Protein AF-A0A3S3PF77-F1 (afdb_monomer)

InterPro domains:
  IPR000640 Elongation factor EFG, domain V-like [PF00679] (540-624)
  IPR000640 Elongation factor EFG, domain V-like [SM00838] (539-626)
  IPR005517 Translation elongation factor EFG/EF2, domain IV [PF03764] (412-537)
  IPR005517 Translation elongation factor EFG/EF2, domain IV [SM00889] (413-537)
  IPR014721 Small ribosomal subunit protein uS5 domain 2-type fold, subgroup [G3DSA:3.30.230.10] (418-626)
  IPR020568 Ribosomal protein uS5 domain 2-type superfamily [SSF54211] (412-538)
  IPR035647 EF-G domain III/V-like [SSF54980] (341-414)
  IPR035647 EF-G domain III/V-like [SSF54980] (539-629)
  IPR035649 EFG, domain V [cd03713] (542-619)
  IPR041095 Elongation Factor G, domain II [PF14492] (338-410)

Mean predicted aligned error: 17.64 Å

Sequence (638 aa):
MTSQEFDRNLQSLKVIYRNQGKTNNGFNVVQSFIKEHNSEEFDHLLRFHIPKGVYGEELIKRFEIDALIEWYNLLFIGVLAGYLDRDLDRDTISELQLVLNNPSIVNYYEERYPYLLTSFTLQFFSTDRKEFKIPEDNSAAIGAYHIFMTLNRILREDEDVVRFLGMLDYVWYEDDSQAGYTRLNGVLEVLGSSSVLKEVLSLNEKNEMAKGVWGFIKFVNVLSEFRSLLESIGNEPLLQSAMWMYHGYYFDRMNAEMNLFFDKAFKNLGLVLNDESLFLNVAEGVYQDQELPMLDEDDLSVIAKKATAKSLDDVMWMLNPNRFDAIKNYFKNRIYGPLRVIAISVEPKIQSEIERLSRSITKLAEEDSTLGVELDEDTGQIILRCINELHLSKTILRINHEFKVEINTGIPQVAYKEALTASVLHREIYKKQSGGRGKFADIQFEIGPADQSFLSEGKGGFQFVNRVVGGVVPEDFIPFIRKGFETSMNYGPMAGFPLENMKITLFGGSFHTVESDALSFELCAKNGFREAVYKAKPIILEPIMLIEILTPEQFFVDILVDLNRRRCMLQGMDKRNNLEVLTAYVPLNEMLDYLKTLHSISEYRASYTTQFSHYESVPQIIQKDILAKLKSNSRINN

Nearest PDB structures (foldseek):
  8p2h-assembly1_E  TM=8.993E-01  e=3.772E-28  Staphylococcus aureus subsp. aureus NCTC 8325
  8p2f-assembly1_E  TM=9.072E-01  e=1.158E-27  Staphylococcus aureus subsp. aureus NCTC 8325
  7cdw-assembly1_A  TM=8.316E-01  e=3.208E-26  Mycobacterium tuberculosis H37Rv
  1wdt-assembly1_A  TM=8.983E-01  e=7.478E-25  Thermus thermophilus
  7cdw-assembly1_B  TM=8.034E-01  e=2.050E-25  Mycobacterium tuberculosis H37Rv

Solvent-accessible surface area (backbone atoms only — not comparable to full-atom values): 34502 Å² total; per-residue (Å²): 136,53,75,68,55,23,52,50,44,50,52,54,47,36,57,71,54,40,73,39,71,47,19,37,51,13,49,53,53,55,51,49,40,65,74,68,68,42,60,68,62,47,37,60,66,51,47,74,48,87,91,51,79,75,59,69,72,61,40,53,53,43,53,12,39,50,41,34,54,51,48,52,41,52,51,46,50,30,29,65,23,52,51,29,54,84,82,58,59,68,67,61,52,52,50,50,50,58,52,57,68,29,67,54,48,38,51,30,46,67,75,68,32,98,57,56,54,62,60,49,38,49,50,61,77,70,45,83,86,85,76,81,74,70,63,96,82,37,66,68,42,35,52,46,48,55,52,52,52,52,53,54,44,48,57,70,66,38,67,31,32,39,46,24,55,35,22,67,68,73,42,71,43,78,36,99,88,49,103,54,68,40,41,48,69,57,36,51,54,32,39,64,29,49,69,54,36,44,56,50,72,66,47,92,69,73,50,64,57,34,27,27,46,52,6,46,56,45,45,49,50,51,41,41,53,47,50,55,50,42,61,76,38,62,92,42,47,50,47,38,11,48,60,52,46,74,50,37,68,59,37,52,44,46,50,72,77,37,54,94,43,44,73,53,27,41,52,23,49,30,57,42,33,47,39,65,74,51,34,49,52,52,48,48,74,67,58,74,80,66,89,75,77,91,77,56,80,88,49,41,46,57,48,29,41,49,51,35,54,49,45,49,53,35,47,57,59,67,57,44,77,80,60,40,52,50,41,50,47,60,49,45,57,51,74,76,29,78,64,57,66,48,65,31,21,51,44,53,74,46,81,91,40,48,68,58,50,51,53,47,51,52,51,49,32,72,76,32,85,69,44,44,77,43,73,40,84,84,74,71,42,38,34,43,30,21,64,38,71,67,54,41,53,49,53,52,50,44,42,38,67,77,65,67,46,62,68,44,79,46,76,60,80,75,69,49,29,22,38,40,74,33,74,37,80,46,73,32,73,34,76,48,82,61,103,64,84,42,38,29,21,34,41,30,34,34,40,23,45,51,55,70,72,51,50,74,72,71,63,69,34,81,44,79,42,84,58,63,67,89,66,46,53,56,75,86,42,50,64,33,32,51,50,18,44,59,65,42,36,58,50,24,88,88,83,49,31,30,41,59,38,32,23,39,39,37,53,41,46,44,70,42,96,86,29,42,49,57,66,35,32,19,51,24,29,39,50,38,45,68,71,43,49,69,75,9,51,63,44,54,25,37,47,28,25,39,33,43,35,43,27,45,65,92,38,44,66,63,53,54,54,54,40,54,75,42,65,41,48,79,75,50,77,48,80,55,96,83,25,37,35,42,32,29,38,30,40,47,83,63,47,77,64,35,71,64,54,48,27,68,70,36,75,64,60,42,53,59,50,76,41,86,67,51,74,43,77,50,56,72,70,60,49,50,52,54,54,49,55,53,58,53,54,62,59,74,78,106

Radius of gyration: 33.19 Å; Cα contacts (8 Å, |Δi|>4): 919; chains: 1; bounding box: 77×50×93 Å

Organism: NCBI:txid2233776

Secondary structure (DSSP, 8-state):
--HHHHHHHHHHHIIIIISSHHHHHHHHHHHHHHHHT-HHHHHHHT--STTS---THHHHHHHHHHHHHHHHHHHHHHHHTTSS-SS--HHHHHHHHHHHTSHHHHHHHHHS-S-THHHHHHHHHHS-TTS----S--HHHHHHHHHHHHHHHHHHH-HHHHHHHHHHTT--EE-TTSSSEE-HHHHHHHHT-HHHHHHHHT-SS--HHHHHHHHHHHHHHHHHHHHHHHHHTTT-HHHHHHHHHHTHHHHHHHHHHHGGGHHHHHHHHHHHTTSHHHHHHHHHHHHTT--PPP--HHHHHHHHHHHHHHHHHHHHHHT-GGGGHHHHHHHHHHHSSSS--EEEEEEESSGGGHHHHHHHHHHHHHH-TT-EEEE-TTT-PEEEEESSHHHHHHHHHHHHHHS---EEEEPPPP--EEEE-S-EEEEEEEEE--SSS-EEEEEEEEEEPPPHHHHHTT--SEEEEE---TTSS-GGGHHHHHHHHHHHHTS-TTTSPPBS-EEEEEEEEE--TTT--HHHHHHHHHHHHHHHHGGG-EEEEEEEEEEEEEEEHHHHHHHHHHHHHTT-EEEEEEEETTEEEEEEEEEGGGTTTHHHHHHHHTTT--EEEEEEEEEEEPPHHHHHHHHHHHHHHHHH--

Foldseek 3Di:
DDQVQQLVLVVVLCVVQCVDDLQVLLLVLLVVCVVVVPLVVLLVLLDACVVPHDDDPSVSNVSSVLSNLLSLLLVVLCCLLVVHPLCPDPVVLVSLLVRLVPPSNVCNCPVRPPQCSSVLSNCSSVDDRPPDDDDPDSPLSNVLSVLLVVLVCCCVPVQLLVLQLCLLVVHWDDWPPDPDTDHPVLLLVCLLDLVSVLVLLPDPDHTSSSSNNLSVLLVLVSLLSLLVSLVSVVVSLQSSLSSLSSCLRSLVSCCVPPVVRLVSSLVSQLVSQLPVVSVVSSCCSNVVDDDDDDDDSVCRSVVSNVVSVVSSVSSVVSSDPVSNVVSVVVVVCVLQFDQPKAKKWKDFPDPVCVVLLVVLLVVVCVVPVQWDWDQDPQVRTIITIHSDPVRVVVSQVCCCPVSVTHMDIGQDDFQKAKFFAAKDWDKFWDWDDDPDATATWIWTKIKEFDDPVCVVVVNWAEAEAEQEPDPQDPPVLVVLLSVLQRVLQCQAQQLGHHHRYMYMYTNHTHDDPRRYDSVSSSVRSNVRCNVTRVVSVMFMKFWKKKKKKKAAPVLVVVVVVLQVVQVKAWDDWDDDPRIIITIIIGTVVSCSCVSVVVCVSRVPRMGMDIDTDDIDTDDPVVRVVSSVVSVVVVVVVD

pLDDT: mean 83.14, std 11.44, range [27.59, 95.44]

Structure (mmCIF, N/CA/C/O backbone):
data_AF-A0A3S3PF77-F1
#
_entry.id   AF-A0A3S3PF77-F1
#
loop_
_atom_site.group_PDB
_atom_site.id
_atom_site.type_symbol
_atom_site.label_atom_id
_atom_site.label_alt_id
_atom_site.label_comp_id
_atom_site.label_asym_id
_atom_site.label_entity_id
_atom_site.label_seq_id
_atom_site.pdbx_PDB_ins_code
_atom_site.Cartn_x
_atom_site.Cartn_y
_atom_site.Cartn_z
_atom_site.occupancy
_atom_site.B_iso_or_equiv
_atom_site.auth_seq_id
_atom_site.auth_comp_id
_atom_site.auth_asym_id
_atom_site.auth_atom_id
_atom_site.pdbx_PDB_model_num
ATOM 1 N N . MET A 1 1 ? -7.252 -18.895 24.698 1.00 69.88 1 MET A N 1
ATOM 2 C CA . MET A 1 1 ? -7.453 -18.101 25.931 1.00 69.88 1 MET A CA 1
ATOM 3 C C . MET A 1 1 ? -8.937 -17.975 26.237 1.00 69.88 1 MET A C 1
ATOM 5 O O . MET A 1 1 ? -9.748 -18.048 25.321 1.00 69.88 1 MET A O 1
ATOM 9 N N . THR A 1 2 ? -9.298 -17.830 27.509 1.00 76.62 2 THR A N 1
ATOM 10 C CA . THR A 1 2 ? -10.684 -17.578 27.947 1.00 76.62 2 THR A CA 1
ATOM 11 C C . THR A 1 2 ? -11.000 -16.077 27.947 1.00 76.62 2 THR A C 1
ATOM 13 O O . THR A 1 2 ? -10.097 -15.257 28.088 1.00 76.62 2 THR A O 1
ATOM 16 N N . SER A 1 3 ? -12.282 -15.698 27.858 1.00 76.56 3 SER A N 1
ATOM 17 C CA . SER A 1 3 ? -12.714 -14.287 27.962 1.00 76.56 3 SER A CA 1
ATOM 18 C C . SER A 1 3 ? -12.216 -13.608 29.253 1.00 76.56 3 SER A C 1
ATOM 20 O O . SER A 1 3 ? -11.774 -12.465 29.213 1.00 76.56 3 SER A O 1
ATOM 22 N N . GLN A 1 4 ? -12.148 -14.341 30.373 1.00 80.31 4 GLN A N 1
ATOM 23 C CA . GLN A 1 4 ? -11.588 -13.828 31.632 1.00 80.31 4 GLN A CA 1
ATOM 24 C C . GLN A 1 4 ? -10.081 -13.526 31.555 1.00 80.31 4 GLN A C 1
ATOM 26 O O . GLN A 1 4 ? -9.603 -12.599 32.208 1.00 80.31 4 GLN A O 1
ATOM 31 N N . GLU A 1 5 ? -9.314 -14.301 30.783 1.00 84.25 5 GLU A N 1
ATOM 32 C CA . GLU A 1 5 ? -7.882 -14.048 30.587 1.00 84.25 5 GLU A CA 1
ATOM 33 C C . GLU A 1 5 ? -7.647 -12.805 29.730 1.00 84.25 5 GLU A C 1
ATOM 35 O O . GLU A 1 5 ? -6.765 -12.011 30.054 1.00 84.25 5 GLU A O 1
ATOM 40 N N . PHE A 1 6 ? -8.455 -12.605 28.685 1.00 87.75 6 PHE A N 1
ATOM 41 C CA . PHE A 1 6 ? -8.392 -11.400 27.860 1.00 87.75 6 PHE A CA 1
ATOM 42 C C . PHE A 1 6 ? -8.726 -10.136 28.653 1.00 87.75 6 PHE A C 1
ATOM 44 O O . PHE A 1 6 ? -7.975 -9.162 28.583 1.00 87.75 6 PHE A O 1
ATOM 51 N N . ASP A 1 7 ? -9.781 -10.172 29.470 1.00 85.19 7 ASP A N 1
ATOM 52 C CA . ASP A 1 7 ? -10.140 -9.054 30.345 1.00 85.19 7 ASP A CA 1
ATOM 53 C C . ASP A 1 7 ? -9.008 -8.726 31.323 1.00 85.19 7 ASP A C 1
ATOM 55 O O . ASP A 1 7 ? -8.631 -7.563 31.487 1.00 85.19 7 ASP A O 1
ATOM 59 N N . ARG A 1 8 ? -8.406 -9.749 31.945 1.00 88.00 8 ARG A N 1
ATOM 60 C CA . ARG A 1 8 ? -7.261 -9.561 32.844 1.00 88.00 8 ARG A CA 1
ATOM 61 C C . ARG A 1 8 ? -6.088 -8.902 32.119 1.00 88.00 8 ARG A C 1
ATOM 63 O O . ARG A 1 8 ? -5.515 -7.951 32.646 1.00 88.00 8 ARG A O 1
ATOM 70 N N . ASN A 1 9 ? -5.753 -9.378 30.922 1.00 90.50 9 ASN A N 1
ATOM 71 C CA . ASN A 1 9 ? -4.664 -8.828 30.119 1.00 90.50 9 ASN A CA 1
ATOM 72 C C . ASN A 1 9 ? -4.915 -7.360 29.751 1.00 90.50 9 ASN A C 1
ATOM 74 O O . ASN A 1 9 ? -4.018 -6.531 29.912 1.00 90.50 9 ASN A O 1
ATOM 78 N N . LEU A 1 10 ? -6.138 -7.021 29.330 1.00 91.38 10 LEU A N 1
ATOM 79 C CA . LEU A 1 10 ? -6.525 -5.647 29.014 1.00 91.38 10 LEU A CA 1
ATOM 80 C C . LEU A 1 10 ? -6.396 -4.727 30.235 1.00 91.38 10 LEU A C 1
ATOM 82 O O . LEU A 1 10 ? -5.840 -3.634 30.128 1.00 91.38 10 LEU A O 1
ATOM 86 N N . GLN A 1 11 ? -6.855 -5.171 31.408 1.00 89.75 11 GLN A N 1
ATOM 87 C CA . GLN A 1 11 ? -6.732 -4.391 32.643 1.00 89.75 11 GLN A CA 1
ATOM 88 C C . GLN A 1 11 ? -5.270 -4.185 33.053 1.00 89.75 11 GLN A C 1
ATOM 90 O O . GLN A 1 11 ? -4.889 -3.072 33.417 1.00 89.75 11 GLN A O 1
ATOM 95 N N . SER A 1 12 ? -4.425 -5.214 32.942 1.00 87.75 12 SER A N 1
ATOM 96 C CA . SER A 1 12 ? -2.987 -5.079 33.197 1.00 87.75 12 SER A CA 1
ATOM 97 C C . SER A 1 12 ? -2.336 -4.056 32.264 1.00 87.75 12 SER A C 1
ATOM 99 O O . SER A 1 12 ? -1.595 -3.191 32.731 1.00 87.75 12 SER A O 1
ATOM 101 N N . LEU A 1 13 ? -2.658 -4.092 30.967 1.00 88.44 13 LEU A N 1
ATOM 102 C CA . LEU A 1 13 ? -2.149 -3.114 30.008 1.00 88.44 13 LEU A CA 1
ATOM 103 C C . LEU A 1 13 ? -2.629 -1.693 30.319 1.00 88.44 13 LEU A C 1
ATOM 105 O O . LEU A 1 13 ? -1.827 -0.762 30.273 1.00 88.44 13 LEU A O 1
ATOM 109 N N . LYS A 1 14 ? -3.901 -1.517 30.699 1.00 88.88 14 LYS A N 1
ATOM 110 C CA . LYS A 1 14 ? -4.430 -0.205 31.093 1.00 88.88 14 LYS A CA 1
ATOM 111 C C . LYS A 1 14 ? -3.679 0.377 32.285 1.00 88.88 14 LYS A C 1
ATOM 113 O O . LYS A 1 14 ? -3.353 1.559 32.275 1.00 88.88 14 LYS A O 1
ATOM 118 N N . VAL A 1 15 ? -3.369 -0.433 33.295 1.00 86.19 15 VAL A N 1
ATOM 119 C CA . VAL A 1 15 ? -2.614 0.029 34.470 1.00 86.19 15 VAL A CA 1
ATOM 120 C C . VAL A 1 15 ? -1.217 0.510 34.081 1.00 86.19 15 VAL A C 1
ATOM 122 O O . VAL A 1 15 ? -0.812 1.579 34.531 1.00 86.19 15 VAL A O 1
ATOM 125 N N . ILE A 1 16 ? -0.513 -0.250 33.241 1.00 80.38 16 ILE A N 1
ATOM 126 C CA . ILE A 1 16 ? 0.879 0.040 32.874 1.00 80.38 16 ILE A CA 1
ATOM 127 C C . ILE A 1 16 ? 0.963 1.231 31.914 1.00 80.38 16 ILE A C 1
ATOM 129 O O . ILE A 1 16 ? 1.788 2.119 32.103 1.00 80.38 16 ILE A O 1
ATOM 133 N N . TYR A 1 17 ? 0.113 1.257 30.887 1.00 81.88 17 TYR A N 1
ATOM 134 C CA . TYR A 1 17 ? 0.282 2.172 29.760 1.00 81.88 17 TYR A CA 1
ATOM 135 C C . TYR A 1 17 ? -0.756 3.286 29.692 1.00 81.88 17 TYR A C 1
ATOM 137 O O . TYR A 1 17 ? -0.431 4.331 29.145 1.00 81.88 17 TYR A O 1
ATOM 145 N N . ARG A 1 18 ? -1.982 3.108 30.208 1.00 85.69 18 ARG A N 1
ATOM 146 C CA . ARG A 1 18 ? -3.088 4.072 30.018 1.00 85.69 18 ARG A CA 1
ATOM 147 C C . ARG A 1 18 ? -3.390 4.937 31.234 1.00 85.69 18 ARG A C 1
ATOM 149 O O . ARG A 1 18 ? -3.694 6.116 31.067 1.00 85.69 18 ARG A O 1
ATOM 156 N N . ASN A 1 19 ? -3.343 4.361 32.430 1.00 83.06 19 ASN A N 1
ATOM 157 C CA . ASN A 1 19 ? -3.825 4.988 33.664 1.00 83.06 19 ASN A CA 1
ATOM 158 C C . ASN A 1 19 ? -2.761 5.847 34.364 1.00 83.06 19 ASN A C 1
ATOM 160 O O . ASN A 1 19 ? -3.059 6.490 35.369 1.00 83.06 19 ASN A O 1
ATOM 164 N N . GLN A 1 20 ? -1.526 5.856 33.862 1.00 74.50 20 GLN A N 1
ATOM 165 C CA . GLN A 1 20 ? -0.407 6.597 34.438 1.00 74.50 20 GLN A CA 1
ATOM 166 C C . GLN A 1 20 ? 0.383 7.333 33.347 1.00 74.50 20 GLN A C 1
ATOM 168 O O . GLN A 1 20 ? 0.323 6.983 32.168 1.00 74.50 20 GLN A O 1
ATOM 173 N N . GLY A 1 21 ? 1.134 8.358 33.756 1.00 85.50 21 GLY A N 1
ATOM 174 C CA . GLY A 1 21 ? 2.107 9.043 32.904 1.00 85.50 21 GLY A CA 1
ATOM 175 C C . GLY A 1 21 ? 1.508 9.765 31.690 1.00 85.50 21 GLY A C 1
ATOM 176 O O . GLY A 1 21 ? 0.442 10.376 31.768 1.00 85.50 21 GLY A O 1
ATOM 177 N N . LYS A 1 22 ? 2.233 9.695 30.566 1.00 86.06 22 LYS A N 1
ATOM 178 C CA . LYS A 1 22 ? 1.987 10.485 29.347 1.00 86.06 22 LYS A CA 1
ATOM 179 C C . LYS A 1 22 ? 0.639 10.195 28.687 1.00 86.06 22 LYS A C 1
ATOM 181 O O . LYS A 1 22 ? -0.057 11.122 28.299 1.00 86.06 22 LYS A O 1
ATOM 186 N N . THR A 1 23 ? 0.241 8.929 28.606 1.00 87.62 23 THR A N 1
ATOM 187 C CA . THR A 1 23 ? -0.991 8.500 27.924 1.00 87.62 23 THR A CA 1
ATOM 188 C C . THR A 1 23 ? -2.243 9.067 28.592 1.00 87.62 23 THR A C 1
ATOM 190 O O . THR A 1 23 ? -3.162 9.526 27.916 1.00 87.62 23 THR A O 1
ATOM 193 N N . ASN A 1 24 ? -2.285 9.073 29.930 1.00 90.38 24 ASN A N 1
ATOM 194 C CA . ASN A 1 24 ? -3.418 9.641 30.658 1.00 90.38 24 ASN A CA 1
ATOM 195 C C . ASN A 1 24 ? -3.510 11.157 30.472 1.00 90.38 24 ASN A C 1
ATOM 197 O O . ASN A 1 24 ? -4.598 11.691 30.260 1.00 90.38 24 ASN A O 1
ATOM 201 N N . ASN A 1 25 ? 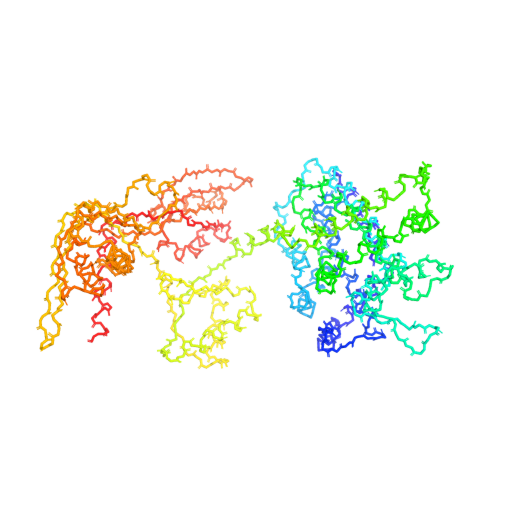-2.366 11.840 30.520 1.00 91.00 25 ASN A N 1
ATOM 202 C CA . ASN A 1 25 ? -2.303 13.272 30.262 1.00 91.00 25 ASN A CA 1
ATOM 203 C C . ASN A 1 25 ? -2.747 13.590 28.831 1.00 91.00 25 ASN A C 1
ATOM 205 O O . ASN A 1 25 ? -3.599 14.453 28.645 1.00 91.00 25 ASN A O 1
ATOM 209 N N . GLY A 1 26 ? -2.278 12.820 27.846 1.00 91.00 26 GLY A N 1
ATOM 210 C CA . GLY A 1 26 ? -2.663 12.962 26.445 1.00 91.00 26 GLY A CA 1
ATOM 211 C C . GLY A 1 26 ? -4.164 12.829 26.249 1.00 91.00 26 GLY A C 1
ATOM 212 O O . GLY A 1 26 ? -4.775 13.659 25.580 1.00 91.00 26 GLY A O 1
ATOM 213 N N . PHE A 1 27 ? -4.794 11.850 26.903 1.00 91.88 27 PHE A N 1
ATOM 214 C CA . PHE A 1 27 ? -6.248 11.718 26.865 1.00 91.88 27 PHE A CA 1
ATOM 215 C C . PHE A 1 27 ? -6.958 12.949 27.430 1.00 91.88 27 PHE A C 1
ATOM 217 O O . PHE A 1 27 ? -7.897 13.450 26.814 1.00 91.88 27 PHE A O 1
ATOM 224 N N . ASN A 1 28 ? -6.497 13.465 28.572 1.00 91.75 28 ASN A N 1
ATOM 225 C CA . ASN A 1 28 ? -7.080 14.659 29.181 1.00 91.75 28 ASN A CA 1
ATOM 226 C C . ASN A 1 28 ? -6.936 15.891 28.272 1.00 91.75 28 ASN A C 1
ATOM 228 O O . ASN A 1 28 ? -7.890 16.659 28.154 1.00 91.75 28 ASN A O 1
ATOM 232 N N . VAL A 1 29 ? -5.788 16.043 27.599 1.00 90.69 29 VAL A N 1
ATOM 233 C CA . VAL A 1 29 ? -5.535 17.112 26.619 1.00 90.69 29 VAL A CA 1
ATOM 234 C C . VAL A 1 29 ? -6.487 16.993 25.429 1.00 90.69 29 VAL A C 1
ATOM 236 O O . VAL A 1 29 ? -7.182 17.948 25.095 1.00 90.69 29 VAL A O 1
ATOM 239 N N . VAL A 1 30 ? -6.591 15.818 24.803 1.00 90.38 30 VAL A N 1
ATOM 240 C CA . VAL A 1 30 ? -7.522 15.619 23.677 1.00 90.38 30 VAL A CA 1
ATOM 241 C C . VAL A 1 30 ? -8.965 15.881 24.116 1.00 90.38 30 VAL A C 1
ATOM 243 O O . VAL A 1 30 ? -9.730 16.556 23.425 1.00 90.38 30 VAL A O 1
ATOM 246 N N . GLN A 1 31 ? -9.349 15.389 25.295 1.00 90.50 31 GLN A N 1
ATOM 247 C CA . GLN A 1 31 ? -10.703 15.550 25.807 1.00 90.50 31 GLN A CA 1
ATOM 248 C C . GLN A 1 31 ? -11.046 17.017 26.109 1.00 90.50 31 GLN A C 1
ATOM 250 O O . GLN A 1 31 ? -12.201 17.404 25.908 1.00 90.50 31 GLN A O 1
ATOM 255 N N . SER A 1 32 ? -10.095 17.837 26.577 1.00 90.69 32 SER A N 1
ATOM 256 C CA . SER A 1 32 ? -10.337 19.271 26.790 1.00 90.69 32 SER A CA 1
ATOM 257 C C . SER A 1 32 ? -10.613 19.983 25.467 1.00 90.69 32 SER A C 1
ATOM 259 O O . SER A 1 32 ? -11.637 20.653 25.355 1.00 90.69 32 SER A O 1
ATOM 261 N N . PHE A 1 33 ? -9.805 19.735 24.429 1.00 89.00 33 PHE A N 1
ATOM 262 C CA . PHE A 1 33 ? -10.017 20.324 23.100 1.00 89.00 33 PHE A CA 1
ATOM 263 C C . PHE A 1 33 ? -11.349 19.905 22.465 1.00 89.00 33 PHE A C 1
ATOM 265 O O . PHE A 1 33 ? -12.054 20.739 21.890 1.00 89.00 33 PHE A O 1
ATOM 272 N N . ILE A 1 34 ? -11.748 18.637 22.621 1.00 83.44 34 ILE A N 1
ATOM 273 C CA . ILE A 1 34 ? -13.049 18.148 22.136 1.00 83.44 34 ILE A CA 1
ATOM 274 C C . ILE A 1 34 ? -14.208 18.867 22.844 1.00 83.44 34 ILE A C 1
ATOM 276 O O . ILE A 1 34 ? -15.166 19.283 22.185 1.00 83.44 34 ILE A O 1
ATOM 280 N N . LYS A 1 35 ? -14.136 19.023 24.174 1.00 84.75 35 LYS A N 1
ATOM 281 C CA . LYS A 1 35 ? -15.187 19.671 24.982 1.00 84.75 35 LYS A CA 1
ATOM 282 C C . LYS A 1 35 ? -15.308 21.168 24.709 1.00 84.75 35 LYS A C 1
ATOM 284 O O . LYS A 1 35 ? -16.418 21.689 24.728 1.00 84.75 35 LYS A O 1
ATOM 289 N N . GLU A 1 36 ? -14.190 21.843 24.471 1.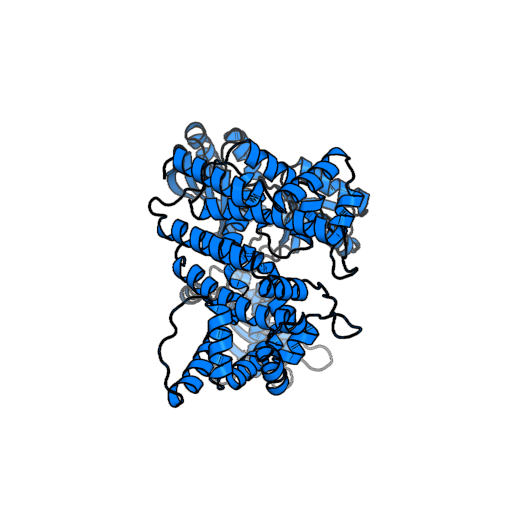00 85.38 36 GLU A N 1
ATOM 290 C CA . GLU A 1 36 ? -14.137 23.289 24.225 1.00 85.38 36 GLU A CA 1
ATOM 291 C C . GLU A 1 36 ? -14.457 23.667 22.769 1.00 85.38 36 GLU A C 1
ATOM 293 O O . GLU A 1 36 ? -14.611 24.847 22.468 1.00 85.38 36 GLU A O 1
ATOM 298 N N . HIS A 1 37 ? -14.598 22.678 21.873 1.00 78.38 37 HIS A N 1
ATOM 299 C CA . HIS A 1 37 ? -14.853 22.865 20.436 1.00 78.38 37 HIS A CA 1
ATOM 300 C C . HIS A 1 37 ? -13.808 23.758 19.740 1.00 78.38 37 HIS A C 1
ATOM 302 O O . HIS A 1 37 ? -14.120 24.491 18.803 1.00 78.38 37 HIS A O 1
ATOM 308 N N . ASN A 1 38 ? -12.556 23.681 20.193 1.00 83.75 38 ASN A N 1
ATOM 309 C CA . ASN A 1 38 ? -11.464 24.537 19.741 1.00 83.75 38 ASN A CA 1
ATOM 310 C C . ASN A 1 38 ? -10.571 23.808 18.721 1.00 83.75 38 ASN A C 1
ATOM 312 O O . ASN A 1 38 ? -9.431 23.441 19.007 1.00 83.75 38 ASN A O 1
ATOM 316 N N . SER A 1 39 ? -11.123 23.540 17.534 1.00 79.56 39 SER A N 1
ATOM 317 C CA . SER A 1 39 ? -10.431 22.778 16.484 1.00 79.56 39 SER A CA 1
ATOM 318 C C . SER A 1 39 ? -9.215 23.511 15.914 1.00 79.56 39 SER A C 1
ATOM 320 O O . SER A 1 39 ? -8.219 22.868 15.617 1.00 79.56 39 SER A O 1
ATOM 322 N N . GLU A 1 40 ? -9.248 24.844 15.814 1.00 81.75 40 GLU A N 1
ATOM 323 C CA . GLU A 1 40 ? -8.128 25.625 15.265 1.00 81.75 40 GLU A CA 1
ATOM 324 C C . GLU A 1 40 ? -6.867 25.531 16.136 1.00 81.75 40 GLU A C 1
ATOM 326 O O . GLU A 1 40 ? -5.765 25.318 15.624 1.00 81.75 40 GLU A O 1
ATOM 331 N N . GLU A 1 41 ? -7.010 25.662 17.459 1.00 86.31 41 GLU A N 1
ATOM 332 C CA . GLU A 1 41 ? -5.876 25.520 18.374 1.00 86.31 41 GLU A CA 1
ATOM 333 C C . GLU A 1 41 ? -5.368 24.077 18.404 1.00 86.31 41 GLU A C 1
ATOM 335 O O . GLU A 1 41 ? -4.157 23.853 18.465 1.00 86.31 41 GLU A O 1
ATOM 340 N N . PHE A 1 42 ? -6.271 23.098 18.288 1.00 88.56 42 PHE A N 1
ATOM 341 C CA . PHE A 1 42 ? -5.891 21.692 18.251 1.00 88.56 42 PHE A CA 1
ATOM 342 C C . PHE A 1 42 ? -5.148 21.321 16.955 1.00 88.56 42 PHE A C 1
ATOM 344 O O . PHE A 1 42 ? -4.103 20.671 17.003 1.00 88.56 42 PHE A O 1
ATOM 351 N N . ASP A 1 43 ? -5.602 21.826 15.806 1.00 84.44 43 ASP A N 1
ATOM 352 C CA . ASP A 1 43 ? -4.914 21.693 14.518 1.00 84.44 43 ASP A CA 1
ATOM 353 C C . ASP A 1 43 ? -3.533 22.356 14.547 1.00 84.44 43 ASP A C 1
ATOM 355 O O . ASP A 1 43 ? -2.556 21.798 14.031 1.00 84.44 43 ASP A O 1
ATOM 359 N N . HIS A 1 44 ? -3.425 23.529 15.185 1.00 85.88 44 HIS A N 1
ATOM 360 C CA . HIS A 1 44 ? -2.144 24.193 15.407 1.00 85.88 44 HIS A CA 1
ATOM 361 C C . HIS A 1 44 ? -1.235 23.362 16.322 1.00 85.88 44 HIS A C 1
ATOM 363 O O . HIS A 1 44 ? -0.045 23.225 16.016 1.00 85.88 44 HIS A O 1
ATOM 369 N N . LEU A 1 45 ? -1.771 22.785 17.404 1.00 86.50 45 LEU A N 1
ATOM 370 C CA . LEU A 1 45 ? -1.044 21.896 18.315 1.00 86.50 45 LEU A CA 1
ATOM 371 C C . LEU A 1 45 ? -0.569 20.621 17.622 1.00 86.50 45 LEU A C 1
ATOM 373 O O . LEU A 1 45 ? 0.459 20.103 18.023 1.00 86.50 45 LEU A O 1
ATOM 377 N N . LEU A 1 46 ? -1.250 20.127 16.590 1.00 84.81 46 LEU A N 1
ATOM 378 C CA . LEU A 1 46 ? -0.845 18.921 15.864 1.00 84.81 46 LEU A CA 1
ATOM 379 C C . LEU A 1 46 ? -0.131 19.212 14.535 1.00 84.81 46 LEU A C 1
ATOM 381 O O . LEU A 1 46 ? 0.178 18.283 13.793 1.00 84.81 46 LEU A O 1
ATOM 385 N N . ARG A 1 47 ? 0.172 20.479 14.197 1.00 80.31 47 ARG A N 1
ATOM 386 C CA . ARG A 1 47 ? 0.802 20.882 12.911 1.00 80.31 47 ARG A CA 1
ATOM 387 C C . ARG A 1 47 ? 2.101 20.133 12.585 1.00 80.31 47 ARG A C 1
ATOM 389 O O . ARG A 1 47 ? 2.806 19.696 13.495 1.00 80.31 47 ARG A O 1
ATOM 396 N N . PHE A 1 48 ? 2.451 20.073 11.297 1.00 70.62 48 PHE A N 1
ATOM 397 C CA . PHE A 1 48 ? 3.740 19.547 10.839 1.00 70.62 48 PHE A CA 1
ATOM 398 C C . PHE A 1 48 ? 4.893 20.381 11.418 1.00 70.62 48 PHE A C 1
ATOM 400 O O . PHE A 1 48 ? 4.844 21.613 11.383 1.00 70.62 48 PHE A O 1
ATOM 407 N N . HIS A 1 49 ? 5.906 19.724 11.981 1.00 68.44 49 HIS A N 1
ATOM 408 C CA . HIS A 1 49 ? 6.937 20.383 12.791 1.00 68.44 49 HIS A CA 1
ATOM 409 C C . HIS A 1 49 ? 8.139 20.892 11.973 1.00 68.44 49 HIS A C 1
ATOM 411 O O . HIS A 1 49 ? 8.852 21.780 12.435 1.00 68.44 49 HIS A O 1
ATOM 417 N N . ILE A 1 50 ? 8.343 20.408 10.738 1.00 59.31 50 ILE A N 1
ATOM 418 C CA . ILE A 1 50 ? 9.477 20.814 9.880 1.00 59.31 50 ILE A CA 1
ATOM 419 C C . ILE A 1 50 ? 9.503 22.330 9.587 1.00 59.31 50 ILE A C 1
ATOM 421 O O . ILE A 1 50 ? 10.567 22.937 9.699 1.00 59.31 50 ILE A O 1
ATOM 425 N N . PRO A 1 51 ? 8.378 22.997 9.252 1.00 60.41 51 PRO A N 1
ATOM 426 C CA . PRO A 1 51 ? 8.400 24.425 8.934 1.00 60.41 51 PRO A CA 1
ATOM 427 C C . PRO A 1 51 ? 8.582 25.321 10.169 1.00 60.41 51 PRO A C 1
ATOM 429 O O . PRO A 1 51 ? 8.958 26.484 10.033 1.00 60.41 51 PRO A O 1
ATOM 432 N N . LYS A 1 52 ? 8.269 24.813 11.370 1.00 63.34 52 LYS A N 1
ATOM 433 C CA . LYS A 1 52 ? 8.287 25.565 12.631 1.00 63.34 52 LYS A CA 1
ATOM 434 C C . LYS A 1 52 ? 8.508 24.598 13.795 1.00 63.34 52 LYS A C 1
ATOM 436 O O . LYS A 1 52 ? 7.563 23.927 14.211 1.00 63.34 52 LYS A O 1
ATOM 441 N N . GLY A 1 53 ? 9.735 24.583 14.319 1.00 61.03 53 GLY A N 1
ATOM 442 C CA . GLY A 1 53 ? 10.127 23.744 15.454 1.00 61.03 53 GLY A CA 1
ATOM 443 C C . GLY A 1 53 ? 9.203 23.902 16.666 1.00 61.03 53 GLY A C 1
ATOM 444 O O . GLY A 1 53 ? 8.569 24.947 16.856 1.00 61.03 53 GLY A O 1
ATOM 445 N N . VAL A 1 54 ? 9.119 22.842 17.467 1.00 68.56 54 VAL A N 1
ATOM 446 C CA . VAL A 1 54 ? 8.229 22.741 18.627 1.00 68.56 54 VAL A CA 1
ATOM 447 C C . VAL A 1 54 ? 9.064 22.631 19.900 1.00 68.56 54 VAL A C 1
ATOM 449 O O . VAL A 1 54 ? 10.004 21.845 19.954 1.00 68.56 54 VAL A O 1
ATOM 452 N N . TYR A 1 55 ? 8.724 23.417 20.924 1.00 75.81 55 TYR A N 1
ATOM 453 C CA . TYR A 1 55 ? 9.495 23.505 22.167 1.00 75.81 55 TYR A CA 1
ATOM 454 C C . TYR A 1 55 ? 8.573 23.704 23.379 1.00 75.81 55 TYR A C 1
ATOM 456 O O . TYR A 1 55 ? 7.415 24.103 23.236 1.00 75.81 55 TYR A O 1
ATOM 464 N N . GLY A 1 56 ? 9.101 23.464 24.581 1.00 82.06 56 GLY A N 1
ATOM 465 C CA . GLY A 1 56 ? 8.414 23.756 25.842 1.00 82.06 56 GLY A CA 1
ATOM 466 C C . GLY A 1 56 ? 7.117 22.964 26.037 1.00 82.06 56 GLY A C 1
ATOM 467 O O . GLY A 1 56 ? 7.052 21.773 25.744 1.00 82.06 56 GLY A O 1
ATOM 468 N N . GLU A 1 57 ? 6.079 23.631 26.542 1.00 84.62 57 GLU A N 1
ATOM 469 C CA . GLU A 1 57 ? 4.790 23.007 26.879 1.00 84.62 57 GLU A CA 1
ATOM 470 C C . GLU A 1 57 ? 4.089 22.382 25.660 1.00 84.62 57 GLU A C 1
ATOM 472 O O . GLU A 1 57 ? 3.431 21.351 25.789 1.00 84.62 57 GLU A O 1
ATOM 477 N N . GLU A 1 58 ? 4.267 22.960 24.466 1.00 85.56 58 GLU A N 1
ATOM 478 C CA . GLU A 1 58 ? 3.711 22.400 23.228 1.00 85.56 58 GLU A CA 1
ATOM 479 C C . GLU A 1 58 ? 4.303 21.013 22.933 1.00 85.56 58 GLU A C 1
ATOM 481 O O . GLU A 1 58 ? 3.568 20.084 22.602 1.00 85.56 58 GLU A O 1
ATOM 486 N N . LEU A 1 59 ? 5.621 20.860 23.101 1.00 83.19 59 LEU A N 1
ATOM 487 C CA . LEU A 1 59 ? 6.319 19.595 22.861 1.00 83.19 59 LEU A CA 1
ATOM 488 C C . LEU A 1 59 ? 5.835 18.506 23.824 1.00 83.19 59 LEU A C 1
ATOM 490 O O . LEU A 1 59 ? 5.583 17.377 23.412 1.00 83.19 59 LEU A O 1
ATOM 494 N N . ILE A 1 60 ? 5.654 18.866 25.097 1.00 86.25 60 ILE A N 1
ATOM 495 C CA . ILE A 1 60 ? 5.159 17.947 26.127 1.00 86.25 60 ILE A CA 1
ATOM 496 C C . ILE A 1 60 ? 3.760 17.445 25.756 1.00 86.25 60 ILE A C 1
ATOM 498 O O . ILE A 1 60 ? 3.551 16.236 25.696 1.00 86.25 60 ILE A O 1
ATOM 502 N N . LYS A 1 61 ? 2.830 18.355 25.435 1.00 89.69 61 LYS A N 1
ATOM 503 C CA . LYS A 1 61 ? 1.451 17.994 25.062 1.00 89.69 61 LYS A CA 1
ATOM 504 C C . LYS A 1 61 ? 1.401 17.083 23.837 1.00 89.69 61 LYS A C 1
ATOM 506 O O . LYS A 1 61 ? 0.606 16.150 23.807 1.00 89.69 61 LYS A O 1
ATOM 511 N N . ARG A 1 62 ? 2.255 17.316 22.837 1.00 87.06 62 ARG A N 1
ATOM 512 C CA . ARG A 1 62 ? 2.346 16.442 21.657 1.00 87.06 62 ARG A CA 1
ATOM 513 C C . ARG A 1 62 ? 2.827 15.046 22.010 1.00 87.06 62 ARG A C 1
ATOM 515 O O . ARG A 1 62 ? 2.141 14.095 21.675 1.00 87.06 62 ARG A O 1
ATOM 522 N N . PHE A 1 63 ? 3.920 14.922 22.761 1.00 86.12 63 PHE A N 1
ATOM 523 C CA . PHE A 1 63 ? 4.413 13.613 23.198 1.00 86.12 63 PHE A CA 1
ATOM 524 C C . PHE A 1 63 ? 3.395 12.845 24.044 1.00 86.12 63 PHE A C 1
ATOM 526 O O . PHE A 1 63 ? 3.372 11.616 24.032 1.00 86.12 63 PHE A O 1
ATOM 533 N N . GLU A 1 64 ? 2.552 13.551 24.793 1.00 91.38 64 GLU A N 1
ATOM 534 C CA . GLU A 1 64 ? 1.438 12.948 25.519 1.00 91.38 64 GLU A CA 1
ATOM 535 C C . GLU A 1 64 ? 0.337 12.436 24.574 1.00 91.38 64 GLU A C 1
ATOM 537 O O . GLU A 1 64 ? -0.183 11.339 24.784 1.00 91.38 64 GLU A O 1
ATOM 542 N N . ILE A 1 65 ? 0.019 13.178 23.508 1.00 91.44 65 ILE A N 1
ATOM 543 C CA . ILE A 1 65 ? -0.920 12.749 22.459 1.00 91.44 65 ILE A CA 1
ATOM 544 C C . ILE A 1 65 ? -0.348 11.580 21.643 1.00 91.44 65 ILE A C 1
ATOM 546 O O . ILE A 1 65 ? -1.063 10.610 21.401 1.00 91.44 65 ILE A O 1
ATOM 550 N N . ASP A 1 66 ? 0.933 11.619 21.279 1.00 89.06 66 ASP A N 1
ATOM 551 C CA . ASP A 1 66 ? 1.613 10.528 20.576 1.00 89.06 66 ASP A CA 1
ATOM 552 C C . ASP A 1 66 ? 1.588 9.252 21.419 1.00 89.06 66 ASP A C 1
ATOM 554 O O . ASP A 1 66 ? 1.177 8.202 20.932 1.00 89.06 66 ASP A O 1
ATOM 558 N N . ALA A 1 67 ? 1.889 9.351 22.720 1.00 90.12 67 ALA A N 1
ATOM 559 C CA . ALA A 1 67 ? 1.786 8.224 23.646 1.00 90.12 67 ALA A CA 1
ATOM 560 C C . ALA A 1 67 ? 0.361 7.640 23.718 1.00 90.12 67 ALA A C 1
ATOM 562 O O . ALA A 1 67 ? 0.198 6.425 23.864 1.00 90.12 67 ALA A O 1
ATOM 563 N N . LEU A 1 68 ? -0.672 8.484 23.596 1.00 93.69 68 LEU A N 1
ATOM 564 C CA . LEU A 1 68 ? -2.070 8.052 23.523 1.00 93.69 68 LEU A CA 1
ATOM 565 C C . LEU A 1 68 ? -2.392 7.314 22.218 1.00 93.69 68 LEU A C 1
ATOM 567 O O . LEU A 1 68 ? -3.040 6.269 22.253 1.00 93.69 68 LEU A O 1
ATOM 571 N N . ILE A 1 69 ? -1.938 7.829 21.077 1.00 92.06 69 ILE A N 1
ATOM 572 C CA . ILE A 1 69 ? -2.126 7.184 19.770 1.00 92.06 69 ILE A CA 1
ATOM 573 C C . ILE A 1 69 ? -1.387 5.840 19.729 1.00 92.06 69 ILE A C 1
ATOM 575 O O . ILE A 1 69 ? -1.959 4.816 19.351 1.00 92.06 69 ILE A O 1
ATOM 579 N N . GLU A 1 70 ? -0.139 5.828 20.191 1.00 91.25 70 GLU A N 1
ATOM 580 C CA . GLU A 1 70 ? 0.684 4.633 20.346 1.00 91.25 70 GLU A CA 1
ATOM 581 C C . GLU A 1 70 ? -0.003 3.586 21.230 1.00 91.25 70 GLU A C 1
ATOM 583 O O . GLU A 1 70 ? -0.040 2.409 20.877 1.00 91.25 70 GLU A O 1
ATOM 588 N N . TRP A 1 71 ? -0.625 3.997 22.338 1.00 93.06 71 TRP A N 1
ATOM 589 C CA . TRP A 1 71 ? -1.409 3.098 23.186 1.00 93.06 71 TRP A CA 1
ATOM 590 C C . TRP A 1 71 ? -2.528 2.379 22.416 1.00 93.06 71 TRP A C 1
ATOM 592 O O . TRP A 1 71 ? -2.674 1.162 22.545 1.00 93.06 71 TRP A O 1
ATOM 602 N N . TYR A 1 72 ? -3.291 3.083 21.578 1.00 94.81 72 TYR A N 1
ATOM 603 C CA . TYR A 1 72 ? -4.331 2.438 20.771 1.00 94.81 72 TYR A CA 1
ATOM 604 C C . TYR A 1 72 ? -3.750 1.471 19.734 1.00 94.81 72 TYR A C 1
ATOM 606 O O . TYR A 1 72 ? -4.296 0.385 19.529 1.00 94.81 72 TYR A O 1
ATOM 614 N N . ASN A 1 73 ? -2.612 1.818 19.131 1.00 94.88 73 ASN A N 1
ATOM 615 C CA . ASN A 1 73 ? -1.901 0.927 18.217 1.00 94.88 73 ASN A CA 1
ATOM 616 C C . ASN A 1 73 ? -1.377 -0.331 18.939 1.00 94.88 73 ASN A C 1
ATOM 618 O O . ASN A 1 73 ? -1.450 -1.427 18.383 1.00 94.88 73 ASN A O 1
ATOM 622 N N . LEU A 1 74 ? -0.936 -0.220 20.199 1.00 94.69 74 LEU A N 1
ATOM 623 C CA . LEU A 1 74 ? -0.554 -1.377 21.023 1.00 94.69 74 LEU A CA 1
ATOM 624 C C . LEU A 1 74 ? -1.731 -2.312 21.305 1.00 94.69 74 LEU A C 1
ATOM 626 O O . LEU A 1 74 ? -1.536 -3.530 21.327 1.00 94.69 74 LEU A O 1
ATOM 630 N N . LEU A 1 75 ? -2.937 -1.771 21.511 1.00 94.62 75 LEU A N 1
ATOM 631 C CA . LEU A 1 75 ? -4.148 -2.582 21.660 1.00 94.62 75 LEU A CA 1
ATOM 632 C C . LEU A 1 75 ? -4.444 -3.353 20.376 1.00 94.62 75 LEU A C 1
ATOM 634 O O . LEU A 1 75 ? -4.680 -4.557 20.428 1.00 94.62 75 LEU A O 1
ATOM 638 N N . PHE A 1 76 ? -4.376 -2.687 19.223 1.00 94.25 76 PHE A N 1
ATOM 639 C CA . PHE A 1 76 ? -4.568 -3.331 17.927 1.00 94.25 76 PHE A CA 1
ATOM 640 C C . PHE A 1 76 ? -3.562 -4.468 17.688 1.00 94.25 76 PHE A C 1
ATOM 642 O O . PHE A 1 76 ? -3.966 -5.587 17.372 1.00 94.25 76 PHE A O 1
ATOM 649 N N . ILE A 1 77 ? -2.269 -4.230 17.930 1.00 95.06 77 ILE A N 1
ATOM 650 C CA . ILE A 1 77 ? -1.227 -5.265 17.829 1.00 95.06 77 ILE A CA 1
ATOM 651 C C . ILE A 1 77 ? -1.482 -6.399 18.836 1.00 95.06 77 ILE A C 1
ATOM 653 O O . ILE A 1 77 ? -1.312 -7.570 18.499 1.00 95.06 77 ILE A O 1
ATOM 657 N N . GLY A 1 78 ? -1.945 -6.079 20.048 1.00 93.94 78 GLY A N 1
ATOM 658 C CA . GLY A 1 78 ? -2.314 -7.069 21.062 1.00 93.94 78 GLY A CA 1
ATOM 659 C C . GLY A 1 78 ? -3.475 -7.968 20.629 1.00 93.94 78 GLY A C 1
ATOM 660 O O . GLY A 1 78 ? -3.457 -9.166 20.913 1.00 93.94 78 GLY A O 1
ATOM 661 N N . VAL A 1 79 ? -4.448 -7.425 19.892 1.00 92.69 79 VAL A N 1
ATOM 662 C CA . VAL A 1 79 ? -5.520 -8.219 19.270 1.00 92.69 79 VAL A CA 1
ATOM 663 C C . VAL A 1 79 ? -4.974 -9.089 18.140 1.00 92.69 79 VAL A C 1
ATOM 665 O O . VAL A 1 79 ? -5.314 -10.268 18.071 1.00 92.69 79 VAL A O 1
ATOM 668 N N . LEU A 1 80 ? -4.095 -8.555 17.282 1.00 91.81 80 LEU A N 1
ATOM 669 C CA . LEU A 1 80 ? -3.470 -9.336 16.206 1.00 91.81 80 LEU A CA 1
ATOM 670 C C . LEU A 1 80 ? -2.639 -10.510 16.742 1.00 91.81 80 LEU A C 1
ATOM 672 O O . LEU A 1 80 ? -2.667 -11.591 16.164 1.00 91.81 80 LEU A O 1
ATOM 676 N N . ALA A 1 81 ? -1.945 -10.319 17.866 1.00 92.50 81 ALA A N 1
ATOM 677 C CA . ALA A 1 81 ? -1.207 -11.376 18.554 1.00 92.50 81 ALA A CA 1
ATOM 678 C C . ALA A 1 81 ? -2.120 -12.400 19.254 1.00 92.50 81 ALA A C 1
ATOM 680 O O . ALA A 1 81 ? -1.665 -13.452 19.705 1.00 92.50 81 ALA A O 1
ATOM 681 N N . GLY A 1 82 ? -3.407 -12.076 19.401 1.00 90.62 82 GLY A N 1
ATOM 682 C CA . GLY A 1 82 ? -4.347 -12.803 20.244 1.00 90.62 82 GLY A CA 1
ATOM 683 C C . GLY A 1 82 ? -3.958 -12.796 21.723 1.00 90.62 82 GLY A C 1
ATOM 684 O O . GLY A 1 82 ? -4.244 -13.750 22.441 1.00 90.62 82 GLY A O 1
ATOM 685 N N . TYR A 1 83 ? -3.286 -11.731 22.169 1.00 91.81 83 TYR A N 1
ATOM 686 C CA . TYR A 1 83 ? -3.064 -11.420 23.582 1.00 91.81 83 TYR A CA 1
ATOM 687 C C . TYR A 1 83 ? -4.280 -10.722 24.209 1.00 91.81 83 TYR A C 1
ATOM 689 O O . TYR A 1 83 ? -4.520 -10.833 25.415 1.00 91.81 83 TYR A O 1
ATOM 697 N N . LEU A 1 84 ? -5.046 -10.012 23.378 1.00 91.31 84 LEU A N 1
ATOM 698 C CA . LEU A 1 84 ? -6.306 -9.356 23.705 1.00 91.31 84 LEU A CA 1
ATOM 699 C C . LEU A 1 84 ? -7.436 -9.926 22.849 1.00 91.31 84 LEU A C 1
ATOM 701 O O . LEU A 1 84 ? -7.208 -10.377 21.726 1.00 91.31 84 LEU A O 1
ATOM 705 N N . ASP A 1 85 ? -8.657 -9.856 23.374 1.00 86.44 85 ASP A N 1
ATOM 706 C CA . ASP A 1 85 ? -9.852 -10.133 22.583 1.00 86.44 85 ASP A CA 1
ATOM 707 C C . ASP A 1 85 ? -10.083 -8.990 21.585 1.00 86.44 85 ASP A C 1
ATOM 709 O O . ASP A 1 85 ? -9.810 -7.824 21.881 1.00 86.44 85 ASP A O 1
ATOM 713 N N . ARG A 1 86 ? -10.628 -9.313 20.411 1.00 82.25 86 ARG A N 1
ATOM 714 C CA . ARG A 1 86 ? -11.087 -8.298 19.460 1.00 82.25 86 ARG A CA 1
ATOM 715 C C . ARG A 1 86 ? -12.212 -7.462 20.058 1.00 82.25 86 ARG A C 1
ATOM 717 O O . ARG A 1 86 ? -12.256 -6.252 19.831 1.00 82.25 86 ARG A O 1
ATOM 724 N N . ASP A 1 87 ? -13.117 -8.101 20.793 1.00 82.31 87 ASP A N 1
ATOM 725 C CA . ASP A 1 87 ? -14.214 -7.432 21.484 1.00 82.31 87 ASP A CA 1
ATOM 726 C C . ASP A 1 87 ? -13.721 -6.827 22.809 1.00 82.31 87 ASP A C 1
ATOM 728 O O . ASP A 1 87 ? -14.129 -7.233 23.895 1.00 82.31 87 ASP A O 1
ATOM 732 N N . LEU A 1 88 ? -12.835 -5.827 22.709 1.00 86.19 88 LEU A N 1
ATOM 733 C CA . LEU A 1 88 ? -12.433 -4.999 23.848 1.00 86.19 88 LEU A CA 1
ATOM 734 C C . LEU A 1 88 ? -13.667 -4.393 24.540 1.00 86.19 88 LEU A C 1
ATOM 736 O O . LEU A 1 88 ? -14.733 -4.230 23.932 1.00 86.19 88 LEU A O 1
ATOM 740 N N . ASP A 1 89 ? -13.516 -3.996 25.806 1.00 87.81 89 ASP A N 1
ATOM 741 C CA . ASP A 1 89 ? -14.620 -3.372 26.529 1.00 87.81 89 ASP A CA 1
ATOM 742 C C . ASP A 1 89 ? -15.149 -2.121 25.805 1.00 87.81 89 ASP A C 1
ATOM 744 O O . ASP A 1 89 ? -14.422 -1.372 25.142 1.00 87.81 89 ASP A O 1
ATOM 748 N N . ARG A 1 90 ? -16.466 -1.914 25.924 1.00 85.12 90 ARG A N 1
ATOM 749 C CA . ARG A 1 90 ? -17.198 -0.874 25.190 1.00 85.12 90 ARG A CA 1
ATOM 750 C C . ARG A 1 90 ? -16.626 0.520 25.430 1.00 85.12 90 ARG A C 1
ATOM 752 O O . ARG A 1 90 ? -16.637 1.329 24.502 1.00 85.12 90 ARG A O 1
ATOM 759 N N . ASP A 1 91 ? -16.148 0.788 26.640 1.00 87.50 91 ASP A N 1
ATOM 760 C CA . ASP A 1 91 ? -15.593 2.086 27.012 1.00 87.50 91 ASP A CA 1
ATOM 761 C C . ASP A 1 91 ? -14.299 2.349 26.238 1.00 87.50 91 ASP A C 1
ATOM 763 O O . ASP A 1 91 ? -14.154 3.409 25.636 1.00 87.50 91 ASP A O 1
ATOM 767 N N . THR A 1 92 ? -13.420 1.350 26.136 1.00 90.06 92 THR A N 1
ATOM 768 C CA . THR A 1 92 ? -12.164 1.434 25.371 1.00 90.06 92 THR A CA 1
ATOM 769 C C . THR A 1 92 ? -12.408 1.645 23.884 1.00 90.06 92 THR A C 1
ATOM 771 O O . THR A 1 92 ? -11.770 2.502 23.279 1.00 90.06 92 THR A O 1
ATOM 774 N N . ILE A 1 93 ? -13.344 0.901 23.283 1.00 87.81 93 ILE A N 1
ATOM 775 C CA . ILE A 1 93 ? -13.675 1.066 21.858 1.00 87.81 93 ILE A CA 1
ATOM 776 C C . ILE A 1 93 ? -14.268 2.454 21.605 1.00 87.81 93 ILE A C 1
ATOM 778 O O . ILE A 1 93 ? -13.882 3.118 20.647 1.00 87.81 93 ILE A O 1
ATOM 782 N N . SER A 1 94 ? -15.183 2.905 22.467 1.00 86.38 94 SER A N 1
ATOM 783 C CA . SER A 1 94 ? -15.817 4.221 22.325 1.00 86.38 94 SER A CA 1
ATOM 784 C C . SER A 1 94 ? -14.799 5.351 22.494 1.00 86.38 94 SER A C 1
ATOM 786 O O . SER A 1 94 ? -14.845 6.325 21.749 1.00 86.38 94 SER A O 1
ATOM 788 N N . GLU A 1 95 ? -13.867 5.210 23.441 1.00 91.19 95 GLU A N 1
ATOM 789 C CA . GLU A 1 95 ? -12.755 6.140 23.656 1.00 91.19 95 GLU A CA 1
ATOM 790 C C . GLU A 1 95 ? -11.843 6.212 22.426 1.00 91.19 95 GLU A C 1
ATOM 792 O O . GLU A 1 95 ? -11.622 7.295 21.882 1.00 91.19 95 GLU A O 1
ATOM 797 N N . LEU A 1 96 ? -11.367 5.056 21.956 1.00 91.56 96 LEU A N 1
ATOM 798 C CA . LEU A 1 96 ? -10.491 4.939 20.793 1.00 91.56 96 LEU A CA 1
ATOM 799 C C . LEU A 1 96 ? -11.145 5.550 19.553 1.00 91.56 96 LEU A C 1
ATOM 801 O O . LEU A 1 96 ? -10.516 6.350 18.866 1.00 91.56 96 LEU A O 1
ATOM 805 N N . GLN A 1 97 ? -12.410 5.220 19.285 1.00 84.75 97 GLN A N 1
ATOM 806 C CA . GLN A 1 97 ? -13.152 5.769 18.149 1.00 84.75 97 GLN A CA 1
ATOM 807 C C . GLN A 1 97 ? -13.350 7.280 18.279 1.00 84.75 97 GLN A C 1
ATOM 809 O O . GLN A 1 97 ? -13.164 7.996 17.303 1.00 84.75 97 GLN A O 1
ATOM 814 N N . LEU A 1 98 ? -13.691 7.785 19.468 1.00 86.75 98 LEU A N 1
ATOM 815 C CA . LEU A 1 98 ? -13.864 9.221 19.694 1.00 86.75 98 LEU A CA 1
ATOM 816 C C . LEU A 1 98 ? -12.572 10.000 19.419 1.00 86.75 98 LEU A C 1
ATOM 818 O O . LEU A 1 98 ? -12.616 11.068 18.811 1.00 86.75 98 LEU A O 1
ATOM 822 N N . VAL A 1 99 ? -11.439 9.475 19.884 1.00 89.88 99 VAL A N 1
ATOM 823 C CA . VAL A 1 99 ? -10.135 10.127 19.750 1.00 89.88 99 VAL A CA 1
ATOM 824 C C . VAL A 1 99 ? -9.600 9.987 18.326 1.00 89.88 99 VAL A C 1
ATOM 826 O O . VAL A 1 99 ? -9.338 10.993 17.677 1.00 89.88 99 VAL A O 1
ATOM 829 N N . LEU A 1 100 ? -9.477 8.767 17.799 1.00 86.50 100 LEU A N 1
ATOM 830 C CA . LEU A 1 100 ? -8.846 8.541 16.495 1.00 86.50 100 LEU A CA 1
ATOM 831 C C . LEU A 1 100 ? -9.683 9.039 15.309 1.00 86.50 100 LEU A C 1
ATOM 833 O O . LEU A 1 100 ? -9.115 9.313 14.256 1.00 86.50 100 LEU A O 1
ATOM 837 N N . ASN A 1 101 ? -11.003 9.182 15.467 1.00 82.06 101 ASN A N 1
ATOM 838 C CA . ASN A 1 101 ? -11.890 9.742 14.441 1.00 82.06 101 ASN A CA 1
ATOM 839 C C . ASN A 1 101 ? -12.033 11.275 14.543 1.00 82.06 101 ASN A C 1
ATOM 841 O O . ASN A 1 101 ? -12.832 11.873 13.822 1.00 82.06 101 ASN A O 1
ATOM 845 N N . ASN A 1 102 ? -11.316 11.929 15.465 1.00 84.69 102 ASN A N 1
ATOM 846 C CA . ASN A 1 102 ? -11.306 13.385 15.553 1.00 84.69 102 ASN A CA 1
ATOM 847 C C . ASN A 1 102 ? -10.577 13.982 14.330 1.00 84.69 102 ASN A C 1
ATOM 849 O O . ASN A 1 102 ? -9.433 13.594 14.098 1.00 84.69 102 ASN A O 1
ATOM 853 N N . PRO A 1 103 ? -11.161 14.949 13.593 1.00 79.12 103 PRO A N 1
ATOM 854 C CA . PRO A 1 103 ? -10.565 15.485 12.364 1.00 79.12 103 PRO A CA 1
ATOM 855 C C . PRO A 1 103 ? -9.121 15.986 12.513 1.00 79.12 103 PRO A C 1
ATOM 857 O O . PRO A 1 103 ? -8.293 15.717 11.649 1.00 79.12 103 PRO A O 1
ATOM 860 N N . SER A 1 104 ? -8.787 16.647 13.625 1.00 85.19 104 SER A N 1
ATOM 861 C CA . SER A 1 104 ? -7.428 17.143 13.882 1.00 85.19 104 SER A CA 1
ATOM 862 C C . SER A 1 104 ? -6.419 16.006 14.040 1.00 85.19 104 SER A C 1
ATOM 864 O O . SER A 1 104 ? -5.279 16.115 13.589 1.00 85.19 104 SER A O 1
ATOM 866 N N . ILE A 1 105 ? -6.841 14.899 14.659 1.00 85.00 105 ILE A N 1
ATOM 867 C CA . ILE A 1 105 ? -6.015 13.701 14.840 1.00 85.00 105 ILE A CA 1
ATOM 868 C C . ILE A 1 105 ? -5.931 12.907 13.530 1.00 85.00 105 ILE A C 1
ATOM 870 O O . ILE A 1 105 ? -4.846 12.451 13.189 1.00 85.00 105 ILE A O 1
ATOM 874 N N . VAL A 1 106 ? -7.024 12.795 12.767 1.00 79.00 106 VAL A N 1
ATOM 875 C CA . VAL A 1 106 ? -7.022 12.178 11.426 1.00 79.00 106 VAL A CA 1
ATOM 876 C C . VAL A 1 106 ? -6.016 12.890 10.524 1.00 79.00 106 VAL A C 1
ATOM 878 O O . VAL A 1 106 ? -5.078 12.264 10.042 1.00 79.00 106 VAL A O 1
ATOM 881 N N . ASN A 1 107 ? -6.115 14.216 10.401 1.00 76.62 107 ASN A N 1
ATOM 882 C CA . ASN A 1 107 ? -5.163 15.006 9.618 1.00 76.62 107 ASN A CA 1
ATOM 883 C C . ASN A 1 107 ? -3.727 14.835 10.130 1.00 76.62 107 ASN A C 1
ATOM 885 O O . ASN A 1 107 ? -2.777 14.807 9.350 1.00 76.62 107 ASN A O 1
ATOM 889 N N . TYR A 1 108 ? -3.551 14.704 11.448 1.00 82.12 108 TYR A N 1
ATOM 890 C CA . TYR A 1 108 ? -2.246 14.435 12.032 1.00 82.12 108 TYR A CA 1
ATOM 891 C C . TYR A 1 108 ? -1.659 13.118 11.521 1.00 82.12 108 TYR A C 1
ATOM 893 O O . TYR A 1 108 ? -0.596 13.149 10.912 1.00 82.12 108 TYR A O 1
ATOM 901 N N . TYR A 1 109 ? -2.328 11.977 11.698 1.00 75.81 109 TYR A N 1
ATOM 902 C CA . TYR A 1 109 ? -1.733 10.688 11.327 1.00 75.81 109 TYR A CA 1
ATOM 903 C C . TYR A 1 109 ? -1.882 10.296 9.848 1.00 75.81 109 TYR A C 1
ATOM 905 O O . TYR A 1 109 ? -1.171 9.390 9.427 1.00 75.81 109 TYR A O 1
ATOM 913 N N . GLU A 1 110 ? -2.766 10.921 9.062 1.00 69.50 110 GLU A N 1
ATOM 914 C CA . GLU A 1 110 ? -2.930 10.608 7.628 1.00 69.50 110 GLU A CA 1
ATOM 915 C C . GLU A 1 110 ? -2.116 11.529 6.716 1.00 69.50 110 GLU A C 1
ATOM 917 O O . GLU A 1 110 ? -1.548 11.065 5.729 1.00 69.50 110 GLU A O 1
ATOM 922 N N . GLU A 1 111 ? -2.012 12.821 7.043 1.00 66.75 111 GLU A N 1
ATOM 923 C CA . GLU A 1 111 ? -1.286 13.779 6.197 1.00 66.75 111 GLU A CA 1
ATOM 924 C C . GLU A 1 111 ? 0.162 13.989 6.651 1.00 66.75 111 GLU A C 1
ATOM 926 O O . GLU A 1 111 ? 1.023 14.342 5.843 1.00 66.75 111 GLU A O 1
ATOM 931 N N . ARG A 1 112 ? 0.444 13.829 7.954 1.00 68.50 112 ARG A N 1
ATOM 932 C CA . ARG A 1 112 ? 1.741 14.204 8.554 1.00 68.50 112 ARG A CA 1
ATOM 933 C C . ARG A 1 112 ? 2.599 13.004 8.948 1.00 68.50 112 ARG A C 1
ATOM 935 O O . ARG A 1 112 ? 3.804 13.182 9.121 1.00 68.50 112 ARG A O 1
ATOM 942 N N . TYR A 1 113 ? 2.012 11.806 9.021 1.00 65.25 113 TYR A N 1
ATOM 943 C CA . TYR A 1 113 ? 2.728 10.542 9.205 1.00 65.25 113 TYR A CA 1
ATOM 944 C C . TYR A 1 113 ? 2.494 9.618 8.002 1.00 65.25 113 TYR A C 1
ATOM 946 O O . TYR A 1 113 ? 1.352 9.305 7.686 1.00 65.25 113 TYR A O 1
ATOM 954 N N . PRO A 1 114 ? 3.551 9.115 7.340 1.00 61.56 114 PRO A N 1
ATOM 955 C CA . PRO A 1 114 ? 3.402 8.238 6.174 1.00 61.56 114 PRO A CA 1
ATOM 956 C C . PRO A 1 114 ? 2.918 6.820 6.533 1.00 61.56 114 PRO A C 1
ATOM 958 O O . PRO A 1 114 ? 2.586 6.024 5.651 1.00 61.56 114 PRO A O 1
ATOM 961 N N . TYR A 1 115 ? 2.874 6.483 7.824 1.00 69.50 115 TYR A N 1
ATOM 962 C CA . TYR A 1 115 ? 2.532 5.155 8.317 1.00 69.50 115 TYR A CA 1
ATOM 963 C C . TYR A 1 115 ? 1.086 5.096 8.807 1.00 69.50 115 TYR A C 1
ATOM 965 O O . TYR A 1 115 ? 0.747 5.560 9.890 1.00 69.50 115 TYR A O 1
ATOM 973 N N . LEU A 1 116 ? 0.242 4.427 8.022 1.00 80.38 116 LEU A N 1
ATOM 974 C CA . LEU A 1 116 ? -1.205 4.319 8.233 1.00 80.38 116 LEU A CA 1
ATOM 975 C C . LEU A 1 116 ? -1.622 3.371 9.375 1.00 80.38 116 LEU A C 1
ATOM 977 O O . LEU A 1 116 ? -2.777 2.958 9.418 1.00 80.38 116 LEU A O 1
ATOM 981 N N . LEU A 1 117 ? -0.727 3.001 10.304 1.00 89.38 117 LEU A N 1
ATOM 982 C CA . LEU A 1 117 ? -1.063 2.045 11.371 1.00 89.38 117 LEU A CA 1
ATOM 983 C C . LEU A 1 117 ? -2.231 2.551 12.220 1.00 89.38 117 LEU A C 1
ATOM 985 O O . LEU A 1 117 ? -3.145 1.790 12.510 1.00 89.38 117 LEU A O 1
ATOM 989 N N . THR A 1 118 ? -2.238 3.840 12.555 1.00 87.94 118 THR A N 1
ATOM 990 C CA . THR A 1 118 ? -3.329 4.462 13.313 1.00 87.94 118 THR A CA 1
ATOM 991 C C . THR A 1 118 ? -4.650 4.450 12.540 1.00 87.94 118 THR A C 1
ATOM 993 O O . THR A 1 118 ? -5.692 4.126 13.113 1.00 87.94 118 THR A O 1
ATOM 996 N N . SER A 1 119 ? -4.607 4.714 11.230 1.00 83.56 119 SER A N 1
ATOM 997 C CA . SER A 1 119 ? -5.781 4.615 10.348 1.00 83.56 119 SER A CA 1
ATOM 998 C C . SER A 1 119 ? -6.305 3.171 10.302 1.00 83.56 119 SER A C 1
ATOM 1000 O O . SER A 1 119 ? -7.496 2.920 10.491 1.00 83.56 119 SER A O 1
ATOM 1002 N N . PHE A 1 120 ? -5.407 2.185 10.196 1.00 87.00 120 PHE A N 1
ATOM 1003 C CA . PHE A 1 120 ? -5.740 0.760 10.257 1.00 87.00 120 PHE A CA 1
ATOM 1004 C C . PHE A 1 120 ? -6.317 0.338 11.610 1.00 87.00 120 PHE A C 1
ATOM 1006 O O . PHE A 1 120 ? -7.287 -0.418 11.641 1.00 87.00 120 PHE A O 1
ATOM 1013 N N . THR A 1 121 ? -5.785 0.852 12.720 1.00 89.75 121 THR A N 1
ATOM 1014 C CA . THR A 1 121 ? -6.324 0.650 14.071 1.00 89.75 121 THR A CA 1
ATOM 1015 C C . THR A 1 121 ? -7.765 1.154 14.154 1.00 89.75 121 THR A C 1
ATOM 1017 O O . THR A 1 121 ? -8.660 0.404 14.556 1.00 89.75 121 THR A O 1
ATOM 1020 N N . LEU A 1 122 ? -8.027 2.391 13.716 1.00 86.44 122 LEU A N 1
ATOM 1021 C CA . LEU A 1 122 ? -9.381 2.945 13.689 1.00 86.44 122 LEU A CA 1
ATOM 1022 C C . LEU A 1 122 ? -10.304 2.108 12.794 1.00 86.44 122 LEU A C 1
ATOM 1024 O O . LEU A 1 122 ? -11.404 1.743 13.217 1.00 86.44 122 LEU A O 1
ATOM 1028 N N . GLN A 1 123 ? -9.855 1.755 11.588 1.00 82.12 123 GLN A N 1
ATOM 1029 C CA . GLN A 1 123 ? -10.621 0.944 10.644 1.00 82.12 123 GLN A CA 1
ATOM 1030 C C . GLN A 1 123 ? -10.944 -0.438 11.226 1.00 82.12 123 GLN A C 1
ATOM 1032 O O . GLN A 1 123 ? -12.071 -0.922 11.104 1.00 82.12 123 GLN A O 1
ATOM 1037 N N . PHE A 1 124 ? -9.989 -1.075 11.899 1.00 85.44 124 PHE A N 1
ATOM 1038 C CA . PHE A 1 124 ? -10.159 -2.391 12.507 1.00 85.44 124 PHE A CA 1
ATOM 1039 C C . PHE A 1 124 ? -11.237 -2.394 13.595 1.00 85.44 124 PHE A C 1
ATOM 1041 O O . PHE A 1 124 ? -12.094 -3.283 13.609 1.00 85.44 124 PHE A O 1
ATOM 1048 N N . PHE A 1 125 ? -11.227 -1.384 14.469 1.00 83.88 125 PHE A N 1
ATOM 1049 C CA . PHE A 1 125 ? -12.202 -1.252 15.554 1.00 83.88 125 PHE A CA 1
ATOM 1050 C C . PHE A 1 125 ? -13.530 -0.608 15.121 1.00 83.88 125 PHE A C 1
ATOM 1052 O O . PHE A 1 125 ? -14.503 -0.669 15.872 1.00 83.88 125 PHE A O 1
ATOM 1059 N N . SER A 1 126 ? -13.608 -0.026 13.919 1.00 75.19 126 SER A N 1
ATOM 1060 C CA . SER A 1 126 ? -14.838 0.572 13.366 1.00 75.19 126 SER A CA 1
ATOM 1061 C C . SER A 1 126 ? -15.582 -0.328 12.370 1.00 75.19 126 SER A C 1
ATOM 1063 O O . SER A 1 126 ? -16.755 -0.086 12.091 1.00 75.19 126 SER A O 1
ATOM 1065 N N . THR A 1 127 ? -14.936 -1.369 11.832 1.00 66.75 127 THR A N 1
ATOM 1066 C CA . THR A 1 127 ? -15.536 -2.309 10.864 1.00 66.75 127 THR A CA 1
ATOM 1067 C C . THR A 1 127 ? -16.221 -3.503 11.538 1.00 66.75 127 THR A C 1
ATOM 1069 O O . THR A 1 127 ? -15.887 -3.881 12.663 1.00 66.75 127 THR A O 1
ATOM 1072 N N . ASP A 1 128 ? -17.204 -4.101 10.847 1.00 52.84 128 ASP A N 1
ATOM 1073 C CA . ASP A 1 128 ? -18.090 -5.125 11.415 1.00 52.84 128 ASP A CA 1
ATOM 1074 C C . ASP A 1 128 ? -17.313 -6.337 11.986 1.00 52.84 128 ASP A C 1
ATOM 1076 O O . ASP A 1 128 ? -16.280 -6.792 11.472 1.00 52.84 128 ASP A O 1
ATOM 1080 N N . ARG A 1 129 ? -17.789 -6.833 13.130 1.00 56.94 129 ARG A N 1
ATOM 1081 C CA . ARG A 1 129 ? -16.980 -7.534 14.148 1.00 56.94 129 ARG A CA 1
ATOM 1082 C C . ARG A 1 129 ? -16.615 -8.989 13.814 1.00 56.94 129 ARG A C 1
ATOM 1084 O O . ARG A 1 129 ? -15.900 -9.628 14.575 1.00 56.94 129 ARG A O 1
ATOM 1091 N N . LYS A 1 130 ? -17.069 -9.542 12.683 1.00 51.66 130 LYS A N 1
ATOM 1092 C CA . LYS A 1 130 ? -17.190 -11.008 12.496 1.00 51.66 130 LYS A CA 1
ATOM 1093 C C . LYS A 1 130 ? -16.070 -11.719 11.720 1.00 51.66 130 LYS A C 1
ATOM 1095 O O . LYS A 1 130 ? -16.118 -12.939 11.598 1.00 51.66 130 LYS A O 1
ATOM 1100 N N . GLU A 1 131 ? -15.079 -10.997 11.197 1.00 56.50 131 GLU A N 1
ATOM 1101 C CA . GLU A 1 131 ? -14.152 -11.571 10.196 1.00 56.50 131 GLU A CA 1
ATOM 1102 C C . GLU A 1 131 ? -12.722 -11.884 10.665 1.00 56.50 131 GLU A C 1
ATOM 1104 O O . GLU A 1 131 ? -12.073 -12.742 10.079 1.00 56.50 131 GLU A O 1
ATOM 1109 N N . PHE A 1 132 ? -12.214 -11.225 11.708 1.00 69.69 132 PHE A N 1
ATOM 1110 C CA . PHE A 1 132 ? -10.880 -11.518 12.244 1.00 69.69 132 PHE A CA 1
ATOM 1111 C C . PHE A 1 132 ? -11.015 -12.580 13.331 1.00 69.69 132 PHE A C 1
ATOM 1113 O O . PHE A 1 132 ? -11.689 -12.339 14.334 1.00 69.69 132 PHE A O 1
ATOM 1120 N N . LYS A 1 133 ? -10.404 -13.747 13.114 1.00 67.06 133 LYS A N 1
ATOM 1121 C CA . LYS A 1 133 ? -10.323 -14.827 14.097 1.00 67.06 133 LYS A CA 1
ATOM 1122 C C . LYS A 1 133 ? -8.873 -15.016 14.507 1.00 67.06 133 LYS A C 1
ATOM 1124 O O . LYS A 1 133 ? -8.008 -15.142 13.646 1.00 67.06 133 LYS A O 1
ATOM 1129 N N . ILE A 1 134 ? -8.645 -15.068 15.813 1.00 71.00 134 ILE A N 1
ATOM 1130 C CA . ILE A 1 134 ? -7.358 -15.457 16.383 1.00 71.00 134 ILE A CA 1
ATOM 1131 C C . ILE A 1 134 ? -7.143 -16.951 16.061 1.00 71.00 134 ILE A C 1
ATOM 1133 O O . ILE A 1 134 ? -8.071 -17.736 16.288 1.00 71.00 134 ILE A O 1
ATOM 1137 N N . PRO A 1 135 ? -5.982 -17.354 15.513 1.00 65.94 135 PRO A N 1
ATOM 1138 C CA . PRO A 1 135 ? -5.652 -18.762 15.288 1.00 65.94 135 PRO A CA 1
ATOM 1139 C C . PRO A 1 135 ? -5.762 -19.603 16.571 1.00 65.94 135 PRO A C 1
ATOM 1141 O O . PRO A 1 135 ? -5.515 -19.102 17.666 1.00 65.94 135 PRO A O 1
ATOM 1144 N N . GLU A 1 136 ? -6.115 -20.890 16.449 1.00 63.94 136 GLU A N 1
ATOM 1145 C CA . GLU A 1 136 ? -6.277 -21.784 17.614 1.00 63.94 136 GLU A CA 1
ATOM 1146 C C . GLU A 1 136 ? -4.959 -22.033 18.376 1.00 63.94 136 GLU A C 1
ATOM 1148 O O . GLU A 1 136 ? -4.995 -22.232 19.591 1.00 63.94 136 GLU A O 1
ATOM 1153 N N . ASP A 1 137 ? -3.808 -21.964 17.693 1.00 74.75 137 ASP A N 1
ATOM 1154 C CA . ASP A 1 137 ? -2.468 -21.959 18.296 1.00 74.75 137 ASP A CA 1
ATOM 1155 C C . ASP A 1 137 ? -1.767 -20.624 18.016 1.00 74.75 137 ASP A C 1
ATOM 1157 O O . ASP A 1 137 ? -1.205 -20.407 16.945 1.00 74.75 137 ASP A O 1
ATOM 1161 N N . ASN A 1 138 ? -1.827 -19.712 18.987 1.00 79.88 138 ASN A N 1
ATOM 1162 C CA . ASN A 1 138 ? -1.217 -18.384 18.921 1.00 79.88 138 ASN A CA 1
ATOM 1163 C C . ASN A 1 138 ? -0.138 -18.171 19.998 1.00 79.88 138 ASN A C 1
ATOM 1165 O O . ASN A 1 138 ? 0.224 -17.039 20.318 1.00 79.88 138 ASN A O 1
ATOM 1169 N N . SER A 1 139 ? 0.386 -19.257 20.571 1.00 84.62 139 SER A N 1
ATOM 1170 C CA . SER A 1 139 ? 1.363 -19.217 21.667 1.00 84.62 139 SER A CA 1
ATOM 1171 C C . SER A 1 139 ? 2.638 -18.445 21.296 1.00 84.62 139 SER A C 1
ATOM 1173 O O . SER A 1 139 ? 3.104 -17.600 22.065 1.00 84.62 139 SER A O 1
ATOM 1175 N N . ALA A 1 140 ? 3.153 -18.665 20.083 1.00 86.38 140 ALA A N 1
ATOM 1176 C CA . ALA A 1 140 ? 4.297 -17.938 19.538 1.00 86.38 140 ALA A CA 1
ATOM 1177 C C . ALA A 1 140 ? 4.002 -16.440 19.343 1.00 86.38 140 ALA A C 1
ATOM 1179 O O . ALA A 1 140 ? 4.830 -15.604 19.696 1.00 86.38 140 ALA A O 1
ATOM 1180 N N . ALA A 1 141 ? 2.809 -16.090 18.851 1.00 90.69 141 ALA A N 1
ATOM 1181 C CA . ALA A 1 141 ? 2.387 -14.703 18.647 1.00 90.69 141 ALA A CA 1
ATOM 1182 C C . ALA A 1 141 ? 2.222 -13.942 19.976 1.00 90.69 141 ALA A C 1
ATOM 1184 O O . ALA A 1 141 ? 2.653 -12.794 20.093 1.00 90.69 141 ALA A O 1
ATOM 1185 N N . ILE A 1 142 ? 1.676 -14.596 21.008 1.00 91.44 142 ILE A N 1
ATOM 1186 C CA . ILE A 1 142 ? 1.604 -14.052 22.372 1.00 91.44 142 ILE A CA 1
ATOM 1187 C C . ILE A 1 142 ? 3.010 -13.832 22.944 1.00 91.44 142 ILE A C 1
ATOM 1189 O O . ILE A 1 142 ? 3.298 -12.762 23.484 1.00 91.44 142 ILE A O 1
ATOM 1193 N N . GLY A 1 143 ? 3.901 -14.821 22.812 1.00 91.06 143 GLY A N 1
ATOM 1194 C CA . GLY A 1 143 ? 5.297 -14.696 23.239 1.00 91.06 143 GLY A CA 1
ATOM 1195 C C . GLY A 1 143 ? 6.003 -13.532 22.543 1.00 91.06 143 GLY A C 1
ATOM 1196 O O . GLY A 1 143 ? 6.652 -12.714 23.195 1.00 91.06 143 GLY A O 1
ATOM 1197 N N . ALA A 1 144 ? 5.791 -13.394 21.235 1.00 93.44 144 ALA A N 1
ATOM 1198 C CA . ALA A 1 144 ? 6.312 -12.287 20.452 1.00 93.44 144 ALA A CA 1
ATOM 1199 C C . ALA A 1 144 ? 5.763 -10.931 20.914 1.00 93.44 144 ALA A C 1
ATOM 1201 O O . ALA A 1 144 ? 6.520 -9.970 21.020 1.00 93.44 144 ALA A O 1
ATOM 1202 N N . TYR A 1 145 ? 4.476 -10.841 21.261 1.00 94.75 145 TYR A N 1
ATOM 1203 C CA . TYR A 1 145 ? 3.903 -9.619 21.824 1.00 94.75 145 TYR A CA 1
ATOM 1204 C C . TYR A 1 145 ? 4.557 -9.232 23.157 1.00 94.75 145 TYR A C 1
ATOM 1206 O O . TYR A 1 145 ? 4.873 -8.066 23.367 1.00 94.75 145 TYR A O 1
ATOM 1214 N N . HIS A 1 146 ? 4.852 -10.185 24.042 1.00 93.31 146 HIS A N 1
ATOM 1215 C CA . HIS A 1 146 ? 5.583 -9.888 25.281 1.00 93.31 146 HIS A CA 1
ATOM 1216 C C . HIS A 1 146 ? 7.001 -9.360 25.036 1.00 93.31 146 HIS A C 1
ATOM 1218 O O . HIS A 1 146 ? 7.433 -8.412 25.702 1.00 93.31 146 HIS A O 1
ATOM 1224 N N . ILE A 1 147 ? 7.717 -9.947 24.073 1.00 93.44 147 ILE A N 1
ATOM 1225 C CA . ILE A 1 147 ? 9.046 -9.469 23.673 1.00 93.44 147 ILE A CA 1
ATOM 1226 C C . ILE A 1 147 ? 8.923 -8.062 23.080 1.00 93.44 147 ILE A C 1
ATOM 1228 O O . ILE A 1 147 ? 9.632 -7.157 23.510 1.00 93.44 147 ILE A O 1
ATOM 1232 N N . PHE A 1 148 ? 7.957 -7.838 22.184 1.00 95.25 148 PHE A N 1
ATOM 1233 C CA . PHE A 1 148 ? 7.666 -6.528 21.602 1.00 95.25 148 PHE A CA 1
ATOM 1234 C C . PHE A 1 148 ? 7.420 -5.461 22.674 1.00 95.25 148 PHE A C 1
ATOM 1236 O O . PHE A 1 148 ? 7.977 -4.368 22.605 1.00 95.25 148 PHE A O 1
ATOM 1243 N N . MET A 1 149 ? 6.629 -5.777 23.699 1.00 91.88 149 MET A N 1
ATOM 1244 C CA . MET A 1 149 ? 6.347 -4.861 24.808 1.00 91.88 149 MET A CA 1
ATOM 1245 C C . MET A 1 149 ? 7.595 -4.562 25.648 1.00 91.88 149 MET A C 1
ATOM 1247 O O . MET A 1 149 ? 7.793 -3.422 26.069 1.00 91.88 149 MET A O 1
ATOM 1251 N N . THR A 1 150 ? 8.462 -5.557 25.851 1.00 90.38 150 THR A N 1
ATOM 1252 C CA . THR A 1 150 ? 9.756 -5.377 26.529 1.00 90.38 150 THR A CA 1
ATOM 1253 C C . THR A 1 150 ? 10.674 -4.443 25.741 1.00 90.38 150 THR A C 1
ATOM 1255 O O . THR A 1 150 ? 11.208 -3.498 26.320 1.00 90.38 150 THR A O 1
ATOM 1258 N N . LEU A 1 151 ? 10.801 -4.644 24.425 1.00 91.50 151 LEU A N 1
ATOM 1259 C CA . LEU A 1 151 ? 11.597 -3.772 23.553 1.00 91.50 151 LEU A CA 1
ATOM 1260 C C . LEU A 1 151 ? 11.055 -2.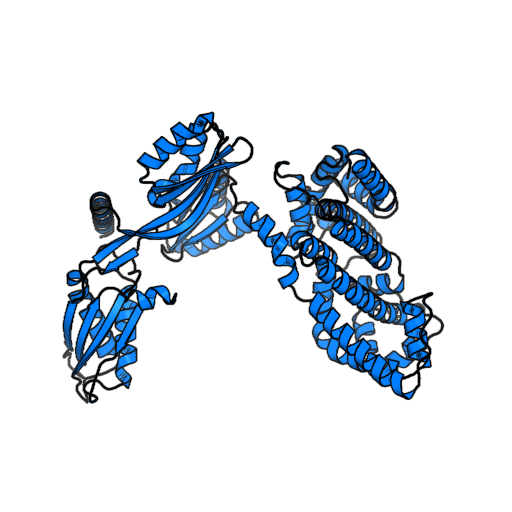336 23.562 1.00 91.50 151 LEU A C 1
ATOM 1262 O O . LEU A 1 151 ? 11.809 -1.386 23.754 1.00 91.50 151 LEU A O 1
ATOM 1266 N N . ASN A 1 152 ? 9.733 -2.173 23.460 1.00 90.62 152 ASN A N 1
ATOM 1267 C CA . ASN A 1 152 ? 9.073 -0.869 23.554 1.00 90.62 152 ASN A CA 1
ATOM 1268 C C . ASN A 1 152 ? 9.342 -0.150 24.878 1.00 90.62 152 ASN A C 1
ATOM 1270 O O . ASN A 1 152 ? 9.453 1.075 24.909 1.00 90.62 152 ASN A O 1
ATOM 1274 N N . ARG A 1 153 ? 9.439 -0.899 25.979 1.00 86.62 153 ARG A N 1
ATOM 1275 C CA . ARG A 1 153 ? 9.789 -0.334 27.281 1.00 86.62 153 ARG A CA 1
ATOM 1276 C C . ARG A 1 153 ? 11.218 0.208 27.277 1.00 86.62 153 ARG A C 1
ATOM 1278 O O . ARG A 1 153 ? 11.413 1.344 27.693 1.00 86.62 153 ARG A O 1
ATOM 1285 N N . ILE A 1 154 ? 12.180 -0.544 26.737 1.00 85.00 154 ILE A N 1
ATOM 1286 C CA . ILE A 1 154 ? 13.580 -0.096 26.613 1.00 85.00 154 ILE A CA 1
ATOM 1287 C C . ILE A 1 154 ? 13.656 1.212 25.815 1.00 85.00 154 ILE A C 1
ATOM 1289 O O . ILE A 1 154 ? 14.276 2.168 26.271 1.00 85.00 154 ILE A O 1
ATOM 1293 N N . LEU A 1 155 ? 12.950 1.295 24.682 1.00 88.06 155 LEU A N 1
ATOM 1294 C CA . LEU A 1 155 ? 12.909 2.501 23.844 1.00 88.06 155 LEU A CA 1
ATOM 1295 C C . LEU A 1 155 ? 12.357 3.745 24.562 1.00 88.06 155 LEU A C 1
ATOM 1297 O O . LEU A 1 155 ? 12.648 4.868 24.154 1.00 88.06 155 LEU A O 1
ATOM 1301 N N . ARG A 1 156 ? 11.542 3.558 25.607 1.00 83.19 156 ARG A N 1
ATOM 1302 C CA . ARG A 1 156 ? 10.876 4.640 26.347 1.00 83.19 156 ARG A CA 1
ATOM 1303 C C . ARG A 1 156 ? 11.552 4.997 27.669 1.00 83.19 156 ARG A C 1
ATOM 1305 O O . ARG A 1 156 ? 11.354 6.115 28.142 1.00 83.19 156 ARG A O 1
ATOM 1312 N N . GLU A 1 157 ? 12.272 4.060 28.278 1.00 85.81 157 GLU A N 1
ATOM 1313 C CA . GLU A 1 157 ? 12.845 4.204 29.622 1.00 85.81 157 GLU A CA 1
ATOM 1314 C C . GLU A 1 157 ? 14.363 4.416 29.615 1.00 85.81 157 GLU A C 1
ATOM 1316 O O . GLU A 1 157 ? 14.870 5.081 30.518 1.00 85.81 157 GLU A O 1
ATOM 1321 N N . ASP A 1 158 ? 15.095 3.904 28.617 1.00 91.06 158 ASP A N 1
ATOM 1322 C CA . ASP A 1 158 ? 16.545 4.111 28.544 1.00 91.06 158 ASP A CA 1
ATOM 1323 C C . ASP A 1 158 ? 16.862 5.558 28.142 1.00 91.06 158 ASP A C 1
ATOM 1325 O O . ASP A 1 158 ? 16.515 6.013 27.049 1.00 91.06 158 ASP A O 1
ATOM 1329 N N . GLU A 1 159 ? 17.524 6.293 29.039 1.00 90.69 159 GLU A N 1
ATOM 1330 C CA . GLU A 1 159 ? 17.798 7.721 28.858 1.00 90.69 159 GLU A CA 1
ATOM 1331 C C . GLU A 1 159 ? 18.607 8.000 27.584 1.00 90.69 159 GLU A C 1
ATOM 1333 O O . GLU A 1 159 ? 18.280 8.936 26.851 1.00 90.69 159 GLU A O 1
ATOM 1338 N N . ASP A 1 160 ? 19.616 7.177 27.285 1.00 93.25 160 ASP A N 1
ATOM 1339 C CA . ASP A 1 160 ? 20.470 7.361 26.111 1.00 93.25 160 ASP A CA 1
ATOM 1340 C C . ASP A 1 160 ? 19.646 7.165 24.827 1.00 93.25 160 ASP A C 1
ATOM 1342 O O . ASP A 1 160 ? 19.692 7.992 23.912 1.00 93.25 160 ASP A O 1
ATOM 1346 N N . VAL A 1 161 ? 18.833 6.101 24.771 1.00 93.38 161 VAL A N 1
ATOM 1347 C CA . VAL A 1 161 ? 17.957 5.820 23.620 1.00 93.38 161 VAL A CA 1
ATOM 1348 C C . VAL A 1 161 ? 16.940 6.941 23.421 1.00 93.38 161 VAL A C 1
ATOM 1350 O O . VAL A 1 161 ? 16.779 7.424 22.301 1.00 93.38 161 VAL A O 1
ATOM 1353 N N . VAL A 1 162 ? 16.302 7.415 24.493 1.00 90.69 162 VAL A N 1
ATOM 1354 C CA . VAL A 1 162 ? 15.338 8.523 24.431 1.00 90.69 162 VAL A CA 1
ATOM 1355 C C . VAL A 1 162 ? 15.997 9.803 23.909 1.00 90.69 162 VAL A C 1
ATOM 1357 O O . VAL A 1 162 ? 15.388 10.515 23.110 1.00 90.69 162 VAL A O 1
ATOM 1360 N N . ARG A 1 163 ? 17.242 10.099 24.312 1.00 91.38 163 ARG A N 1
ATOM 1361 C CA . ARG A 1 163 ? 18.001 11.242 23.778 1.00 91.38 163 ARG A CA 1
ATOM 1362 C C . ARG A 1 163 ? 18.273 11.093 22.288 1.00 91.38 163 ARG A C 1
ATOM 1364 O O . ARG A 1 163 ? 18.030 12.035 21.536 1.00 91.38 163 ARG A O 1
ATOM 1371 N N . PHE A 1 164 ? 18.721 9.922 21.846 1.00 94.56 164 PHE A N 1
ATOM 1372 C CA . PHE A 1 164 ? 18.969 9.668 20.429 1.00 94.56 164 PHE A CA 1
ATOM 1373 C C . PHE A 1 164 ? 17.688 9.757 19.582 1.00 94.56 164 PHE A C 1
ATOM 1375 O O . PHE A 1 164 ? 17.676 10.470 18.578 1.00 94.56 164 PHE A O 1
ATOM 1382 N N . LEU A 1 165 ? 16.596 9.106 20.000 1.00 92.00 165 LEU A N 1
ATOM 1383 C CA . LEU A 1 165 ? 15.310 9.168 19.296 1.00 92.0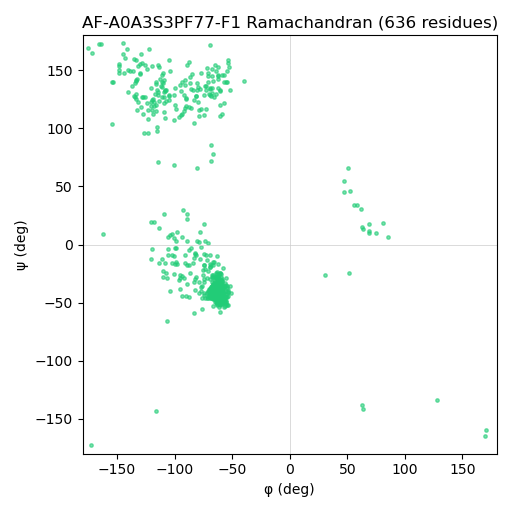0 165 LEU A CA 1
ATOM 1384 C C . LEU A 1 165 ? 14.737 10.587 19.271 1.00 92.00 165 LEU A C 1
ATOM 1386 O O . LEU A 1 165 ? 14.203 11.008 18.249 1.00 92.00 165 LEU A O 1
ATOM 1390 N N . GLY A 1 166 ? 14.910 11.352 20.352 1.00 88.38 166 GLY A N 1
ATOM 1391 C CA . GLY A 1 166 ? 14.568 12.770 20.374 1.00 88.38 166 GLY A CA 1
ATOM 1392 C C . GLY A 1 166 ? 15.375 13.572 19.353 1.00 88.38 166 GLY A C 1
ATOM 1393 O O . GLY A 1 166 ? 14.798 14.333 18.585 1.00 88.38 166 GLY A O 1
ATOM 1394 N N . MET A 1 167 ? 16.697 13.379 19.275 1.00 89.38 167 MET A N 1
ATOM 1395 C CA . MET A 1 167 ? 17.529 14.050 18.262 1.00 89.38 167 MET A CA 1
ATOM 1396 C C . MET A 1 167 ? 17.134 13.661 16.831 1.00 89.38 167 MET A C 1
ATOM 1398 O O . MET A 1 167 ? 17.168 14.507 15.934 1.00 89.38 167 MET A O 1
ATOM 1402 N N . LEU A 1 168 ? 16.745 12.401 16.619 1.00 89.38 168 LEU A N 1
ATOM 1403 C CA . LEU A 1 168 ? 16.231 11.896 15.344 1.00 89.38 168 LEU A CA 1
ATOM 1404 C C . LEU A 1 168 ? 14.889 12.556 14.958 1.00 89.38 168 LEU A C 1
ATOM 1406 O O . LEU A 1 168 ? 14.623 12.799 13.774 1.00 89.38 168 LEU A O 1
ATOM 1410 N N . ASP A 1 169 ? 14.102 12.914 15.972 1.00 84.44 169 ASP A N 1
ATOM 1411 C CA . ASP A 1 169 ? 12.848 13.672 15.913 1.00 84.44 169 ASP A CA 1
ATOM 1412 C C . ASP A 1 169 ? 13.046 15.195 16.098 1.00 84.44 169 ASP A C 1
ATOM 1414 O O . ASP A 1 169 ? 12.192 15.911 16.615 1.00 84.44 169 ASP A O 1
ATOM 1418 N N . TYR A 1 170 ? 14.210 15.714 15.689 1.00 80.94 170 TYR A N 1
ATOM 1419 C CA . TYR A 1 170 ? 14.552 17.144 15.685 1.00 80.94 170 TYR A CA 1
ATOM 1420 C C . TYR A 1 170 ? 14.605 17.851 17.056 1.00 80.94 170 TYR A C 1
ATOM 1422 O O . TYR A 1 170 ? 14.714 19.081 17.100 1.00 80.94 170 TYR A O 1
ATOM 1430 N N . VAL A 1 171 ? 14.608 17.123 18.175 1.00 81.19 171 VAL A N 1
ATOM 1431 C CA . VAL A 1 171 ? 14.793 17.696 19.519 1.00 81.19 171 VAL A CA 1
ATOM 1432 C C . VAL A 1 171 ? 16.250 18.112 19.727 1.00 81.19 171 VAL A C 1
ATOM 1434 O O . VAL A 1 171 ? 17.188 17.404 19.358 1.00 81.19 171 VAL A O 1
ATOM 1437 N N . TRP A 1 172 ? 16.446 19.296 20.311 1.00 84.38 172 TRP A N 1
ATOM 1438 C CA . TRP A 1 172 ? 17.762 19.839 20.647 1.00 84.38 172 TRP A CA 1
ATOM 1439 C C . TRP A 1 172 ? 17.946 19.813 22.160 1.00 84.38 172 TRP A C 1
ATOM 1441 O O . TRP A 1 172 ? 17.065 20.266 22.890 1.00 84.38 172 TRP A O 1
ATOM 1451 N N . TYR A 1 173 ? 19.094 19.322 22.616 1.00 83.56 173 TYR A N 1
ATOM 1452 C CA . TYR A 1 173 ? 19.418 19.227 24.039 1.00 83.56 173 TYR A CA 1
ATOM 1453 C C . TYR A 1 173 ? 20.489 20.258 24.397 1.00 83.56 173 TYR A C 1
ATOM 1455 O O . TYR A 1 173 ? 21.469 20.405 23.666 1.00 83.56 173 TYR A O 1
ATOM 1463 N N . GLU A 1 174 ? 20.282 21.015 25.473 1.00 78.25 174 GLU A N 1
ATOM 1464 C CA . GLU A 1 174 ? 21.275 21.974 25.973 1.00 78.25 174 GLU A CA 1
ATOM 1465 C C . GLU A 1 174 ? 22.469 21.219 26.558 1.00 78.25 174 GLU A C 1
ATOM 1467 O O . GLU A 1 174 ? 22.290 20.237 27.274 1.00 78.25 174 GLU A O 1
ATOM 1472 N N . ASP A 1 175 ? 23.684 21.646 26.208 1.00 68.75 175 ASP A N 1
ATOM 1473 C CA . ASP A 1 175 ? 24.904 21.076 26.773 1.00 68.75 175 ASP A CA 1
ATOM 1474 C C . ASP A 1 175 ? 25.402 21.989 27.895 1.00 68.75 175 ASP A C 1
ATOM 1476 O O . ASP A 1 175 ? 25.777 23.136 27.656 1.00 68.75 175 ASP A O 1
ATOM 1480 N N . ASP A 1 176 ? 25.432 21.476 29.124 1.00 58.75 176 ASP A N 1
ATOM 1481 C CA . ASP A 1 176 ? 25.913 22.222 30.292 1.00 58.75 176 ASP A CA 1
ATOM 1482 C C . ASP A 1 176 ? 27.400 22.629 30.172 1.00 58.75 176 ASP A C 1
ATOM 1484 O O . ASP A 1 176 ? 27.874 23.502 30.904 1.00 58.75 176 ASP A O 1
ATOM 1488 N N . SER A 1 177 ? 28.157 22.007 29.255 1.00 55.72 177 SER A N 1
ATOM 1489 C CA . SER A 1 177 ? 29.611 22.165 29.127 1.00 55.72 177 SER A CA 1
ATOM 1490 C C . SER A 1 177 ? 30.080 23.141 28.036 1.00 55.72 177 SER A C 1
ATOM 1492 O O . SER A 1 177 ? 31.235 23.579 28.074 1.00 55.72 177 SER A O 1
ATOM 1494 N N . GLN A 1 178 ? 29.217 23.546 27.094 1.00 50.19 178 GLN A N 1
ATOM 1495 C CA . GLN A 1 178 ? 29.529 24.543 26.060 1.00 50.19 178 GLN A CA 1
ATOM 1496 C C . GLN A 1 178 ? 28.311 25.418 25.753 1.00 50.19 178 GLN A C 1
ATOM 1498 O O . GLN A 1 178 ? 27.183 24.953 25.783 1.00 50.19 178 GLN A O 1
ATOM 1503 N N . ALA A 1 179 ? 28.521 26.691 25.398 1.00 47.12 179 ALA A N 1
ATOM 1504 C CA . ALA A 1 179 ? 27.447 27.572 24.928 1.00 47.12 179 ALA A CA 1
ATOM 1505 C C . ALA A 1 179 ? 26.901 27.093 23.560 1.00 47.12 179 ALA A C 1
ATOM 1507 O O . ALA A 1 179 ? 27.269 27.632 22.515 1.00 47.12 179 ALA A O 1
ATOM 1508 N N . GLY A 1 180 ? 26.064 26.051 23.554 1.00 64.75 180 GLY A N 1
ATOM 1509 C CA . GLY A 1 180 ? 25.564 25.387 22.352 1.00 64.75 180 GLY A CA 1
ATOM 1510 C C . GLY A 1 180 ? 24.520 24.298 22.631 1.00 64.75 180 GLY A C 1
ATOM 1511 O O . GLY A 1 180 ? 24.286 23.906 23.769 1.00 64.75 180 GLY A O 1
ATOM 1512 N N . TYR A 1 181 ? 23.877 23.821 21.560 1.00 74.62 181 TYR A N 1
ATOM 1513 C CA . TYR A 1 181 ? 22.881 22.745 21.591 1.00 74.62 181 TYR A CA 1
ATOM 1514 C C . TYR A 1 181 ? 23.436 21.483 20.921 1.00 74.62 181 TYR A C 1
ATOM 1516 O O . TYR A 1 181 ? 23.960 21.563 19.807 1.00 74.62 181 TYR A O 1
ATOM 1524 N N . THR A 1 182 ? 23.228 20.320 21.534 1.00 81.88 182 THR A N 1
ATOM 1525 C CA . THR A 1 182 ? 23.484 19.007 20.931 1.00 81.88 182 THR A CA 1
ATOM 1526 C C . THR A 1 182 ? 22.325 18.606 20.016 1.00 81.88 182 THR A C 1
ATOM 1528 O O . THR A 1 182 ? 21.151 18.733 20.376 1.00 81.88 182 THR A O 1
ATOM 1531 N N . ARG A 1 183 ? 22.657 18.134 18.806 1.00 87.50 183 ARG A N 1
ATOM 1532 C CA . ARG A 1 183 ? 21.717 17.728 17.744 1.00 87.50 183 ARG A CA 1
ATOM 1533 C C . ARG A 1 183 ? 22.236 16.488 17.015 1.00 87.50 183 ARG A C 1
ATOM 1535 O O . ARG A 1 183 ? 23.426 16.185 17.100 1.00 87.50 183 ARG A O 1
ATOM 1542 N N . LEU A 1 184 ? 21.383 15.865 16.197 1.00 89.94 184 LEU A N 1
ATOM 1543 C CA . LEU A 1 184 ? 21.728 14.680 15.400 1.00 89.94 184 LEU A CA 1
ATOM 1544 C C . LEU A 1 184 ? 23.019 14.848 14.578 1.00 89.94 184 LEU A C 1
ATOM 1546 O O . LEU A 1 184 ? 23.849 13.946 14.571 1.00 89.94 184 LEU A O 1
ATOM 1550 N N . ASN A 1 185 ? 23.243 16.011 13.955 1.00 89.56 185 ASN A N 1
ATOM 1551 C CA . ASN A 1 185 ? 24.466 16.265 13.177 1.00 89.56 185 ASN A CA 1
ATOM 1552 C C . ASN A 1 185 ? 25.747 16.098 14.004 1.00 89.56 185 ASN A C 1
ATOM 1554 O O . ASN A 1 185 ? 26.722 15.557 13.497 1.00 89.56 185 ASN A O 1
ATOM 1558 N N . GLY A 1 186 ? 25.736 16.506 15.276 1.00 89.75 186 GLY A N 1
ATOM 1559 C CA . GLY A 1 186 ? 26.887 16.315 16.156 1.00 89.75 186 GLY A CA 1
ATOM 1560 C C . GLY A 1 186 ? 27.140 14.835 16.446 1.00 89.75 186 GLY A C 1
ATOM 1561 O O . GLY A 1 186 ? 28.276 14.376 16.371 1.00 89.75 186 GLY A O 1
ATOM 1562 N N . VAL A 1 187 ? 26.077 14.054 16.665 1.00 92.56 187 VAL A N 1
ATOM 1563 C CA . VAL A 1 187 ? 26.181 12.593 16.823 1.00 92.56 187 VAL A CA 1
ATOM 1564 C C . VAL A 1 187 ? 26.759 11.953 15.553 1.00 92.56 187 VAL A C 1
ATOM 1566 O O . VAL A 1 187 ? 27.653 11.112 15.639 1.00 92.56 187 VAL A O 1
ATOM 1569 N N . LEU A 1 188 ? 26.316 12.389 14.368 1.00 93.56 188 LEU A N 1
ATOM 1570 C CA . LEU A 1 188 ? 26.842 11.925 13.078 1.00 93.56 188 LEU A CA 1
ATOM 1571 C C . LEU A 1 188 ? 28.316 12.294 12.864 1.00 93.56 188 LEU A C 1
ATOM 1573 O O . LEU A 1 188 ? 29.075 11.491 12.319 1.00 93.56 188 LEU A O 1
ATOM 1577 N N . GLU A 1 189 ? 28.743 13.480 13.301 1.00 92.62 189 GLU A N 1
ATOM 1578 C CA . GLU A 1 189 ? 30.146 13.902 13.258 1.00 92.62 189 GLU A CA 1
ATOM 1579 C C . GLU A 1 189 ? 31.028 13.014 14.144 1.00 92.62 189 GLU A C 1
ATOM 1581 O O . GLU A 1 189 ? 32.080 12.552 13.686 1.00 92.62 189 GLU A O 1
ATOM 1586 N N . VAL A 1 190 ? 30.572 12.704 15.365 1.00 93.44 190 VAL A N 1
ATOM 1587 C CA . VAL A 1 190 ? 31.272 11.792 16.284 1.00 93.44 190 VAL A CA 1
ATOM 1588 C C . VAL A 1 190 ? 31.356 10.386 15.689 1.00 93.44 190 VAL A C 1
ATOM 1590 O O . VAL A 1 190 ? 32.453 9.849 15.547 1.00 93.44 190 VAL A O 1
ATOM 1593 N N . LEU A 1 191 ? 30.231 9.807 15.253 1.00 94.19 191 LEU A N 1
ATOM 1594 C CA . LEU A 1 191 ? 30.201 8.493 14.592 1.00 94.19 191 LEU A CA 1
ATOM 1595 C C . LEU A 1 191 ? 31.058 8.471 13.314 1.00 94.19 191 LEU A C 1
ATOM 1597 O O . LEU A 1 191 ? 31.633 7.446 12.940 1.00 94.19 191 LEU A O 1
ATOM 1601 N N . GLY A 1 192 ? 31.192 9.618 12.648 1.00 93.38 192 GLY A N 1
ATOM 1602 C CA . GLY A 1 192 ? 32.006 9.817 11.458 1.00 93.38 192 GLY A CA 1
ATOM 1603 C C . GLY A 1 192 ? 33.517 9.874 11.704 1.00 93.38 192 GLY A C 1
ATOM 1604 O O . GLY A 1 192 ? 34.263 9.843 10.718 1.00 93.38 192 GLY A O 1
ATOM 1605 N N . SER A 1 193 ? 33.989 9.909 12.954 1.00 94.38 193 SER A N 1
ATOM 1606 C CA . SER A 1 193 ? 35.411 10.003 13.299 1.00 94.38 193 SER A CA 1
ATOM 1607 C C . SER A 1 193 ? 35.815 8.998 14.377 1.00 94.38 193 SER A C 1
ATOM 1609 O O . SER A 1 193 ? 35.410 9.110 15.528 1.00 94.38 193 SER A O 1
ATOM 1611 N N . SER A 1 194 ? 36.688 8.042 14.040 1.00 92.50 194 SER A N 1
ATOM 1612 C CA . SER A 1 194 ? 37.138 7.018 14.995 1.00 92.50 194 SER A CA 1
ATOM 1613 C C . SER A 1 194 ? 37.883 7.591 16.207 1.00 92.50 194 SER A C 1
ATOM 1615 O O . SER A 1 194 ? 37.807 7.012 17.286 1.00 92.50 194 SER A O 1
ATOM 1617 N N . SER A 1 195 ? 38.603 8.711 16.058 1.00 92.06 195 SER A N 1
ATOM 1618 C CA . SER A 1 195 ? 39.318 9.340 17.179 1.00 92.06 195 SER A CA 1
ATOM 1619 C C . SER A 1 195 ? 38.357 10.005 18.164 1.00 92.06 195 SER A C 1
ATOM 1621 O O . SER A 1 195 ? 38.461 9.773 19.361 1.00 92.06 195 SER A O 1
ATOM 1623 N N . VAL A 1 196 ? 37.383 10.765 17.655 1.00 92.12 196 VAL A N 1
ATOM 1624 C CA . VAL A 1 196 ? 36.388 11.464 18.486 1.00 92.12 196 VAL A CA 1
ATOM 1625 C C . VAL A 1 196 ? 35.430 10.460 19.126 1.00 92.12 196 VAL A C 1
ATOM 1627 O O . VAL A 1 196 ? 35.111 10.570 20.304 1.00 92.12 196 VAL A O 1
ATOM 1630 N N . LEU A 1 197 ? 35.021 9.428 18.380 1.00 93.00 197 LEU A N 1
ATOM 1631 C CA . LEU A 1 197 ? 34.199 8.340 18.904 1.00 93.00 197 LEU A CA 1
ATOM 1632 C C . LEU A 1 197 ? 34.881 7.620 20.073 1.00 93.00 197 LEU A C 1
ATOM 1634 O O . LEU A 1 197 ? 34.227 7.332 21.071 1.00 93.00 197 LEU A O 1
ATOM 1638 N N . LYS A 1 198 ? 36.195 7.372 19.975 1.00 92.69 198 LYS A N 1
ATOM 1639 C CA . LYS A 1 198 ? 36.982 6.793 21.069 1.00 92.69 198 LYS A CA 1
ATOM 1640 C C . LYS A 1 198 ? 36.937 7.675 22.319 1.00 92.69 198 LYS A C 1
ATOM 1642 O O . LYS A 1 198 ? 36.652 7.167 23.395 1.00 92.69 198 LYS A O 1
ATOM 1647 N N . GLU A 1 199 ? 37.167 8.978 22.173 1.00 91.38 199 GLU A N 1
ATOM 1648 C CA . GLU A 1 199 ? 37.117 9.929 23.293 1.00 91.38 199 GLU A CA 1
ATOM 1649 C C . GLU A 1 199 ? 35.742 9.947 23.971 1.00 91.38 199 GLU A C 1
ATOM 1651 O O . GLU A 1 199 ? 35.662 9.868 25.194 1.00 91.38 199 GLU A O 1
ATOM 1656 N N . VAL A 1 200 ? 34.662 9.981 23.183 1.00 91.06 200 VAL A N 1
ATOM 1657 C CA . VAL A 1 200 ? 33.282 10.024 23.688 1.00 91.06 200 VAL A CA 1
ATOM 1658 C C . VAL A 1 200 ? 32.886 8.731 24.410 1.00 91.06 200 VAL A C 1
ATOM 1660 O O . VAL A 1 200 ? 32.235 8.789 25.452 1.00 91.06 200 VAL A O 1
ATOM 1663 N N . LEU A 1 201 ? 33.289 7.564 23.898 1.00 90.50 201 LEU A N 1
ATOM 1664 C CA . LEU A 1 201 ? 33.002 6.274 24.540 1.00 90.50 201 LEU A CA 1
ATOM 1665 C C . LEU A 1 201 ? 33.861 6.011 25.787 1.00 90.50 201 LEU A C 1
ATOM 1667 O O . LEU A 1 201 ? 33.497 5.165 26.598 1.00 90.50 201 LEU A O 1
ATOM 1671 N N . SER A 1 202 ? 34.970 6.733 25.966 1.00 89.62 202 SER A N 1
ATOM 1672 C CA . SER A 1 202 ? 35.812 6.670 27.169 1.00 89.62 202 SER A CA 1
ATOM 1673 C C . SER A 1 202 ? 35.351 7.591 28.308 1.00 89.62 202 SER A C 1
ATOM 1675 O O . SER A 1 202 ? 35.989 7.607 29.360 1.00 89.62 202 SER A O 1
ATOM 1677 N N . LEU A 1 203 ? 34.297 8.393 28.122 1.00 86.81 203 LEU A N 1
ATOM 1678 C CA . LEU A 1 203 ? 33.828 9.316 29.157 1.00 86.81 203 LEU A CA 1
ATOM 1679 C C . LEU A 1 203 ? 33.193 8.568 30.337 1.00 86.81 203 LEU A C 1
ATOM 1681 O O . LEU A 1 203 ? 32.281 7.766 30.154 1.00 86.81 203 LEU A O 1
ATOM 1685 N N . ASN A 1 204 ? 33.629 8.903 31.556 1.00 80.00 204 ASN A N 1
ATOM 1686 C CA . ASN A 1 204 ? 33.036 8.378 32.792 1.00 80.00 204 ASN A CA 1
ATOM 1687 C C . ASN A 1 204 ? 31.626 8.942 33.042 1.00 80.00 204 ASN A C 1
ATOM 1689 O O . ASN A 1 204 ? 30.743 8.224 33.498 1.00 80.00 204 ASN A O 1
ATOM 1693 N N . GLU A 1 205 ? 31.417 10.226 32.737 1.00 84.19 205 GLU A N 1
ATOM 1694 C CA . GLU A 1 205 ? 30.110 10.884 32.792 1.00 84.19 205 GLU A CA 1
ATOM 1695 C C . GLU A 1 205 ? 29.682 11.271 31.375 1.00 84.19 205 GLU A C 1
ATOM 1697 O O . GLU A 1 205 ? 30.399 11.974 30.658 1.00 84.19 205 GLU A O 1
ATOM 1702 N N . LYS A 1 206 ? 28.508 10.789 30.955 1.00 87.94 206 LYS A N 1
ATOM 1703 C CA . LYS A 1 206 ? 27.975 11.027 29.612 1.00 87.94 206 LYS A CA 1
ATOM 1704 C C . LYS A 1 206 ? 27.361 12.427 29.534 1.00 87.94 206 LYS A C 1
ATOM 1706 O O . LYS A 1 206 ? 26.295 12.664 30.100 1.00 87.94 206 LYS A O 1
ATOM 1711 N N . ASN A 1 207 ? 27.996 13.333 28.789 1.00 89.81 207 ASN A N 1
ATOM 1712 C CA . ASN A 1 207 ? 27.342 14.567 28.340 1.00 89.81 207 ASN A CA 1
ATOM 1713 C C . ASN A 1 207 ? 26.249 14.258 27.294 1.00 89.81 207 ASN A C 1
ATOM 1715 O O . ASN A 1 207 ? 26.139 13.127 26.819 1.00 89.81 207 ASN A O 1
ATOM 1719 N N . GLU A 1 208 ? 25.436 15.245 26.908 1.00 89.06 208 GLU A N 1
ATOM 1720 C CA . GLU A 1 208 ? 24.307 15.014 25.987 1.00 89.06 208 GLU A CA 1
ATOM 1721 C C . GLU A 1 208 ? 24.753 14.454 24.622 1.00 89.06 208 GLU A C 1
ATOM 1723 O O . GLU A 1 208 ? 24.066 13.610 24.045 1.00 89.06 208 GLU A O 1
ATOM 1728 N N . MET A 1 209 ? 25.941 14.838 24.136 1.00 91.19 209 MET A N 1
ATOM 1729 C CA . MET A 1 209 ? 26.541 14.251 22.931 1.00 91.19 209 MET A CA 1
ATOM 1730 C C . MET A 1 209 ? 26.841 12.759 23.111 1.00 91.19 209 MET A C 1
ATOM 1732 O O . MET A 1 209 ? 26.479 11.942 22.262 1.00 91.19 209 MET A O 1
ATOM 1736 N N . ALA A 1 210 ? 27.474 12.390 24.227 1.00 91.62 210 ALA A N 1
ATOM 1737 C CA . ALA A 1 210 ? 27.760 11.003 24.561 1.00 91.62 210 ALA A CA 1
ATOM 1738 C C . ALA A 1 210 ? 26.471 10.195 24.707 1.00 91.62 210 ALA A C 1
ATOM 1740 O O . ALA A 1 210 ? 26.387 9.111 24.137 1.00 91.62 210 ALA A O 1
ATOM 1741 N N . LYS A 1 211 ? 25.443 10.730 25.378 1.00 93.00 211 LYS A N 1
ATOM 1742 C CA . LYS A 1 211 ? 24.123 10.085 25.473 1.00 93.00 211 LYS A CA 1
ATOM 1743 C C . LYS A 1 211 ? 23.516 9.829 24.094 1.00 93.00 211 LYS A C 1
ATOM 1745 O O . LYS A 1 211 ? 23.011 8.741 23.854 1.00 93.00 211 LYS A O 1
ATOM 1750 N N . GLY A 1 212 ? 23.635 10.772 23.155 1.00 93.44 212 GLY A N 1
ATOM 1751 C CA . GLY A 1 212 ? 23.193 10.578 21.768 1.00 93.44 212 GLY A CA 1
ATOM 1752 C C . GLY A 1 212 ? 23.936 9.448 21.038 1.00 93.44 212 GLY A C 1
ATOM 1753 O O . GLY A 1 212 ? 23.313 8.638 20.352 1.00 93.44 212 GLY A O 1
ATOM 1754 N N . VAL A 1 213 ? 25.257 9.345 21.215 1.00 94.94 213 VAL A N 1
ATOM 1755 C CA . VAL A 1 213 ? 26.082 8.273 20.620 1.00 94.94 213 VAL A CA 1
ATOM 1756 C C . VAL A 1 213 ? 25.786 6.912 21.256 1.00 94.94 213 VAL A C 1
ATOM 1758 O O . VAL A 1 213 ? 25.586 5.928 20.544 1.00 94.94 213 VAL A O 1
ATOM 1761 N N . TRP A 1 214 ? 25.713 6.846 22.585 1.00 94.38 214 TRP A N 1
ATOM 1762 C CA . TRP A 1 214 ? 25.320 5.638 23.314 1.00 94.38 214 TRP A CA 1
ATOM 1763 C C . TRP A 1 214 ? 23.896 5.207 22.963 1.00 94.38 214 TRP A C 1
ATOM 1765 O O . TRP A 1 214 ? 23.641 4.018 22.784 1.00 94.38 214 TRP A O 1
ATOM 1775 N N . GLY A 1 215 ? 22.994 6.170 22.784 1.00 94.56 215 GLY A N 1
ATOM 1776 C CA . GLY A 1 215 ? 21.621 5.944 22.362 1.00 94.56 215 GLY A CA 1
ATOM 1777 C C . GLY A 1 215 ? 21.537 5.327 20.976 1.00 94.56 215 GLY A C 1
ATOM 1778 O O . GLY A 1 215 ? 20.791 4.371 20.794 1.00 94.56 215 GLY A O 1
ATOM 1779 N N . PHE A 1 216 ? 22.356 5.790 20.024 1.00 95.44 216 PHE A N 1
ATOM 1780 C CA . PHE A 1 216 ? 22.481 5.150 18.712 1.00 95.44 216 PHE A CA 1
ATOM 1781 C C . PHE A 1 216 ? 22.929 3.687 18.836 1.00 95.44 216 PHE A C 1
ATOM 1783 O O . PHE A 1 216 ? 22.298 2.806 18.257 1.00 95.44 216 PHE A O 1
ATOM 1790 N N . ILE A 1 217 ? 23.982 3.409 19.614 1.00 94.06 217 ILE A N 1
ATOM 1791 C CA . ILE A 1 217 ? 24.519 2.046 19.787 1.00 94.06 217 ILE A CA 1
ATOM 1792 C C . ILE A 1 217 ? 23.467 1.116 20.408 1.00 94.06 217 ILE A C 1
ATOM 1794 O O . ILE A 1 217 ? 23.218 0.025 19.894 1.00 94.06 217 ILE A O 1
ATOM 1798 N N . LYS A 1 218 ? 22.812 1.559 21.485 1.00 93.31 218 LYS A N 1
ATOM 1799 C CA . LYS A 1 218 ? 21.743 0.803 22.149 1.00 93.31 218 LYS A CA 1
ATOM 1800 C C . LYS A 1 218 ? 20.535 0.606 21.239 1.00 93.31 218 LYS A C 1
ATOM 1802 O O . LYS A 1 218 ? 19.992 -0.492 21.181 1.00 93.31 218 LYS A O 1
ATOM 1807 N N . PHE A 1 219 ? 20.137 1.633 20.488 1.00 94.44 219 PHE A N 1
ATOM 1808 C CA . PHE A 1 219 ? 19.030 1.534 19.541 1.00 94.44 219 PHE A CA 1
ATOM 1809 C C . PHE A 1 219 ? 19.326 0.525 18.428 1.00 94.44 219 PHE A C 1
ATOM 1811 O O . PHE A 1 219 ? 18.471 -0.294 18.111 1.00 94.44 219 PHE A O 1
ATOM 1818 N N . VAL A 1 220 ? 20.549 0.506 17.891 1.00 93.69 220 VAL A N 1
ATOM 1819 C CA . VAL A 1 220 ? 20.987 -0.515 16.928 1.00 93.69 220 VAL A CA 1
ATOM 1820 C C . VAL A 1 220 ? 20.881 -1.925 17.519 1.00 93.69 220 VAL A C 1
ATOM 1822 O O . VAL A 1 220 ? 20.401 -2.825 16.834 1.00 93.69 220 VAL A O 1
ATOM 1825 N N . ASN A 1 221 ? 21.252 -2.122 18.789 1.00 91.38 221 ASN A N 1
ATOM 1826 C CA . ASN A 1 221 ? 21.050 -3.412 19.455 1.00 91.38 221 ASN A CA 1
ATOM 1827 C C . ASN A 1 221 ? 19.558 -3.783 19.551 1.00 91.38 221 ASN A C 1
ATOM 1829 O O . ASN A 1 221 ? 19.176 -4.902 19.208 1.00 91.38 221 ASN A O 1
ATOM 1833 N N . VAL A 1 222 ? 18.701 -2.826 19.923 1.00 92.62 222 VAL A N 1
ATOM 1834 C CA . VAL A 1 222 ? 17.243 -3.027 19.934 1.00 92.62 222 VAL A CA 1
ATOM 1835 C C . VAL A 1 222 ? 16.725 -3.400 18.541 1.00 92.62 222 VAL A C 1
ATOM 1837 O O . VAL A 1 222 ? 15.871 -4.274 18.438 1.00 92.62 222 VAL A O 1
ATOM 1840 N N . LEU A 1 223 ? 17.253 -2.816 17.459 1.00 94.12 223 LEU A N 1
ATOM 1841 C CA . LEU A 1 223 ? 16.880 -3.187 16.087 1.00 94.12 223 LEU A CA 1
ATOM 1842 C C . LEU A 1 223 ? 17.287 -4.623 15.729 1.00 94.12 223 LEU A C 1
ATOM 1844 O O . LEU A 1 223 ? 16.513 -5.318 15.073 1.00 94.12 223 LEU A O 1
ATOM 1848 N N . SER A 1 224 ? 18.454 -5.091 16.179 1.00 92.81 224 SER A N 1
ATOM 1849 C CA . SER A 1 224 ? 18.891 -6.486 16.005 1.00 92.81 224 SER A CA 1
ATOM 1850 C C . SER A 1 224 ? 17.977 -7.478 16.740 1.00 92.81 224 SER A C 1
ATOM 1852 O O . SER A 1 224 ? 17.583 -8.512 16.184 1.00 92.81 224 SER A O 1
ATOM 1854 N N . GLU A 1 225 ? 17.589 -7.161 17.977 1.00 92.69 225 GLU A N 1
ATOM 1855 C CA . GLU A 1 225 ? 16.608 -7.950 18.734 1.00 92.69 225 GLU A CA 1
ATOM 1856 C C . GLU A 1 225 ? 15.224 -7.898 18.079 1.00 92.69 225 GLU A C 1
ATOM 1858 O O . GLU A 1 225 ? 14.539 -8.917 17.965 1.00 92.69 225 GLU A O 1
ATOM 1863 N N . PHE A 1 226 ? 14.834 -6.729 17.573 1.00 94.94 226 PHE A N 1
ATOM 1864 C CA . PHE A 1 226 ? 13.548 -6.535 16.926 1.00 94.94 226 PHE A CA 1
ATOM 1865 C C . PHE A 1 226 ? 13.454 -7.262 15.580 1.00 94.94 226 PHE A C 1
ATOM 1867 O O . PHE A 1 226 ? 12.434 -7.886 15.296 1.00 94.94 226 PHE A O 1
ATOM 1874 N N . ARG A 1 227 ? 14.528 -7.302 14.784 1.00 94.56 227 ARG A N 1
ATOM 1875 C CA . ARG A 1 227 ? 14.608 -8.165 13.597 1.00 94.56 227 ARG A CA 1
ATOM 1876 C C . ARG A 1 227 ? 14.408 -9.630 13.972 1.00 94.56 227 ARG A C 1
ATOM 1878 O O . ARG A 1 227 ? 13.589 -10.304 13.354 1.00 94.56 227 ARG A O 1
ATOM 1885 N N . SER A 1 228 ? 15.118 -10.103 14.996 1.00 93.62 228 SER A N 1
ATOM 1886 C CA . SER A 1 228 ? 15.013 -11.492 15.463 1.00 93.62 228 SER A CA 1
ATOM 1887 C C . SER A 1 228 ? 13.578 -11.826 15.892 1.00 93.62 228 SER A C 1
ATOM 1889 O O . SER A 1 228 ? 13.053 -12.892 15.565 1.00 93.62 228 SER A O 1
ATOM 1891 N N . LEU A 1 229 ? 12.909 -10.881 16.560 1.00 94.75 229 LEU A N 1
ATOM 1892 C CA . LEU A 1 229 ? 11.493 -10.978 16.896 1.00 94.75 229 LEU A CA 1
ATOM 1893 C C . LEU A 1 229 ? 10.620 -11.097 15.642 1.00 94.75 229 LEU A C 1
ATOM 1895 O O . LEU A 1 229 ? 9.818 -12.024 15.551 1.00 94.75 229 LEU A O 1
ATOM 1899 N N . LEU A 1 230 ? 10.776 -10.198 14.670 1.00 93.56 230 LEU A N 1
ATOM 1900 C CA . LEU A 1 230 ? 9.975 -10.205 13.444 1.00 93.56 230 LEU A CA 1
ATOM 1901 C C . LEU A 1 230 ? 10.190 -11.482 12.621 1.00 93.56 230 LEU A C 1
ATOM 1903 O O . LEU A 1 230 ? 9.227 -12.017 12.072 1.00 93.56 230 LEU A O 1
ATOM 1907 N N . GLU A 1 231 ? 11.415 -12.002 12.554 1.00 92.25 231 GLU A N 1
ATOM 1908 C CA . GLU A 1 231 ? 11.724 -13.278 11.896 1.00 92.25 231 GLU A CA 1
ATOM 1909 C C . GLU A 1 231 ? 11.052 -14.464 12.613 1.00 92.25 231 GLU A C 1
ATOM 1911 O O . GLU A 1 231 ? 10.535 -15.363 11.946 1.00 92.25 231 GLU A O 1
ATOM 1916 N N . SER A 1 232 ? 10.964 -14.439 13.951 1.00 91.56 232 SER A N 1
ATOM 1917 C CA . SER A 1 232 ? 10.312 -15.502 14.738 1.00 91.56 232 SER A CA 1
ATOM 1918 C C . SER A 1 232 ? 8.809 -15.655 14.457 1.00 91.56 232 SER A C 1
ATOM 1920 O O . SER A 1 232 ? 8.263 -16.748 14.598 1.00 91.56 232 SER A O 1
ATOM 1922 N N . ILE A 1 233 ? 8.152 -14.581 14.004 1.00 90.06 233 ILE A N 1
ATOM 1923 C CA . ILE A 1 233 ? 6.726 -14.548 13.644 1.00 90.06 233 ILE A CA 1
ATOM 1924 C C . ILE A 1 233 ? 6.497 -14.427 12.133 1.00 90.06 233 ILE A C 1
ATOM 1926 O O . ILE A 1 233 ? 5.451 -13.950 11.702 1.00 90.06 233 ILE A O 1
ATOM 1930 N N . GLY A 1 234 ? 7.443 -14.880 11.303 1.00 82.31 234 GLY A N 1
ATOM 1931 C CA . GLY A 1 234 ? 7.334 -14.789 9.840 1.00 82.31 234 GLY A CA 1
ATOM 1932 C C . GLY A 1 234 ? 6.100 -15.474 9.227 1.00 82.31 234 GLY A C 1
ATOM 1933 O O . GLY A 1 234 ? 5.689 -15.116 8.126 1.00 82.31 234 GLY A O 1
ATOM 1934 N N . ASN A 1 235 ? 5.475 -16.413 9.945 1.00 85.44 235 ASN A N 1
ATOM 1935 C CA . ASN A 1 235 ? 4.226 -17.062 9.531 1.00 85.44 235 ASN A CA 1
ATOM 1936 C C . ASN A 1 235 ? 2.966 -16.224 9.830 1.00 85.44 235 ASN A C 1
ATOM 1938 O O . ASN A 1 235 ? 1.891 -16.568 9.350 1.00 85.44 235 ASN A O 1
ATOM 1942 N N . GLU A 1 236 ? 3.097 -15.124 10.578 1.00 89.25 236 GLU A N 1
ATOM 1943 C CA . GLU A 1 236 ? 2.021 -14.199 10.955 1.00 89.25 236 GLU A CA 1
ATOM 1944 C C . GLU A 1 236 ? 2.258 -12.819 10.309 1.00 89.25 236 GLU A C 1
ATOM 1946 O O . GLU A 1 236 ? 2.608 -11.844 10.987 1.00 89.25 236 GLU A O 1
ATOM 1951 N N . PRO A 1 237 ? 2.085 -12.691 8.980 1.00 89.62 237 PRO A N 1
ATOM 1952 C CA . PRO A 1 237 ? 2.519 -11.512 8.232 1.00 89.62 237 PRO A CA 1
ATOM 1953 C C . PRO A 1 237 ? 1.780 -10.227 8.638 1.00 89.62 237 PRO A C 1
ATOM 1955 O O . PRO A 1 237 ? 2.349 -9.141 8.552 1.00 89.62 237 PRO A O 1
ATOM 1958 N N . LEU A 1 238 ? 0.535 -10.324 9.125 1.00 89.88 238 LEU A N 1
ATOM 1959 C CA . LEU A 1 238 ? -0.209 -9.168 9.641 1.00 89.88 238 LEU A CA 1
ATOM 1960 C C . LEU A 1 238 ? 0.395 -8.633 10.937 1.00 89.88 238 LEU A C 1
ATOM 1962 O O . LEU A 1 238 ? 0.567 -7.423 11.071 1.00 89.88 238 LEU A O 1
ATOM 1966 N N . LEU A 1 239 ? 0.738 -9.527 11.868 1.00 92.75 239 LEU A N 1
ATOM 1967 C CA . LEU A 1 239 ? 1.346 -9.155 13.140 1.00 92.75 239 LEU A CA 1
ATOM 1968 C C . LEU A 1 239 ? 2.749 -8.585 12.926 1.00 92.75 239 LEU A C 1
ATOM 1970 O O . LEU A 1 239 ? 3.057 -7.520 13.457 1.00 92.75 239 LEU A O 1
ATOM 1974 N N . GLN A 1 240 ? 3.558 -9.252 12.097 1.00 93.25 240 GLN A N 1
ATOM 1975 C CA . GLN A 1 240 ? 4.897 -8.796 11.722 1.00 93.25 240 GLN A CA 1
ATOM 1976 C C . GLN A 1 240 ? 4.850 -7.379 11.132 1.00 93.25 240 GLN A C 1
ATOM 1978 O O . GLN A 1 240 ? 5.567 -6.481 11.573 1.00 93.25 240 GLN A O 1
ATOM 1983 N N . SER A 1 241 ? 3.949 -7.165 10.173 1.00 93.06 241 SER A N 1
ATOM 1984 C CA . SER A 1 241 ? 3.751 -5.879 9.512 1.00 93.06 241 SER A CA 1
ATOM 1985 C C . SER A 1 241 ? 3.263 -4.791 10.476 1.00 93.06 241 SER A C 1
ATOM 1987 O O . SER A 1 241 ? 3.729 -3.657 10.387 1.00 93.06 241 SER A O 1
ATOM 1989 N N . ALA A 1 242 ? 2.345 -5.109 11.393 1.00 94.12 242 ALA A N 1
ATOM 1990 C CA . ALA A 1 242 ? 1.829 -4.154 12.375 1.00 94.12 242 ALA A CA 1
ATOM 1991 C C . ALA A 1 242 ? 2.897 -3.740 13.399 1.00 94.12 242 ALA A C 1
ATOM 1993 O O . ALA A 1 242 ? 3.048 -2.551 13.677 1.00 94.12 242 ALA A O 1
ATOM 1994 N N . MET A 1 243 ? 3.666 -4.706 13.918 1.00 95.12 243 MET A N 1
ATOM 1995 C CA . MET A 1 243 ? 4.783 -4.444 14.830 1.00 95.12 243 MET A CA 1
ATOM 1996 C C . MET A 1 243 ? 5.843 -3.569 14.164 1.00 95.12 243 MET A C 1
ATOM 1998 O O . MET A 1 243 ? 6.291 -2.596 14.762 1.00 95.12 243 MET A O 1
ATOM 2002 N N . TRP A 1 244 ? 6.223 -3.873 12.920 1.00 94.31 244 TRP A N 1
ATOM 2003 C CA . TRP A 1 244 ? 7.194 -3.062 12.186 1.00 94.31 244 TRP A CA 1
ATOM 2004 C C . TRP A 1 244 ? 6.686 -1.625 11.982 1.00 94.31 244 TRP A C 1
ATOM 2006 O O . TRP A 1 244 ? 7.394 -0.670 12.296 1.00 94.31 244 TRP A O 1
ATOM 2016 N N . MET A 1 245 ? 5.430 -1.454 11.542 1.00 92.00 245 MET A N 1
ATOM 2017 C CA . MET A 1 245 ? 4.842 -0.126 11.307 1.00 92.00 245 MET A CA 1
ATOM 2018 C C . MET A 1 245 ? 4.757 0.734 12.565 1.00 92.00 245 MET A C 1
ATOM 2020 O O . MET A 1 245 ? 4.808 1.956 12.458 1.00 92.00 245 MET A O 1
ATOM 2024 N N . TYR A 1 246 ? 4.643 0.116 13.740 1.00 93.56 246 TYR A N 1
ATOM 2025 C CA . TYR A 1 246 ? 4.586 0.832 15.010 1.00 93.56 246 TYR A CA 1
ATOM 2026 C C . TYR A 1 246 ? 5.806 1.743 15.222 1.00 93.56 246 TYR A C 1
ATOM 2028 O O . TYR A 1 246 ? 5.673 2.832 15.769 1.00 93.56 246 TYR A O 1
ATOM 2036 N N . HIS A 1 247 ? 6.977 1.334 14.726 1.00 91.56 247 HIS A N 1
ATOM 2037 C CA . HIS A 1 247 ? 8.215 2.117 14.778 1.00 91.56 247 HIS A CA 1
ATOM 2038 C C . HIS A 1 247 ? 8.609 2.732 13.426 1.00 91.56 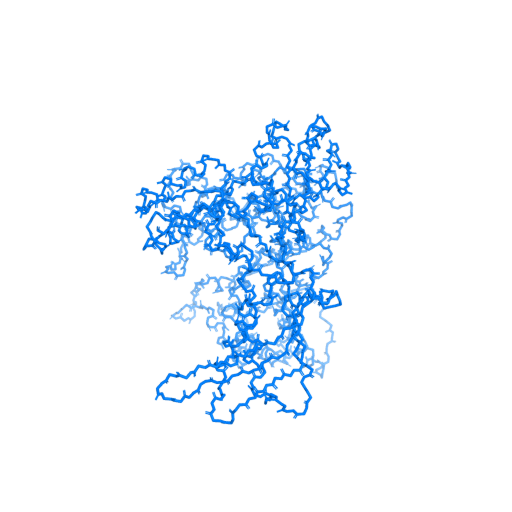247 HIS A C 1
ATOM 2040 O O . HIS A 1 247 ? 9.674 3.343 13.322 1.00 91.56 247 HIS A O 1
ATOM 2046 N N . GLY A 1 248 ? 7.752 2.614 12.403 1.00 89.19 248 GLY A N 1
ATOM 2047 C CA . GLY A 1 248 ? 8.047 3.013 11.024 1.00 89.19 248 GLY A CA 1
ATOM 2048 C C . GLY A 1 248 ? 8.519 4.460 10.901 1.00 89.19 248 GLY A C 1
ATOM 2049 O O . GLY A 1 248 ? 9.453 4.740 10.154 1.00 89.19 248 GLY A O 1
ATOM 2050 N N . TYR A 1 249 ? 7.948 5.371 11.699 1.00 87.00 249 TYR A N 1
ATOM 2051 C CA . TYR A 1 249 ? 8.375 6.771 11.734 1.00 87.00 249 TYR A CA 1
ATOM 2052 C C . TYR A 1 249 ? 9.882 6.903 11.986 1.00 87.00 249 TYR A C 1
ATOM 2054 O O . TYR A 1 249 ? 10.588 7.534 11.201 1.00 87.00 249 TYR A O 1
ATOM 2062 N N . TYR A 1 250 ? 10.399 6.253 13.032 1.00 90.06 250 TYR A N 1
ATOM 2063 C CA . TYR A 1 250 ? 11.825 6.298 13.343 1.00 90.06 250 TYR A CA 1
ATOM 2064 C C . TYR A 1 250 ? 12.670 5.638 12.255 1.00 90.06 250 TYR A C 1
ATOM 2066 O O . TYR A 1 250 ? 13.765 6.120 11.981 1.00 90.06 250 TYR A O 1
ATOM 2074 N N . PHE A 1 251 ? 12.166 4.595 11.592 1.00 91.75 251 PHE A N 1
ATOM 2075 C CA . PHE A 1 251 ? 12.870 3.960 10.476 1.00 91.75 251 PHE A CA 1
ATOM 2076 C C . PHE A 1 251 ? 13.024 4.918 9.292 1.00 91.75 251 PHE A C 1
ATOM 2078 O O . PHE A 1 251 ? 14.134 5.083 8.790 1.00 91.75 251 PHE A O 1
ATOM 2085 N N . ASP A 1 252 ? 11.970 5.635 8.905 1.00 88.38 252 ASP A N 1
ATOM 2086 C CA . ASP A 1 252 ? 12.059 6.649 7.847 1.00 88.38 252 ASP A CA 1
ATOM 2087 C C . ASP A 1 252 ? 13.017 7.775 8.206 1.00 88.38 252 ASP A C 1
ATOM 2089 O O . ASP A 1 252 ? 13.835 8.173 7.377 1.00 88.38 252 ASP A O 1
ATOM 2093 N N . ARG A 1 253 ? 12.953 8.274 9.445 1.00 88.19 253 ARG A N 1
ATOM 2094 C CA . ARG A 1 253 ? 13.862 9.324 9.919 1.00 88.19 253 ARG A CA 1
ATOM 2095 C C . ARG A 1 253 ? 15.315 8.851 9.877 1.00 88.19 253 ARG A C 1
ATOM 2097 O O . ARG A 1 253 ? 16.181 9.559 9.368 1.00 88.19 253 ARG A O 1
ATOM 2104 N N . MET A 1 254 ? 15.580 7.640 10.357 1.00 92.19 254 MET A N 1
ATOM 2105 C CA . MET A 1 254 ? 16.916 7.045 10.358 1.00 92.19 254 MET A CA 1
ATOM 2106 C C . MET A 1 254 ? 17.420 6.816 8.926 1.00 92.19 254 MET A C 1
ATOM 2108 O O . MET A 1 254 ? 18.566 7.132 8.614 1.00 92.19 254 MET A O 1
ATOM 2112 N N . ASN A 1 255 ? 16.556 6.344 8.024 1.00 91.06 255 ASN A N 1
ATOM 2113 C CA . ASN A 1 255 ? 16.880 6.160 6.613 1.00 91.06 255 ASN A CA 1
ATOM 2114 C C . ASN A 1 255 ? 17.140 7.502 5.899 1.00 91.06 255 ASN A C 1
ATOM 2116 O O . ASN A 1 255 ? 18.096 7.624 5.138 1.00 91.06 255 ASN A O 1
ATOM 2120 N N . ALA A 1 256 ? 16.336 8.532 6.166 1.00 89.19 256 ALA A N 1
ATOM 2121 C CA . ALA A 1 256 ? 16.484 9.846 5.545 1.00 89.19 256 ALA A CA 1
ATOM 2122 C C . ALA A 1 256 ? 17.754 10.579 6.004 1.00 89.19 256 ALA A C 1
ATOM 2124 O O . ALA A 1 256 ? 18.465 11.150 5.179 1.00 89.19 256 ALA A O 1
ATOM 2125 N N . GLU A 1 257 ? 18.049 10.560 7.306 1.00 89.75 257 GLU A N 1
ATOM 2126 C CA . GLU A 1 257 ? 19.133 11.362 7.888 1.00 89.75 257 GLU A CA 1
ATOM 2127 C C . GLU A 1 257 ? 20.475 10.609 7.939 1.00 89.75 257 GLU A C 1
ATOM 2129 O O . GLU A 1 257 ? 21.536 11.232 7.894 1.00 89.75 257 GLU A O 1
ATOM 2134 N N . MET A 1 258 ? 20.461 9.272 8.044 1.00 93.38 258 MET A N 1
ATOM 2135 C CA . MET A 1 258 ? 21.659 8.492 8.393 1.00 93.38 258 MET A CA 1
ATOM 2136 C C . MET A 1 258 ? 22.095 7.459 7.349 1.00 93.38 258 MET A C 1
ATOM 2138 O O . MET A 1 258 ? 23.222 6.977 7.453 1.00 93.38 258 MET A O 1
ATOM 2142 N N . ASN A 1 259 ? 21.284 7.131 6.333 1.00 90.00 259 ASN A N 1
ATOM 2143 C CA . ASN A 1 259 ? 21.593 6.034 5.397 1.00 90.00 259 ASN A CA 1
ATOM 2144 C C . ASN A 1 259 ? 22.968 6.186 4.725 1.00 90.00 259 ASN A C 1
ATOM 2146 O O . ASN A 1 259 ? 23.793 5.276 4.757 1.00 90.00 259 ASN A O 1
ATOM 2150 N N . LEU A 1 260 ? 23.290 7.393 4.249 1.00 89.81 260 LEU A N 1
ATOM 2151 C CA . LEU A 1 260 ? 24.594 7.692 3.639 1.00 89.81 260 LEU A CA 1
ATOM 2152 C C . LEU A 1 260 ? 25.780 7.619 4.621 1.00 89.81 260 LEU A C 1
ATOM 2154 O O . LEU A 1 260 ? 26.934 7.602 4.193 1.00 89.81 260 LEU A O 1
ATOM 2158 N N . PHE A 1 261 ? 25.517 7.604 5.930 1.00 91.62 261 PHE A N 1
ATOM 2159 C CA . PHE A 1 261 ? 26.529 7.599 6.983 1.00 91.62 261 PHE A CA 1
ATOM 2160 C C . PHE A 1 261 ? 26.754 6.223 7.612 1.00 91.62 261 PHE A C 1
ATOM 2162 O O . PHE A 1 261 ? 27.792 6.048 8.253 1.00 91.62 261 PHE A O 1
ATOM 2169 N N . PHE A 1 262 ? 25.853 5.249 7.431 1.00 93.50 262 PHE A N 1
ATOM 2170 C CA . PHE A 1 262 ? 25.946 3.960 8.123 1.00 93.50 262 PHE A CA 1
ATOM 2171 C C . PHE A 1 262 ? 27.257 3.230 7.855 1.00 93.50 262 PHE A C 1
ATOM 2173 O O . PHE A 1 262 ? 27.952 2.890 8.810 1.00 93.50 262 PHE A O 1
ATOM 2180 N N . ASP A 1 263 ? 27.665 3.073 6.595 1.00 92.31 263 ASP A N 1
ATOM 2181 C CA . ASP A 1 263 ? 28.922 2.391 6.258 1.00 92.31 263 ASP A CA 1
ATOM 2182 C C . ASP A 1 263 ? 30.120 2.998 7.000 1.00 92.31 263 ASP A C 1
ATOM 2184 O O . ASP A 1 263 ? 30.989 2.292 7.519 1.00 92.31 263 ASP A O 1
ATOM 2188 N N . LYS A 1 264 ? 30.155 4.332 7.092 1.00 93.88 264 LYS A N 1
ATOM 2189 C CA . LYS A 1 264 ? 31.218 5.058 7.788 1.00 93.88 264 LYS A CA 1
ATOM 2190 C C . LYS A 1 264 ? 31.119 4.880 9.305 1.00 93.88 264 LYS A C 1
ATOM 2192 O O . LYS A 1 264 ? 32.133 4.596 9.940 1.00 93.88 264 LYS A O 1
ATOM 2197 N N . ALA A 1 265 ? 29.922 5.025 9.868 1.00 93.81 265 ALA A N 1
ATOM 2198 C CA . ALA A 1 265 ? 29.663 4.898 11.299 1.00 93.81 265 ALA A CA 1
ATOM 2199 C C . ALA A 1 265 ? 30.001 3.490 11.812 1.00 93.81 265 ALA A C 1
ATOM 2201 O O . ALA A 1 265 ? 30.778 3.348 12.755 1.00 93.81 265 ALA A O 1
ATOM 2202 N N . PHE A 1 266 ? 29.503 2.445 11.148 1.00 94.25 266 PHE A N 1
ATOM 2203 C CA . PHE A 1 266 ? 29.752 1.052 11.525 1.00 94.25 266 PHE A CA 1
ATOM 2204 C C . PHE A 1 266 ? 31.211 0.643 11.319 1.00 94.25 266 PHE A C 1
ATOM 2206 O O . PHE A 1 266 ? 31.772 -0.063 12.158 1.00 94.25 266 PHE A O 1
ATOM 2213 N N . LYS A 1 267 ? 31.876 1.147 10.270 1.00 92.06 267 LYS A N 1
ATOM 2214 C CA . LYS A 1 267 ? 33.324 0.967 10.105 1.00 92.06 267 LYS A CA 1
ATOM 2215 C C . LYS A 1 267 ? 34.105 1.581 11.268 1.00 92.06 267 LYS A C 1
ATOM 2217 O O . LYS A 1 267 ? 35.022 0.944 11.780 1.00 92.06 267 LYS A O 1
ATOM 2222 N N . ASN A 1 268 ? 33.764 2.800 11.683 1.00 93.38 268 ASN A N 1
ATOM 2223 C CA . ASN A 1 268 ? 34.436 3.468 12.797 1.00 93.38 268 ASN A CA 1
ATOM 2224 C C . ASN A 1 268 ? 34.155 2.776 14.135 1.00 93.38 268 ASN A C 1
ATOM 2226 O O . ASN A 1 268 ? 35.093 2.577 14.902 1.00 93.38 268 ASN A O 1
ATOM 2230 N N . LEU A 1 269 ? 32.916 2.340 14.383 1.00 92.06 269 LEU A N 1
ATOM 2231 C CA . LEU A 1 269 ? 32.573 1.516 15.545 1.00 92.06 269 LEU A CA 1
ATOM 2232 C C . LEU A 1 269 ? 33.410 0.235 15.575 1.00 92.06 269 LEU A C 1
ATOM 2234 O O . LEU A 1 269 ? 34.043 -0.053 16.583 1.00 92.06 269 LEU A O 1
ATOM 2238 N N . GLY A 1 270 ? 33.517 -0.480 14.452 1.00 89.00 270 GLY A N 1
ATOM 2239 C CA . GLY A 1 270 ? 34.350 -1.681 14.356 1.00 89.00 270 GLY A CA 1
ATOM 2240 C C . GLY A 1 270 ? 35.848 -1.417 14.549 1.00 89.00 270 GLY A C 1
ATOM 2241 O O . GLY A 1 270 ? 36.580 -2.322 14.939 1.00 89.00 270 GLY A O 1
ATOM 2242 N N . LEU A 1 271 ? 36.330 -0.194 14.295 1.00 89.06 271 LEU A N 1
ATOM 2243 C CA . LEU A 1 271 ? 37.707 0.204 14.604 1.00 89.06 271 LEU A CA 1
ATOM 2244 C C . LEU A 1 271 ? 37.902 0.473 16.098 1.00 89.06 271 LEU A C 1
ATOM 2246 O O . LEU A 1 271 ? 38.886 -0.003 16.663 1.00 89.06 271 LEU A O 1
ATOM 2250 N N . VAL A 1 272 ? 36.979 1.215 16.716 1.00 90.12 272 VAL A N 1
ATOM 2251 C CA . VAL A 1 272 ? 37.044 1.608 18.133 1.00 90.12 272 VAL A CA 1
ATOM 2252 C C . VAL A 1 272 ? 36.83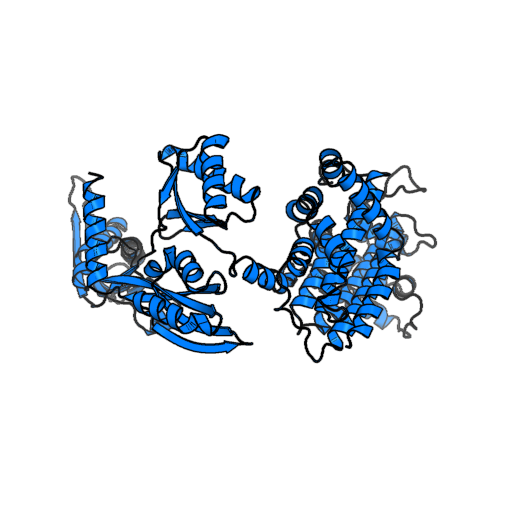5 0.408 19.057 1.00 90.12 272 VAL A C 1
ATOM 2254 O O . VAL A 1 272 ? 37.572 0.258 20.024 1.00 90.12 272 VAL A O 1
ATOM 2257 N N . LEU A 1 273 ? 35.916 -0.495 18.710 1.00 87.19 273 LEU A N 1
ATOM 2258 C CA . LEU A 1 273 ? 35.616 -1.714 19.468 1.00 87.19 273 LEU A CA 1
ATOM 2259 C C . LEU A 1 273 ? 36.689 -2.814 19.346 1.00 87.19 273 LEU A C 1
ATOM 2261 O O . LEU A 1 273 ? 36.511 -3.888 19.905 1.00 87.19 273 LEU A O 1
ATOM 2265 N N . ASN A 1 274 ? 37.800 -2.577 18.634 1.00 84.31 274 ASN A N 1
ATOM 2266 C CA . ASN A 1 274 ? 38.980 -3.449 18.747 1.00 84.31 274 ASN A CA 1
ATOM 2267 C C . ASN A 1 274 ? 39.749 -3.219 20.057 1.00 84.31 274 ASN A C 1
ATOM 2269 O O . ASN A 1 274 ? 40.599 -4.029 20.405 1.00 84.31 274 ASN A O 1
ATOM 2273 N N . ASP A 1 275 ? 39.516 -2.095 20.735 1.00 85.06 275 ASP A N 1
ATOM 2274 C CA . ASP A 1 275 ? 40.077 -1.827 22.055 1.00 85.06 275 ASP A CA 1
ATOM 2275 C C . ASP A 1 275 ? 39.257 -2.594 23.099 1.00 85.06 275 ASP A C 1
ATOM 2277 O O . ASP A 1 275 ? 38.064 -2.330 23.256 1.00 85.06 275 ASP A O 1
ATOM 2281 N N . GLU A 1 276 ? 39.885 -3.549 23.789 1.00 81.25 276 GLU A N 1
ATOM 2282 C CA . GLU A 1 276 ? 39.225 -4.431 24.760 1.00 81.25 276 GLU A CA 1
ATOM 2283 C C . GLU A 1 276 ? 38.478 -3.645 25.842 1.00 81.25 276 GLU A C 1
ATOM 2285 O O . GLU A 1 276 ? 37.327 -3.950 26.150 1.00 81.25 276 GLU A O 1
ATOM 2290 N N . SER A 1 277 ? 39.086 -2.578 26.368 1.00 83.62 277 SER A N 1
ATOM 2291 C CA . SER A 1 277 ? 38.480 -1.771 27.431 1.00 83.62 277 SER A CA 1
ATOM 2292 C C . SER A 1 277 ? 37.189 -1.090 26.970 1.00 83.62 277 SER A C 1
ATOM 2294 O O . SER A 1 277 ? 36.203 -1.037 27.704 1.00 83.62 277 SER A O 1
ATOM 2296 N N . LEU A 1 278 ? 37.166 -0.612 25.723 1.00 86.19 278 LEU A N 1
ATOM 2297 C CA . LEU A 1 278 ? 35.993 0.024 25.131 1.00 86.19 278 LEU A CA 1
ATOM 2298 C C . LEU A 1 278 ? 34.945 -0.989 24.702 1.00 86.19 278 LEU A C 1
ATOM 2300 O O . LEU A 1 278 ? 33.756 -0.714 24.832 1.00 86.19 278 LEU A O 1
ATOM 2304 N N . PHE A 1 279 ? 35.372 -2.149 24.205 1.00 84.50 279 PHE A N 1
ATOM 2305 C CA . PHE A 1 279 ? 34.473 -3.250 23.903 1.00 84.50 279 PHE A CA 1
ATOM 2306 C C . PHE A 1 279 ? 33.717 -3.690 25.156 1.00 84.50 279 PHE A C 1
ATOM 2308 O O . PHE A 1 279 ? 32.490 -3.759 25.123 1.00 84.50 279 PHE A O 1
ATOM 2315 N N . LEU A 1 280 ? 34.431 -3.914 26.264 1.00 80.88 280 LEU A N 1
ATOM 2316 C CA . LEU A 1 280 ? 33.835 -4.278 27.548 1.00 80.88 280 LEU A CA 1
ATOM 2317 C C . LEU A 1 280 ? 32.912 -3.176 28.068 1.00 80.88 280 LEU A C 1
ATOM 2319 O O . LEU A 1 280 ? 31.774 -3.473 28.407 1.00 80.88 280 LEU A O 1
ATOM 2323 N N . ASN A 1 281 ? 33.335 -1.908 28.024 1.00 84.81 281 ASN A N 1
ATOM 2324 C CA . ASN A 1 281 ? 32.485 -0.786 28.433 1.00 84.81 281 ASN A CA 1
ATOM 2325 C C . ASN A 1 281 ? 31.174 -0.735 27.626 1.00 84.81 281 ASN A C 1
ATOM 2327 O O . ASN A 1 281 ? 30.086 -0.594 28.184 1.00 84.81 281 ASN A O 1
ATOM 2331 N N . VAL A 1 282 ? 31.251 -0.884 26.298 1.00 85.25 282 VAL A N 1
ATOM 2332 C CA . VAL A 1 282 ? 30.060 -0.900 25.434 1.00 85.25 282 VAL A CA 1
ATOM 2333 C C . VAL A 1 282 ? 29.190 -2.123 25.703 1.00 85.25 282 VAL A C 1
ATOM 2335 O O . VAL A 1 282 ? 27.971 -1.987 25.774 1.00 85.25 282 VAL A O 1
ATOM 2338 N N . ALA A 1 283 ? 29.790 -3.296 25.894 1.00 81.62 283 ALA A N 1
ATOM 2339 C CA . ALA A 1 283 ? 29.060 -4.514 26.212 1.00 81.62 283 ALA A CA 1
ATOM 2340 C C . ALA A 1 283 ? 28.339 -4.406 27.567 1.00 81.62 283 ALA A C 1
ATOM 2342 O O . ALA A 1 283 ? 27.146 -4.688 27.640 1.00 81.62 283 ALA A O 1
ATOM 2343 N N . GLU A 1 284 ? 29.005 -3.917 28.612 1.00 81.50 284 GLU A N 1
ATOM 2344 C CA . GLU A 1 284 ? 28.393 -3.640 29.916 1.00 81.50 284 GLU A CA 1
ATOM 2345 C C . GLU A 1 284 ? 27.259 -2.613 29.791 1.00 81.50 284 GLU A C 1
ATOM 2347 O O . GLU A 1 284 ? 26.161 -2.826 30.302 1.00 81.50 284 GLU A O 1
ATOM 2352 N N . GLY A 1 285 ? 27.471 -1.528 29.040 1.00 80.12 285 GLY A N 1
ATOM 2353 C CA . GLY A 1 285 ? 26.459 -0.489 28.849 1.00 80.12 285 GLY A CA 1
ATOM 2354 C C . GLY A 1 285 ? 25.220 -0.936 28.062 1.00 80.12 285 GLY A C 1
ATOM 2355 O O . GLY A 1 285 ? 24.148 -0.352 28.248 1.00 80.12 285 GLY A O 1
ATOM 2356 N N . VAL A 1 286 ? 25.350 -1.947 27.195 1.00 80.94 286 VAL A N 1
ATOM 2357 C CA . VAL A 1 286 ? 24.248 -2.518 26.400 1.00 80.94 286 VAL A CA 1
ATOM 2358 C C . VAL A 1 286 ? 23.549 -3.664 27.136 1.00 80.94 286 VAL A C 1
ATOM 2360 O O . VAL A 1 286 ? 22.323 -3.703 27.147 1.00 80.94 286 VAL A O 1
ATOM 2363 N N . TYR A 1 287 ? 24.300 -4.575 27.761 1.00 74.88 287 TYR A N 1
ATOM 2364 C CA . TYR A 1 287 ? 23.760 -5.820 28.324 1.00 74.88 287 TYR A CA 1
ATOM 2365 C C . TYR A 1 287 ? 23.534 -5.791 29.842 1.00 74.88 287 TYR A C 1
ATOM 2367 O O . TYR A 1 287 ? 22.894 -6.711 30.346 1.00 74.88 287 TYR A O 1
ATOM 2375 N N . GLN A 1 288 ? 24.021 -4.752 30.534 1.00 63.25 288 GLN A N 1
ATOM 2376 C CA . GLN A 1 288 ? 23.792 -4.323 31.928 1.00 63.25 288 GLN A CA 1
ATOM 2377 C C . GLN A 1 288 ? 23.976 -5.344 33.074 1.00 63.25 288 GLN A C 1
ATOM 2379 O O . GLN A 1 288 ? 24.284 -4.888 34.163 1.00 63.25 288 GLN A O 1
ATOM 2384 N N . ASP A 1 289 ? 23.866 -6.665 32.865 1.00 53.81 289 ASP A N 1
ATOM 2385 C CA . ASP A 1 289 ? 23.991 -7.720 33.895 1.00 53.81 289 ASP A CA 1
ATOM 2386 C C . ASP A 1 289 ? 24.253 -9.151 33.330 1.00 53.81 289 ASP A C 1
ATOM 2388 O O . ASP A 1 289 ? 24.178 -10.139 34.066 1.00 53.81 289 ASP A O 1
ATOM 2392 N N . GLN A 1 290 ? 24.526 -9.329 32.028 1.00 56.66 290 GLN A N 1
ATOM 2393 C CA . GLN A 1 290 ? 24.822 -10.660 31.458 1.00 56.66 290 GLN A CA 1
ATOM 2394 C C . GLN A 1 290 ? 26.309 -11.027 31.604 1.00 56.66 290 GLN A C 1
ATOM 2396 O O . GLN A 1 290 ? 27.177 -10.220 31.279 1.00 56.66 290 GLN A O 1
ATOM 2401 N N . GLU A 1 291 ? 26.614 -12.256 32.052 1.00 52.22 291 GLU A N 1
ATOM 2402 C CA . GLU A 1 291 ? 27.995 -12.766 32.101 1.00 52.22 291 GLU A CA 1
ATOM 2403 C C . GLU A 1 291 ? 28.611 -12.759 30.696 1.00 52.22 291 GLU A C 1
ATOM 2405 O O . GLU A 1 291 ? 28.202 -13.513 29.807 1.00 52.22 291 GLU A O 1
ATOM 2410 N N . LEU A 1 292 ? 29.613 -11.901 30.500 1.00 57.44 292 LEU A N 1
ATOM 2411 C CA . LEU A 1 292 ? 30.381 -11.860 29.265 1.00 57.44 292 LEU A CA 1
ATOM 2412 C C . LEU A 1 292 ? 31.298 -13.094 29.203 1.00 57.44 292 LEU A C 1
ATOM 2414 O O . LEU A 1 292 ? 31.977 -13.406 30.185 1.00 57.44 292 LEU A O 1
ATOM 2418 N N . PRO A 1 293 ? 31.346 -13.817 28.071 1.00 56.00 293 PRO A N 1
ATOM 2419 C CA . PRO A 1 293 ? 32.295 -14.911 27.907 1.00 56.00 293 PRO A CA 1
ATOM 2420 C C . PRO A 1 293 ? 33.735 -14.377 27.987 1.00 56.00 293 PRO A C 1
ATOM 2422 O O . PRO A 1 293 ? 34.015 -13.282 27.511 1.00 56.00 293 PRO A O 1
ATOM 2425 N N . MET A 1 294 ? 34.658 -15.156 28.562 1.00 55.94 294 MET A N 1
ATOM 2426 C CA . MET A 1 294 ? 36.099 -14.864 28.498 1.00 55.94 294 MET A CA 1
ATOM 2427 C C . MET A 1 294 ? 36.544 -14.859 27.028 1.00 55.94 294 MET A C 1
ATOM 2429 O O . MET A 1 294 ? 36.392 -15.875 26.346 1.00 55.94 294 MET A O 1
ATOM 2433 N N . LEU A 1 295 ? 37.072 -13.733 26.547 1.00 58.25 295 LEU A N 1
ATOM 2434 C CA . LEU A 1 295 ? 37.529 -13.552 25.166 1.00 58.25 295 LEU A CA 1
ATOM 2435 C C . LEU A 1 295 ? 39.059 -13.434 25.126 1.00 58.25 295 LEU A C 1
ATOM 2437 O O . LEU A 1 295 ? 39.647 -12.806 25.999 1.00 58.25 295 LEU A O 1
ATOM 2441 N N . ASP A 1 296 ? 39.691 -14.049 24.124 1.00 60.75 296 ASP A N 1
ATOM 2442 C CA . ASP A 1 296 ? 41.124 -13.892 23.826 1.00 60.75 296 ASP A CA 1
ATOM 2443 C C . ASP A 1 296 ? 41.347 -12.639 22.947 1.00 60.75 296 ASP A C 1
ATOM 2445 O O . ASP A 1 296 ? 40.497 -12.305 22.112 1.00 60.75 296 ASP A O 1
ATOM 2449 N N . GLU A 1 297 ? 42.479 -11.942 23.106 1.00 55.56 297 GLU A N 1
ATOM 2450 C CA . GLU A 1 297 ? 42.793 -10.683 22.396 1.00 55.56 297 GLU A CA 1
ATOM 2451 C C . GLU A 1 297 ? 42.813 -10.869 20.866 1.00 55.56 297 GLU A C 1
ATOM 2453 O O . GLU A 1 297 ? 42.331 -10.006 20.122 1.00 55.56 297 GLU A O 1
ATOM 2458 N N . ASP A 1 298 ? 43.294 -12.023 20.389 1.00 58.53 298 ASP A N 1
ATOM 2459 C CA . ASP A 1 298 ? 43.342 -12.365 18.960 1.00 58.53 298 ASP A CA 1
ATOM 2460 C C . ASP A 1 298 ? 41.938 -12.610 18.350 1.00 58.53 298 ASP A C 1
ATOM 2462 O O . ASP A 1 298 ? 41.754 -12.474 17.134 1.00 58.53 298 ASP A O 1
ATOM 2466 N N . ASP A 1 299 ? 40.921 -12.885 19.179 1.00 70.19 299 ASP A N 1
ATOM 2467 C CA . ASP A 1 299 ? 39.529 -13.107 18.760 1.00 70.19 299 ASP A CA 1
ATOM 2468 C C . ASP A 1 299 ? 38.668 -11.828 18.816 1.00 70.19 299 ASP A C 1
ATOM 2470 O O . ASP A 1 299 ? 37.732 -11.674 18.020 1.00 70.19 299 ASP A O 1
ATOM 2474 N N . LEU A 1 300 ? 38.998 -10.863 19.685 1.00 70.25 300 LEU A N 1
ATOM 2475 C CA . LEU A 1 300 ? 38.209 -9.638 19.894 1.00 70.25 300 LEU A CA 1
ATOM 2476 C C . LEU A 1 300 ? 38.039 -8.797 18.622 1.00 70.25 300 LEU A C 1
ATOM 2478 O O . LEU A 1 300 ? 36.919 -8.401 18.290 1.00 70.25 300 LEU A O 1
ATOM 2482 N N . SER A 1 301 ? 39.110 -8.574 17.848 1.00 71.00 301 SER A N 1
ATOM 2483 C CA . SER A 1 301 ? 39.008 -7.789 16.603 1.00 71.00 301 SER A CA 1
ATOM 2484 C C . SER A 1 301 ? 38.098 -8.458 15.570 1.00 71.00 301 SER A C 1
ATOM 2486 O O . SER A 1 301 ? 37.373 -7.795 14.818 1.00 71.00 301 SER A O 1
ATOM 2488 N N . VAL A 1 302 ? 38.119 -9.791 15.523 1.00 77.12 302 VAL A N 1
ATOM 2489 C CA . VAL A 1 302 ? 37.288 -10.573 14.606 1.00 77.12 302 VAL A CA 1
ATOM 2490 C C . VAL A 1 302 ? 35.828 -10.533 15.056 1.00 77.12 302 VAL A C 1
ATOM 2492 O O . VAL A 1 302 ? 34.940 -10.360 14.217 1.00 77.12 302 VAL A O 1
ATOM 2495 N N . ILE A 1 303 ? 35.574 -10.644 16.360 1.00 79.12 303 ILE A N 1
ATOM 2496 C CA . ILE A 1 303 ? 34.237 -10.567 16.956 1.00 79.12 303 ILE A CA 1
ATOM 2497 C C . ILE A 1 303 ? 33.632 -9.178 16.751 1.00 79.12 303 ILE A C 1
ATOM 2499 O O . ILE A 1 303 ? 32.525 -9.084 16.223 1.00 79.12 303 ILE A O 1
ATOM 2503 N N . ALA A 1 304 ? 34.361 -8.106 17.069 1.00 78.69 304 ALA A N 1
ATOM 2504 C CA . ALA A 1 304 ? 33.885 -6.731 16.923 1.00 78.69 304 ALA A CA 1
ATOM 2505 C C . ALA A 1 304 ? 33.518 -6.400 15.467 1.00 78.69 304 ALA A C 1
ATOM 2507 O O . ALA A 1 304 ? 32.450 -5.843 15.197 1.00 78.69 304 ALA A O 1
ATOM 2508 N N . LYS A 1 305 ? 34.351 -6.807 14.497 1.00 81.31 305 LYS A N 1
ATOM 2509 C CA . LYS A 1 305 ? 34.051 -6.639 13.062 1.00 81.31 305 LYS A CA 1
ATOM 2510 C C . LYS A 1 305 ? 32.829 -7.439 12.621 1.00 81.31 305 LYS A C 1
ATOM 2512 O O . LYS A 1 305 ? 32.014 -6.926 11.861 1.00 81.31 305 LYS A O 1
ATOM 2517 N N . LYS A 1 306 ? 32.686 -8.685 13.081 1.00 84.44 306 LYS A N 1
ATOM 2518 C CA . LYS A 1 306 ? 31.518 -9.520 12.755 1.00 84.44 306 LYS A CA 1
ATOM 2519 C C . LYS A 1 306 ? 30.235 -8.961 13.365 1.00 84.44 306 LYS A C 1
ATOM 2521 O O . LYS A 1 306 ? 29.227 -8.902 12.671 1.00 84.44 306 LYS A O 1
ATOM 2526 N N . ALA A 1 307 ? 30.277 -8.535 14.626 1.00 83.94 307 ALA A N 1
ATOM 2527 C CA . ALA A 1 307 ? 29.135 -7.961 15.327 1.00 83.94 307 ALA A CA 1
ATOM 2528 C C . ALA A 1 307 ? 28.672 -6.663 14.657 1.00 83.94 307 ALA A C 1
ATOM 2530 O O . ALA A 1 307 ? 27.507 -6.546 14.303 1.00 83.94 307 ALA A O 1
ATOM 2531 N N . THR A 1 308 ? 29.593 -5.738 14.376 1.00 87.88 308 THR A N 1
ATOM 2532 C CA . THR A 1 308 ? 29.263 -4.469 13.702 1.00 87.88 308 THR A CA 1
ATOM 2533 C C . THR A 1 308 ? 28.758 -4.666 12.273 1.00 87.88 308 THR A C 1
ATOM 2535 O O . THR A 1 308 ? 27.804 -4.002 11.876 1.00 87.88 308 THR A O 1
ATOM 2538 N N . ALA A 1 309 ? 29.328 -5.608 11.513 1.00 88.62 309 ALA A N 1
ATOM 2539 C CA . ALA A 1 309 ? 28.822 -5.954 10.185 1.00 88.62 309 ALA A CA 1
ATOM 2540 C C . ALA A 1 309 ? 27.418 -6.579 10.238 1.00 88.62 309 ALA A C 1
ATOM 2542 O O . ALA A 1 309 ? 26.572 -6.244 9.411 1.00 88.62 309 ALA A O 1
ATOM 2543 N N . LYS A 1 310 ? 27.152 -7.450 11.222 1.00 90.88 310 LYS A N 1
ATOM 2544 C CA . LYS A 1 310 ? 25.817 -8.018 11.448 1.00 90.88 310 LYS A CA 1
ATOM 2545 C C . LYS A 1 310 ? 24.814 -6.927 11.826 1.00 90.88 310 LYS A C 1
ATOM 2547 O O . LYS A 1 310 ? 23.746 -6.871 11.236 1.00 90.88 310 LYS A O 1
ATOM 2552 N N . SER A 1 311 ? 25.166 -6.036 12.750 1.00 92.44 311 SER A N 1
ATOM 2553 C CA . SER A 1 311 ? 24.299 -4.927 13.148 1.00 92.44 311 SER A CA 1
ATOM 2554 C C . SER A 1 311 ? 23.977 -3.990 11.983 1.00 92.44 311 SER A C 1
ATOM 2556 O O . SER A 1 311 ? 22.848 -3.523 11.883 1.00 92.44 311 SER A O 1
ATOM 2558 N N . LEU A 1 312 ? 24.926 -3.746 11.073 1.00 94.38 312 LEU A N 1
ATOM 2559 C CA . LEU A 1 312 ? 24.652 -2.998 9.845 1.00 94.38 312 LEU A CA 1
ATOM 2560 C C . LEU A 1 312 ? 23.630 -3.727 8.958 1.00 94.38 312 LEU A C 1
ATOM 2562 O O . LEU A 1 312 ? 22.682 -3.099 8.496 1.00 94.38 312 LEU A O 1
ATOM 2566 N N . ASP A 1 313 ? 23.789 -5.037 8.746 1.00 95.00 313 ASP A N 1
ATOM 2567 C CA . ASP A 1 313 ? 22.817 -5.844 7.992 1.00 95.00 313 ASP A CA 1
ATOM 2568 C C . ASP A 1 313 ? 21.427 -5.812 8.646 1.00 95.00 313 ASP A C 1
ATOM 2570 O O . ASP A 1 313 ? 20.430 -5.602 7.960 1.00 95.00 313 ASP A O 1
ATOM 2574 N N . ASP A 1 314 ? 21.361 -5.934 9.975 1.00 94.75 314 ASP A N 1
ATOM 2575 C CA . ASP A 1 314 ? 20.117 -5.854 10.745 1.00 94.75 314 ASP A CA 1
ATOM 2576 C C . ASP A 1 314 ? 19.434 -4.492 10.585 1.00 94.75 314 ASP A C 1
ATOM 2578 O O . ASP A 1 314 ? 18.233 -4.435 10.318 1.00 94.75 314 ASP A O 1
ATOM 2582 N N . VAL A 1 315 ? 20.191 -3.393 10.672 1.00 94.94 315 VAL A N 1
ATOM 2583 C CA . VAL A 1 315 ? 19.672 -2.040 10.428 1.00 94.94 315 VAL A CA 1
ATOM 2584 C C . VAL A 1 315 ? 19.140 -1.928 9.002 1.00 94.94 315 VAL A C 1
ATOM 2586 O O . VAL A 1 315 ? 17.988 -1.551 8.813 1.00 94.94 315 VAL A O 1
ATOM 2589 N N . MET A 1 316 ? 19.921 -2.308 7.990 1.00 94.12 316 MET A N 1
ATOM 2590 C CA . MET A 1 316 ? 19.483 -2.217 6.591 1.00 94.12 316 MET A CA 1
ATOM 2591 C C . MET A 1 316 ? 18.257 -3.093 6.306 1.00 94.12 316 MET A C 1
ATOM 2593 O O . MET A 1 316 ? 17.390 -2.713 5.517 1.00 94.12 316 MET A O 1
ATOM 2597 N N . TRP A 1 317 ? 18.147 -4.242 6.975 1.00 93.75 317 TRP A N 1
ATOM 2598 C CA . TRP A 1 317 ? 16.968 -5.097 6.918 1.00 93.75 317 TRP A CA 1
ATOM 2599 C C . TRP A 1 317 ? 15.743 -4.413 7.531 1.00 93.75 317 TRP A C 1
ATOM 2601 O O . TRP A 1 317 ? 14.665 -4.445 6.932 1.00 93.75 317 TRP A O 1
ATOM 2611 N N . MET A 1 318 ? 15.908 -3.773 8.694 1.00 93.25 318 MET A N 1
ATOM 2612 C CA . MET A 1 318 ? 14.844 -3.057 9.401 1.00 93.25 318 MET A CA 1
ATOM 2613 C C . MET A 1 318 ? 14.361 -1.825 8.636 1.00 93.25 318 MET A C 1
ATOM 2615 O O . MET A 1 318 ? 13.169 -1.541 8.656 1.00 93.25 318 MET A O 1
ATOM 2619 N N . LEU A 1 319 ? 15.247 -1.133 7.919 1.00 92.06 319 LEU A N 1
ATOM 2620 C CA . LEU A 1 319 ? 14.915 0.067 7.143 1.00 92.06 319 LEU A CA 1
ATOM 2621 C C . LEU A 1 319 ? 14.275 -0.228 5.776 1.00 92.06 319 LEU A C 1
ATOM 2623 O O . LEU A 1 319 ? 14.007 0.695 5.006 1.00 92.06 319 LEU A O 1
ATOM 2627 N N . ASN A 1 320 ? 14.022 -1.497 5.444 1.00 87.75 320 ASN A N 1
ATOM 2628 C CA . ASN A 1 320 ? 13.385 -1.863 4.185 1.00 87.75 320 ASN A CA 1
ATOM 2629 C C . ASN A 1 320 ? 11.862 -1.600 4.231 1.00 87.75 320 ASN A C 1
ATOM 2631 O O . ASN A 1 320 ? 11.153 -2.285 4.974 1.00 87.75 320 ASN A O 1
ATOM 2635 N N . PRO A 1 321 ? 11.321 -0.695 3.392 1.00 76.50 321 PRO A N 1
ATOM 2636 C CA . PRO A 1 321 ? 9.907 -0.324 3.434 1.00 76.50 321 PRO A CA 1
ATOM 2637 C C . PRO A 1 321 ? 8.961 -1.440 2.964 1.00 76.50 321 PRO A C 1
ATOM 2639 O O . PRO A 1 321 ? 7.784 -1.418 3.293 1.00 76.50 321 PRO A O 1
ATOM 2642 N N . ASN A 1 322 ? 9.428 -2.474 2.260 1.00 80.44 322 ASN A N 1
ATOM 2643 C CA . ASN A 1 322 ? 8.543 -3.539 1.756 1.00 80.44 322 ASN A CA 1
ATOM 2644 C C . ASN A 1 322 ? 8.000 -4.464 2.871 1.00 80.44 322 ASN A C 1
ATOM 2646 O O . ASN A 1 322 ? 7.290 -5.432 2.605 1.00 80.44 322 ASN A O 1
ATOM 2650 N N . ARG A 1 323 ? 8.353 -4.210 4.139 1.00 77.75 323 ARG A N 1
ATOM 2651 C CA . ARG A 1 323 ? 7.960 -5.031 5.294 1.00 77.75 323 ARG A CA 1
ATOM 2652 C C . ARG A 1 323 ? 6.529 -4.793 5.775 1.00 77.75 323 ARG A C 1
ATOM 2654 O O . ARG A 1 323 ? 6.030 -5.617 6.536 1.00 77.75 323 ARG A O 1
ATOM 2661 N N . PHE A 1 324 ? 5.851 -3.738 5.314 1.00 76.38 324 PHE A N 1
ATOM 2662 C CA . PHE A 1 324 ? 4.475 -3.447 5.734 1.00 76.38 324 PHE A CA 1
ATOM 2663 C C . PHE A 1 324 ? 3.376 -3.783 4.706 1.00 76.38 324 PHE A C 1
ATOM 2665 O O . PHE A 1 324 ? 2.202 -3.456 4.903 1.00 76.38 324 PHE A O 1
ATOM 2672 N N . ASP A 1 325 ? 3.712 -4.459 3.605 1.00 82.25 325 ASP A N 1
ATOM 2673 C CA . ASP A 1 325 ? 2.743 -4.741 2.538 1.00 82.25 325 ASP A CA 1
ATOM 2674 C C . ASP A 1 325 ? 1.587 -5.636 2.995 1.00 82.25 325 ASP A C 1
ATOM 2676 O O . ASP A 1 325 ? 0.469 -5.489 2.509 1.00 82.25 325 ASP A O 1
ATOM 2680 N N . ALA A 1 326 ? 1.810 -6.548 3.945 1.00 86.00 326 ALA A N 1
ATOM 2681 C CA . ALA A 1 326 ? 0.785 -7.491 4.382 1.00 86.00 326 ALA A CA 1
ATOM 2682 C C . ALA A 1 326 ? -0.423 -6.795 5.025 1.00 86.00 326 ALA A C 1
ATOM 2684 O O . ALA A 1 326 ? -1.560 -7.042 4.616 1.00 86.00 326 ALA A O 1
ATOM 2685 N N . ILE A 1 327 ? -0.193 -5.895 5.990 1.00 85.44 327 ILE A N 1
ATOM 2686 C CA . ILE A 1 327 ? -1.288 -5.158 6.629 1.00 85.44 327 ILE A CA 1
ATOM 2687 C C . ILE A 1 327 ? -1.926 -4.167 5.656 1.00 85.44 327 ILE A C 1
ATOM 2689 O O . ILE A 1 327 ? -3.151 -4.064 5.591 1.00 85.44 327 ILE A O 1
ATOM 2693 N N . LYS A 1 328 ? -1.114 -3.511 4.818 1.00 81.44 328 LYS A N 1
ATOM 2694 C CA . LYS A 1 328 ? -1.615 -2.624 3.771 1.00 81.44 328 LYS A CA 1
ATOM 2695 C C . LYS A 1 328 ? -2.516 -3.379 2.808 1.00 81.44 328 LYS A C 1
ATOM 2697 O O . LYS A 1 328 ? -3.583 -2.881 2.496 1.00 81.44 328 LYS A O 1
ATOM 2702 N N . ASN A 1 329 ? -2.141 -4.576 2.371 1.00 79.81 329 ASN A N 1
ATOM 2703 C CA . ASN A 1 329 ? -2.956 -5.410 1.490 1.00 79.81 329 ASN A CA 1
ATOM 2704 C C . ASN A 1 329 ? -4.226 -5.900 2.187 1.00 79.81 329 ASN A C 1
ATOM 2706 O O . ASN A 1 329 ? -5.293 -5.882 1.578 1.00 79.81 329 ASN A O 1
ATOM 2710 N N . TYR A 1 330 ? -4.144 -6.270 3.466 1.00 79.75 330 TYR A N 1
ATOM 2711 C CA . TYR A 1 330 ? -5.310 -6.65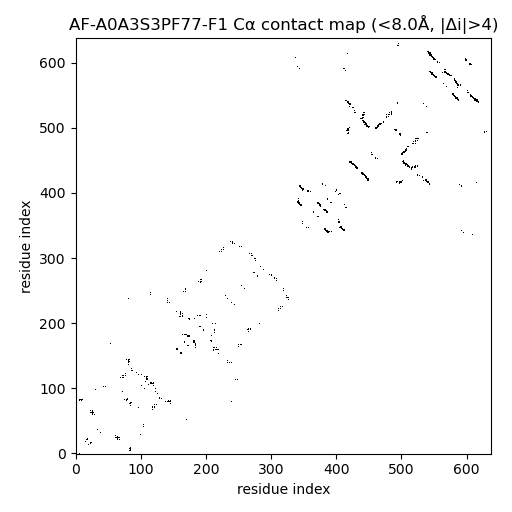4 4.262 1.00 79.75 330 TYR A CA 1
ATOM 2712 C C . TYR A 1 330 ? -6.361 -5.542 4.324 1.00 79.75 330 TYR A C 1
ATOM 2714 O O . TYR A 1 330 ? -7.542 -5.800 4.093 1.00 79.75 330 TYR A O 1
ATOM 2722 N N . PHE A 1 331 ? -5.941 -4.295 4.552 1.00 73.94 331 PHE A N 1
ATOM 2723 C CA . PHE A 1 331 ? -6.861 -3.160 4.567 1.00 73.94 331 PHE A CA 1
ATOM 2724 C C . PHE A 1 331 ? -7.174 -2.610 3.175 1.00 73.94 331 PHE A C 1
ATOM 2726 O O . PHE A 1 331 ? -8.309 -2.225 2.941 1.00 73.94 331 PHE A O 1
ATOM 2733 N N . LYS A 1 332 ? -6.258 -2.655 2.204 1.00 63.56 332 LYS A N 1
ATOM 2734 C CA . LYS A 1 332 ? -6.500 -2.274 0.802 1.00 63.56 332 LYS A CA 1
ATOM 2735 C C . LYS A 1 332 ? -7.568 -3.163 0.175 1.00 63.56 332 LYS A C 1
ATOM 2737 O O . LYS A 1 332 ? -8.512 -2.650 -0.409 1.00 63.56 332 LYS A O 1
ATOM 2742 N N . ASN A 1 333 ? -7.503 -4.474 0.382 1.00 45.34 333 ASN A N 1
ATOM 2743 C CA . ASN A 1 333 ? -8.544 -5.400 -0.068 1.00 45.34 333 ASN A CA 1
ATOM 2744 C C . ASN A 1 333 ? -9.886 -5.189 0.662 1.00 45.34 333 ASN A C 1
ATOM 2746 O O . ASN A 1 333 ? -10.914 -5.659 0.187 1.00 45.34 333 ASN A O 1
ATOM 2750 N N . ARG A 1 334 ? -9.896 -4.455 1.786 1.00 49.22 334 ARG A N 1
ATOM 2751 C CA . ARG A 1 334 ? -11.104 -4.001 2.497 1.00 49.22 334 ARG A CA 1
ATOM 2752 C C . ARG A 1 334 ? -11.558 -2.585 2.123 1.00 49.22 334 ARG A C 1
ATOM 2754 O O . ARG A 1 334 ? -12.743 -2.311 2.231 1.00 49.22 334 ARG A O 1
ATOM 2761 N N . ILE A 1 335 ? -10.657 -1.712 1.665 1.00 40.25 335 ILE A N 1
ATOM 2762 C CA . ILE A 1 335 ? -10.954 -0.389 1.082 1.00 40.25 335 ILE A CA 1
ATOM 2763 C C . ILE A 1 335 ? -11.518 -0.566 -0.339 1.00 40.25 335 ILE A C 1
ATOM 2765 O O . ILE A 1 335 ? -12.409 0.172 -0.748 1.00 40.25 335 ILE A O 1
ATOM 2769 N N . TYR A 1 336 ? -11.067 -1.602 -1.057 1.00 35.66 336 TYR A N 1
ATOM 2770 C CA . TYR A 1 336 ? -11.582 -2.029 -2.364 1.00 35.66 336 TYR A CA 1
ATOM 2771 C C . TYR A 1 336 ? -12.508 -3.267 -2.291 1.00 35.66 336 TYR A C 1
ATOM 2773 O O . TYR A 1 336 ? -12.904 -3.806 -3.324 1.00 35.66 336 TYR A O 1
ATOM 2781 N N . GLY A 1 337 ? -12.884 -3.701 -1.082 1.00 33.22 337 GLY A N 1
ATOM 2782 C CA . GLY A 1 337 ? -13.948 -4.679 -0.800 1.00 33.22 337 GLY A CA 1
ATOM 2783 C C . GLY A 1 337 ? -15.194 -3.970 -0.248 1.00 33.22 337 GLY A C 1
ATOM 2784 O O . GLY A 1 337 ? -15.085 -2.845 0.224 1.00 33.22 337 GLY A O 1
ATOM 2785 N N . PRO A 1 338 ? -16.389 -4.578 -0.324 1.00 35.12 338 PRO A N 1
ATOM 2786 C CA . PRO A 1 338 ? -17.629 -3.997 -0.838 1.00 35.12 338 PRO A CA 1
ATOM 2787 C C . PRO A 1 338 ? -18.211 -2.874 0.039 1.00 35.12 338 PRO A C 1
ATOM 2789 O O . PRO A 1 338 ? -19.272 -3.015 0.648 1.00 35.12 338 PRO A O 1
ATOM 2792 N N . LEU A 1 339 ? -17.573 -1.708 0.061 1.00 34.25 339 LEU A N 1
ATOM 2793 C CA . LEU A 1 339 ? -18.320 -0.474 0.225 1.00 34.25 339 LEU A CA 1
ATOM 2794 C C . LEU A 1 339 ? -19.054 -0.215 -1.085 1.00 34.25 339 LEU A C 1
ATOM 2796 O O . LEU A 1 339 ? -18.563 -0.469 -2.179 1.00 34.25 339 LEU A O 1
ATOM 2800 N N . ARG A 1 340 ? -20.310 0.184 -0.951 1.00 49.25 340 ARG A N 1
ATOM 2801 C CA . ARG A 1 340 ? -21.244 0.387 -2.053 1.00 49.25 340 ARG A CA 1
ATOM 2802 C C . ARG A 1 340 ? -20.637 1.462 -2.944 1.00 49.25 340 ARG A C 1
ATOM 2804 O O . ARG A 1 340 ? -20.539 2.579 -2.484 1.00 49.25 340 ARG A O 1
ATOM 2811 N N . VAL A 1 341 ? -20.175 1.157 -4.152 1.00 52.59 341 VAL A N 1
ATOM 2812 C CA . VAL A 1 341 ? -19.567 2.170 -5.025 1.00 52.59 341 VAL A CA 1
ATOM 2813 C C . VAL A 1 341 ? -20.398 2.305 -6.290 1.00 52.59 341 VAL A C 1
ATOM 2815 O O . VAL A 1 341 ? -20.614 1.334 -7.008 1.00 52.59 341 VAL A O 1
ATOM 2818 N N . ILE A 1 342 ? -20.872 3.517 -6.563 1.00 61.84 342 ILE A N 1
ATOM 2819 C CA . ILE A 1 342 ? -21.419 3.904 -7.862 1.00 61.84 342 ILE A CA 1
ATOM 2820 C C . ILE A 1 342 ? -20.260 4.453 -8.683 1.00 61.84 342 ILE A C 1
ATOM 2822 O O . ILE A 1 342 ? -19.565 5.357 -8.220 1.00 61.84 342 ILE A O 1
ATOM 2826 N N . ALA A 1 343 ? -20.066 3.910 -9.882 1.00 69.38 343 ALA A N 1
ATOM 2827 C CA . ALA A 1 343 ? -19.095 4.406 -10.847 1.00 69.38 343 ALA A CA 1
ATOM 2828 C C . ALA A 1 343 ? -19.821 5.170 -11.960 1.00 69.38 343 ALA A C 1
ATOM 2830 O O . ALA A 1 343 ? -20.757 4.640 -12.559 1.00 69.38 343 ALA A O 1
ATOM 2831 N N . ILE A 1 344 ? -19.391 6.399 -12.244 1.00 79.06 344 ILE A N 1
ATOM 2832 C CA . ILE A 1 344 ? -19.893 7.192 -13.371 1.00 79.06 344 ILE A CA 1
ATOM 2833 C C . ILE A 1 344 ? -18.739 7.753 -14.199 1.00 79.06 344 ILE A C 1
ATOM 2835 O O . ILE A 1 344 ? -17.695 8.098 -13.649 1.00 79.06 344 ILE A O 1
ATOM 2839 N N . SER A 1 345 ? -18.930 7.879 -15.511 1.00 85.06 345 SER A N 1
ATOM 2840 C CA . SER A 1 345 ? -18.006 8.641 -16.352 1.00 85.06 345 SER A CA 1
ATOM 2841 C C . SER A 1 345 ? -18.311 10.127 -16.224 1.00 85.06 345 SER A C 1
ATOM 2843 O O . SER A 1 345 ? -19.481 10.530 -16.234 1.00 85.06 345 SER A O 1
ATOM 2845 N N . VAL A 1 346 ? -17.267 10.944 -16.153 1.00 87.38 346 VAL A N 1
ATOM 2846 C CA . VAL A 1 346 ? -17.386 12.396 -16.051 1.00 87.38 346 VAL A CA 1
ATOM 2847 C C . VAL A 1 346 ? -16.533 13.059 -17.113 1.00 87.38 346 VAL A C 1
ATOM 2849 O O . VAL A 1 346 ? -15.336 12.811 -17.218 1.00 87.38 346 VAL A O 1
ATOM 2852 N N . GLU A 1 347 ? -17.162 13.934 -17.887 1.00 86.25 347 GLU A N 1
ATOM 2853 C CA . GLU A 1 347 ? -16.508 14.692 -18.949 1.00 86.25 347 GLU A CA 1
ATOM 2854 C C . GLU A 1 347 ? -16.901 16.167 -18.830 1.00 86.25 347 GLU A C 1
ATOM 2856 O O . GLU A 1 347 ? -18.050 16.472 -18.495 1.00 86.25 347 GLU A O 1
ATOM 2861 N N . PRO A 1 348 ? -15.991 17.120 -19.087 1.00 88.31 348 PRO A N 1
ATOM 2862 C CA . PRO A 1 348 ? -16.361 18.525 -19.076 1.00 88.31 348 PRO A CA 1
ATOM 2863 C C . PRO A 1 348 ? -17.233 18.826 -20.297 1.00 88.31 348 PRO A C 1
ATOM 2865 O O . PRO A 1 348 ? -17.002 18.303 -21.387 1.00 88.31 348 PRO A O 1
ATOM 2868 N N . LYS A 1 349 ? -18.209 19.726 -20.154 1.00 86.19 349 LYS A N 1
ATOM 2869 C CA . LYS A 1 349 ? -19.014 20.177 -21.303 1.00 86.19 349 LYS A CA 1
ATOM 2870 C C . LYS A 1 349 ? -18.173 20.855 -22.382 1.00 86.19 349 LYS A C 1
ATOM 2872 O O . LYS A 1 349 ? -18.542 20.834 -23.553 1.00 86.19 349 LYS A O 1
ATOM 2877 N N . ILE A 1 350 ? -17.068 21.481 -21.981 1.00 86.38 350 ILE A N 1
ATOM 2878 C CA . ILE A 1 350 ? -16.170 22.232 -22.853 1.00 86.38 350 ILE A CA 1
ATOM 2879 C C . ILE A 1 350 ? -14.784 21.587 -22.798 1.00 86.38 350 ILE A C 1
ATOM 2881 O O . ILE A 1 350 ? -14.177 21.476 -21.735 1.00 86.38 350 ILE A O 1
ATOM 2885 N N . GLN A 1 351 ? -14.240 21.210 -23.957 1.00 80.25 351 GLN A N 1
ATOM 2886 C CA . GLN A 1 351 ? -12.972 20.475 -24.044 1.00 80.25 351 GLN A CA 1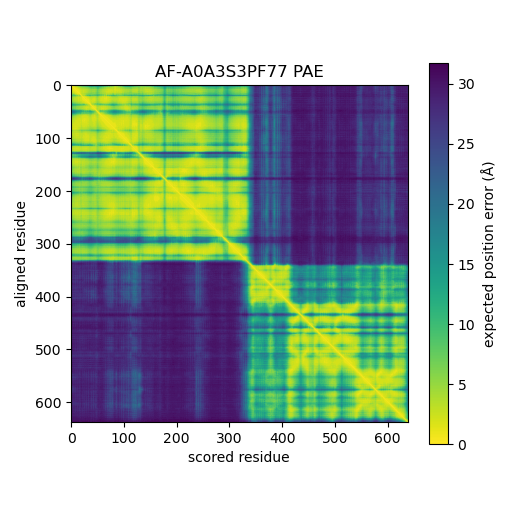
ATOM 2887 C C . GLN A 1 351 ? -11.764 21.256 -23.493 1.00 80.25 351 GLN A C 1
ATOM 2889 O O . GLN A 1 351 ? -10.829 20.662 -22.964 1.00 80.25 351 GLN A O 1
ATOM 2894 N N . SER A 1 352 ? -11.792 22.592 -23.535 1.00 83.69 352 SER A N 1
ATOM 2895 C CA . SER A 1 352 ? -10.749 23.438 -22.935 1.00 83.69 352 SER A CA 1
ATOM 2896 C C . SER A 1 352 ? -10.733 23.415 -21.399 1.00 83.69 352 SER A C 1
ATOM 2898 O O . SER A 1 352 ? -9.817 23.968 -20.799 1.00 83.69 352 SER A O 1
ATOM 2900 N N . GLU A 1 353 ? -11.733 22.813 -20.746 1.00 85.12 353 GLU A N 1
ATOM 2901 C CA . GLU A 1 353 ? -11.835 22.740 -19.282 1.00 85.12 353 GLU A CA 1
ATOM 2902 C C . GLU A 1 353 ? -11.349 21.406 -18.691 1.00 85.12 353 GLU A C 1
ATOM 2904 O O . GLU A 1 353 ? -11.382 21.245 -17.472 1.00 85.12 353 GLU A O 1
ATOM 2909 N N . ILE A 1 354 ? -10.829 20.481 -19.509 1.00 84.25 354 ILE A N 1
ATOM 2910 C CA . ILE A 1 354 ? -10.308 19.171 -19.063 1.00 84.25 354 ILE A CA 1
ATOM 2911 C C . ILE A 1 354 ? -9.257 19.310 -17.954 1.00 84.25 354 ILE A C 1
ATOM 2913 O O . ILE A 1 354 ? -9.318 18.602 -16.948 1.00 84.25 354 ILE A O 1
ATOM 2917 N N . GLU A 1 355 ? -8.316 20.247 -18.088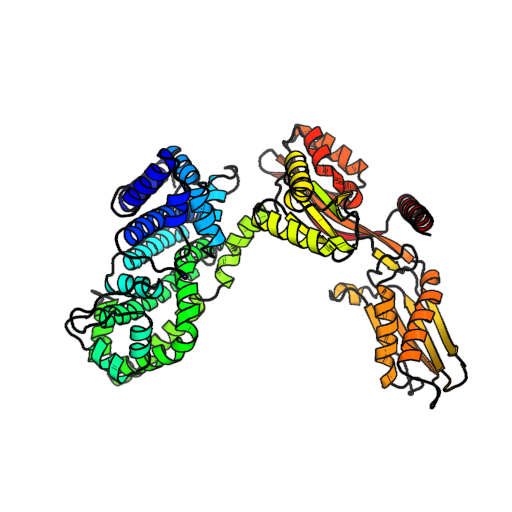 1.00 83.44 355 GLU A N 1
ATOM 2918 C CA . GLU A 1 355 ? -7.280 20.460 -17.068 1.00 83.44 355 GLU A CA 1
ATOM 2919 C C . GLU A 1 355 ? -7.862 20.978 -15.747 1.00 83.44 355 GLU A C 1
ATOM 2921 O O . GLU A 1 355 ? -7.408 20.592 -14.669 1.00 83.44 355 GLU A O 1
ATOM 2926 N N . ARG A 1 356 ? -8.886 21.841 -15.812 1.00 84.69 356 ARG A N 1
ATOM 2927 C CA . ARG A 1 356 ? -9.567 22.365 -14.619 1.00 84.69 356 ARG A CA 1
ATOM 2928 C C . ARG A 1 356 ? -10.395 21.282 -13.942 1.00 84.69 356 ARG A C 1
ATOM 2930 O O . ARG A 1 356 ? -10.346 21.192 -12.719 1.00 84.69 356 ARG A O 1
ATOM 2937 N N . LEU A 1 357 ? -11.085 20.448 -14.722 1.00 86.69 357 LEU A N 1
ATOM 2938 C CA . LEU A 1 357 ? -11.804 19.288 -14.208 1.00 86.69 357 LEU A CA 1
ATOM 2939 C C . LEU A 1 357 ? -10.847 18.328 -13.496 1.00 86.69 357 LEU A C 1
ATOM 2941 O O . LEU A 1 357 ? -11.077 17.987 -12.340 1.00 86.69 357 LEU A O 1
ATOM 2945 N N . SER A 1 358 ? -9.740 17.968 -14.146 1.00 84.62 358 SER A N 1
ATOM 2946 C CA . SER A 1 358 ? -8.742 17.052 -13.584 1.00 84.62 358 SER A CA 1
ATOM 2947 C C . SER A 1 358 ? -8.196 17.579 -12.256 1.00 84.62 358 SER A C 1
ATOM 2949 O O . SER A 1 358 ? -8.251 16.880 -11.251 1.00 84.62 358 SER A O 1
ATOM 2951 N N . ARG A 1 359 ? -7.791 18.858 -12.202 1.00 85.62 359 ARG A N 1
ATOM 2952 C CA . ARG A 1 359 ? -7.338 19.498 -10.954 1.00 85.62 359 ARG A CA 1
ATOM 2953 C C . ARG A 1 359 ? -8.422 19.541 -9.877 1.00 85.62 359 ARG A C 1
ATOM 2955 O O . ARG A 1 359 ? -8.110 19.343 -8.709 1.00 85.62 359 ARG A O 1
ATOM 2962 N N . SER A 1 360 ? -9.675 19.815 -10.251 1.00 86.75 360 SER A N 1
ATOM 2963 C CA . SER A 1 360 ? -10.787 19.852 -9.292 1.00 86.75 360 SER A CA 1
ATOM 2964 C C . SER A 1 360 ? -11.056 18.484 -8.676 1.00 86.75 360 SER A C 1
ATOM 2966 O O . SER A 1 360 ? -11.246 18.387 -7.472 1.00 86.75 360 SER A O 1
ATOM 2968 N N . ILE A 1 361 ? -11.004 17.426 -9.485 1.00 85.00 361 ILE A N 1
ATOM 2969 C CA . ILE A 1 361 ? -11.229 16.057 -9.038 1.00 85.00 361 ILE A CA 1
ATOM 2970 C C . ILE A 1 361 ? -10.072 15.584 -8.154 1.00 85.00 361 ILE A C 1
ATOM 2972 O O . ILE A 1 361 ? -10.333 15.013 -7.104 1.00 85.00 361 ILE A O 1
ATOM 2976 N N . THR A 1 362 ? -8.816 15.866 -8.523 1.00 83.25 362 THR A N 1
ATOM 2977 C CA . THR A 1 362 ? -7.654 15.554 -7.673 1.00 83.25 362 THR A CA 1
ATOM 2978 C C . THR A 1 362 ? -7.772 16.234 -6.315 1.00 83.25 362 THR A C 1
ATOM 2980 O O . THR A 1 362 ? -7.638 15.571 -5.297 1.00 83.25 362 THR A O 1
ATOM 2983 N N . LYS A 1 363 ? -8.125 17.524 -6.288 1.00 85.25 363 LYS A N 1
ATOM 2984 C CA . LYS A 1 363 ? -8.309 18.254 -5.032 1.00 85.25 363 LYS A CA 1
ATOM 2985 C C . LYS A 1 363 ? -9.476 17.713 -4.197 1.00 85.25 363 LYS A C 1
ATOM 2987 O O . LYS A 1 363 ? -9.371 17.608 -2.984 1.00 85.25 363 LYS A O 1
ATOM 2992 N N . LEU A 1 364 ? -10.586 17.340 -4.832 1.00 82.50 364 LEU A N 1
ATOM 2993 C CA . LEU A 1 364 ? -11.715 16.723 -4.130 1.00 82.50 364 LEU A CA 1
ATOM 2994 C C . LEU A 1 364 ? -11.382 15.326 -3.597 1.00 82.50 364 LEU A C 1
ATOM 2996 O O . LEU A 1 364 ? -11.909 14.954 -2.559 1.00 82.50 364 LEU A O 1
ATOM 3000 N N . ALA A 1 365 ? -10.524 14.571 -4.283 1.00 76.69 365 ALA A N 1
ATOM 3001 C CA . ALA A 1 365 ? -10.045 13.272 -3.819 1.00 76.69 365 ALA A CA 1
ATOM 3002 C C . ALA A 1 365 ? -9.008 13.396 -2.687 1.00 76.69 365 ALA A C 1
ATOM 3004 O O . ALA A 1 365 ? -8.937 12.520 -1.833 1.00 76.69 365 ALA A O 1
ATOM 3005 N N . GLU A 1 366 ? -8.231 14.484 -2.656 1.00 75.81 366 GLU A N 1
ATOM 3006 C CA . GLU A 1 366 ? -7.379 14.841 -1.510 1.00 75.81 366 GLU A CA 1
ATOM 3007 C C . GLU A 1 366 ? -8.224 15.189 -0.273 1.00 75.81 366 GLU A C 1
ATOM 3009 O O . GLU A 1 366 ? -7.860 14.830 0.840 1.00 75.81 366 GLU A O 1
ATOM 3014 N N . GLU A 1 367 ? -9.365 15.860 -0.460 1.00 75.19 367 GLU A N 1
ATOM 3015 C CA . GLU A 1 367 ? -10.263 16.265 0.631 1.00 75.19 367 GLU A CA 1
ATOM 3016 C C . GLU A 1 367 ? -11.225 15.154 1.097 1.00 75.19 367 GLU A C 1
ATOM 3018 O O . GLU A 1 367 ? -11.648 15.148 2.252 1.00 75.19 367 GLU A O 1
ATOM 3023 N N . ASP A 1 368 ? -11.615 14.242 0.204 1.00 75.50 368 ASP A N 1
ATOM 3024 C CA . ASP A 1 368 ? -12.500 13.110 0.487 1.00 75.50 368 ASP A CA 1
ATOM 3025 C C . ASP A 1 368 ? -11.840 11.805 0.028 1.00 75.50 368 ASP A C 1
ATOM 3027 O O . ASP A 1 368 ? -11.959 11.389 -1.126 1.00 75.50 368 ASP A O 1
ATOM 3031 N N . SER A 1 369 ? -11.188 11.119 0.969 1.00 63.75 369 SER A N 1
ATOM 3032 C CA . SER A 1 369 ? -10.505 9.840 0.741 1.00 63.75 369 SER A CA 1
ATOM 3033 C C . SER A 1 369 ? -11.440 8.699 0.314 1.00 63.75 369 SER A C 1
ATOM 3035 O O . SER A 1 369 ? -10.978 7.636 -0.107 1.00 63.75 369 SER A O 1
ATOM 3037 N N . THR A 1 370 ? -12.761 8.901 0.388 1.00 64.31 370 THR A N 1
ATOM 3038 C CA . THR A 1 370 ? -13.767 7.942 -0.082 1.00 64.31 370 THR A CA 1
ATOM 3039 C C . THR A 1 370 ? -14.187 8.159 -1.537 1.00 64.31 370 THR A C 1
ATOM 3041 O O . THR A 1 370 ? -14.897 7.321 -2.106 1.00 64.31 370 THR A O 1
ATOM 3044 N N . LEU A 1 371 ? -13.762 9.268 -2.150 1.00 72.69 371 LEU A N 1
ATOM 3045 C CA . LEU A 1 371 ? -13.946 9.551 -3.566 1.00 72.69 371 LEU A CA 1
ATOM 3046 C C . LEU A 1 371 ? -12.843 8.857 -4.371 1.00 72.69 371 LEU A C 1
ATOM 3048 O O . LEU A 1 371 ? -11.701 9.302 -4.431 1.00 72.69 371 LEU A O 1
ATOM 3052 N N . GLY A 1 372 ? -13.197 7.759 -5.034 1.00 70.81 372 GLY A N 1
ATOM 3053 C CA . GLY A 1 372 ? -12.289 7.095 -5.959 1.00 70.81 372 GLY A CA 1
ATOM 3054 C C . GLY A 1 372 ? -12.266 7.812 -7.306 1.00 70.81 372 GLY A C 1
ATOM 3055 O O . GLY A 1 372 ? -13.311 8.157 -7.860 1.00 70.81 372 GLY A O 1
ATOM 3056 N N . VAL A 1 373 ? -11.072 7.997 -7.854 1.00 78.12 373 VAL A N 1
ATOM 3057 C CA . VAL A 1 373 ? -10.868 8.585 -9.178 1.00 78.12 373 VAL A CA 1
ATOM 3058 C C . VAL A 1 373 ? -9.994 7.641 -9.974 1.00 78.12 373 VAL A C 1
ATOM 3060 O O . VAL A 1 373 ? -8.919 7.251 -9.524 1.00 78.12 373 VAL A O 1
ATOM 3063 N N . GLU A 1 374 ? -10.460 7.276 -11.157 1.00 75.25 374 GLU A N 1
ATOM 3064 C CA . GLU A 1 374 ? -9.746 6.388 -12.060 1.00 75.25 374 GLU A CA 1
ATOM 3065 C C . GLU A 1 374 ? -9.773 6.994 -13.457 1.00 75.25 374 GLU A C 1
ATOM 3067 O O . GLU A 1 374 ? -10.825 7.410 -13.940 1.00 75.25 374 GLU A O 1
ATOM 3072 N N . LEU A 1 375 ? -8.610 7.085 -14.094 1.00 76.50 375 LEU A N 1
ATOM 3073 C CA . LEU A 1 375 ? -8.535 7.354 -15.521 1.00 76.50 375 LEU A CA 1
ATOM 3074 C C . LEU A 1 375 ? -8.505 6.000 -16.216 1.00 76.50 375 LEU A C 1
ATOM 3076 O O . LEU A 1 375 ? -7.558 5.239 -16.031 1.00 76.50 375 LEU A O 1
ATOM 3080 N N . ASP A 1 376 ? -9.541 5.703 -16.986 1.00 68.56 376 ASP A N 1
ATOM 3081 C CA . ASP A 1 376 ? -9.562 4.506 -17.812 1.00 68.56 376 ASP A CA 1
ATOM 3082 C C . ASP A 1 376 ? -8.633 4.729 -19.014 1.00 68.56 376 ASP A C 1
ATOM 3084 O O . ASP A 1 376 ? -8.892 5.583 -19.864 1.00 68.56 376 ASP A O 1
ATOM 3088 N N . GLU A 1 377 ? -7.517 4.000 -19.055 1.00 67.56 377 GLU A N 1
ATOM 3089 C CA . GLU A 1 377 ? -6.505 4.121 -20.110 1.00 67.56 377 GLU A CA 1
ATOM 3090 C C . GLU A 1 377 ? -7.017 3.645 -21.480 1.00 67.56 377 GLU A C 1
ATOM 3092 O O . GLU A 1 377 ? -6.547 4.140 -22.507 1.00 67.56 377 GLU A O 1
ATOM 3097 N N . ASP A 1 378 ? -7.995 2.731 -21.508 1.00 64.25 378 ASP A N 1
ATOM 3098 C CA . ASP A 1 378 ? -8.542 2.157 -22.740 1.00 64.25 378 ASP A CA 1
ATOM 3099 C C . ASP A 1 378 ? -9.602 3.080 -23.366 1.00 64.25 378 ASP A C 1
ATOM 3101 O O . ASP A 1 378 ? -9.659 3.231 -24.590 1.00 64.25 378 ASP A O 1
ATOM 3105 N N . THR A 1 379 ? -10.443 3.718 -22.543 1.00 71.44 379 THR A N 1
ATOM 3106 C CA . THR A 1 379 ? -11.515 4.616 -23.020 1.00 71.44 379 THR A CA 1
ATOM 3107 C C . THR A 1 379 ? -11.142 6.100 -22.970 1.00 71.44 379 THR A C 1
ATOM 3109 O O . THR A 1 379 ? -11.793 6.925 -23.615 1.00 71.44 379 THR A O 1
ATOM 3112 N N . GLY A 1 380 ? -10.098 6.460 -22.220 1.00 73.81 380 GLY A N 1
ATOM 3113 C CA . GLY A 1 380 ? -9.693 7.842 -21.957 1.00 73.81 380 GLY A CA 1
ATOM 3114 C C . GLY A 1 380 ? -10.670 8.615 -21.065 1.00 73.81 380 GLY A C 1
ATOM 3115 O O . GLY A 1 380 ? -10.554 9.838 -20.954 1.00 73.81 380 GLY A O 1
ATOM 3116 N N . GLN A 1 381 ? -11.650 7.935 -20.459 1.00 78.75 381 GLN A N 1
ATOM 3117 C CA . GLN A 1 381 ? -12.661 8.559 -19.611 1.00 78.75 381 GLN A CA 1
ATOM 3118 C C . GLN A 1 381 ? -12.179 8.684 -18.165 1.00 78.75 381 GLN A C 1
ATOM 3120 O O . GLN A 1 381 ? -11.521 7.798 -17.623 1.00 78.75 381 GLN A O 1
ATOM 3125 N N . ILE A 1 382 ? -12.574 9.776 -17.508 1.00 83.25 382 ILE A N 1
ATOM 3126 C CA . ILE A 1 382 ? -12.411 9.921 -16.061 1.00 83.25 382 ILE A CA 1
ATOM 3127 C C . ILE A 1 382 ? -13.619 9.264 -15.392 1.00 83.25 382 ILE A C 1
ATOM 3129 O O . ILE A 1 382 ? -14.760 9.691 -15.587 1.00 83.25 382 ILE A O 1
ATOM 3133 N N . ILE A 1 383 ? -13.372 8.227 -14.601 1.00 82.81 383 ILE A N 1
ATOM 3134 C CA . ILE A 1 383 ? -14.376 7.502 -13.831 1.00 82.81 383 ILE A CA 1
ATOM 3135 C C . ILE A 1 383 ? -14.334 8.001 -12.386 1.00 82.81 383 ILE A C 1
ATOM 3137 O O . ILE A 1 383 ? -13.323 7.876 -11.693 1.00 82.81 383 ILE A O 1
ATOM 3141 N N . LEU A 1 384 ? -15.459 8.544 -11.917 1.00 80.75 384 LEU A N 1
ATOM 3142 C CA . LEU A 1 384 ? -15.669 8.866 -10.508 1.00 80.75 384 LEU A CA 1
ATOM 3143 C C . LEU A 1 384 ? -16.382 7.716 -9.805 1.00 80.75 384 LEU A C 1
ATOM 3145 O O . LEU A 1 384 ? -17.410 7.223 -10.275 1.00 80.75 384 LEU A O 1
ATOM 3149 N N . ARG A 1 385 ? -15.849 7.325 -8.651 1.00 74.06 385 ARG A N 1
ATOM 3150 C CA . ARG A 1 385 ? -16.338 6.255 -7.784 1.00 74.06 385 ARG A CA 1
ATOM 3151 C C . ARG A 1 385 ? -16.783 6.855 -6.451 1.00 74.06 385 ARG A C 1
ATOM 3153 O O . ARG A 1 385 ? -15.964 7.368 -5.698 1.00 74.06 385 ARG A O 1
ATOM 3160 N N . CYS A 1 386 ? -18.076 6.781 -6.148 1.00 65.62 386 CYS A N 1
ATOM 3161 C CA . CYS A 1 386 ? -18.667 7.364 -4.936 1.00 65.62 386 CYS A CA 1
ATOM 3162 C C . CYS A 1 386 ? -19.422 6.320 -4.108 1.00 65.62 386 CYS A C 1
ATOM 3164 O O . CYS A 1 386 ? -20.036 5.416 -4.668 1.00 65.62 386 CYS A O 1
ATOM 3166 N N . ILE A 1 387 ? -19.487 6.505 -2.784 1.00 60.22 387 ILE A N 1
ATOM 3167 C CA . ILE A 1 387 ? -20.132 5.545 -1.862 1.00 60.22 387 ILE A CA 1
ATOM 3168 C C . ILE A 1 387 ? -21.660 5.395 -2.094 1.00 60.22 387 ILE A C 1
ATOM 3170 O O . ILE A 1 387 ? -22.298 4.399 -1.749 1.00 60.22 387 ILE A O 1
ATOM 3174 N N . ASN A 1 388 ? -22.327 6.430 -2.600 1.00 57.38 388 ASN A N 1
ATOM 3175 C CA . ASN A 1 388 ? -23.767 6.400 -2.876 1.00 57.38 388 ASN A CA 1
ATOM 3176 C C . ASN A 1 388 ? -24.178 7.576 -3.776 1.00 57.38 388 ASN A C 1
ATOM 3178 O O . ASN A 1 388 ? -23.382 8.477 -4.039 1.00 57.38 388 ASN A O 1
ATOM 3182 N N . GLU A 1 389 ? -25.436 7.582 -4.235 1.00 64.31 389 GLU A N 1
ATOM 3183 C CA . GLU A 1 389 ? -25.969 8.638 -5.115 1.00 64.31 389 GLU A CA 1
ATOM 3184 C C . GLU A 1 389 ? -25.942 10.019 -4.453 1.00 64.31 389 GLU A C 1
ATOM 3186 O O . GLU A 1 389 ? -25.706 11.023 -5.123 1.00 64.31 389 GLU A O 1
ATOM 3191 N N . LEU A 1 390 ? -26.135 10.084 -3.131 1.00 69.81 390 LEU A N 1
ATOM 3192 C CA . LEU A 1 390 ? -26.073 11.344 -2.397 1.00 69.81 390 LEU A CA 1
ATOM 3193 C C . LEU A 1 390 ? -24.645 11.903 -2.385 1.00 69.81 390 LEU A C 1
ATOM 3195 O O . LEU A 1 390 ? -24.467 13.084 -2.673 1.00 69.81 390 LEU A O 1
ATOM 3199 N N . HIS A 1 391 ? -23.645 11.067 -2.098 1.00 71.50 391 HIS A N 1
ATOM 3200 C CA . HIS A 1 391 ? -22.228 11.415 -2.192 1.00 71.50 391 HIS A CA 1
ATOM 3201 C C . HIS A 1 391 ? -21.933 11.919 -3.610 1.00 71.50 391 HIS A C 1
ATOM 3203 O O . HIS A 1 391 ? -21.499 13.055 -3.766 1.00 71.50 391 HIS A O 1
ATOM 3209 N N . LEU A 1 392 ? -22.326 11.166 -4.639 1.00 79.06 392 LEU A N 1
ATOM 3210 C CA . LEU A 1 392 ? -22.136 11.578 -6.026 1.00 79.06 392 LEU A CA 1
ATOM 3211 C C . LEU A 1 392 ? -22.752 12.955 -6.334 1.00 79.06 392 LEU A C 1
ATOM 3213 O O . LEU A 1 392 ? -22.091 13.824 -6.902 1.00 79.06 392 LEU A O 1
ATOM 3217 N N . SER A 1 393 ? -24.007 13.181 -5.936 1.00 77.75 393 SER A N 1
ATOM 3218 C CA . SER A 1 393 ? -24.688 14.457 -6.176 1.00 77.75 393 SER A CA 1
ATOM 3219 C C . SER A 1 393 ? -23.995 15.634 -5.482 1.00 77.75 393 SER A C 1
ATOM 3221 O O . SER A 1 393 ? -23.890 16.713 -6.064 1.00 77.75 393 SER A O 1
ATOM 3223 N N . LYS A 1 394 ? -23.464 15.422 -4.269 1.00 81.69 394 LYS A N 1
ATOM 3224 C CA . LYS A 1 394 ? -22.683 16.428 -3.545 1.00 81.69 394 LYS A CA 1
ATOM 3225 C C . LYS A 1 394 ? -21.367 16.709 -4.259 1.00 81.69 394 LYS A C 1
ATOM 3227 O O . LYS A 1 394 ? -21.068 17.874 -4.486 1.00 81.69 394 LYS A O 1
ATOM 3232 N N . THR A 1 395 ? -20.629 15.684 -4.678 1.00 84.31 395 THR A N 1
ATOM 3233 C CA . THR A 1 395 ? -19.363 15.847 -5.409 1.00 84.31 395 THR A CA 1
ATOM 3234 C C . THR A 1 395 ? -19.565 16.628 -6.707 1.00 84.31 395 THR A C 1
ATOM 3236 O O . THR A 1 395 ? -18.852 17.595 -6.955 1.00 84.31 395 THR A O 1
ATOM 3239 N N . ILE A 1 396 ? -20.601 16.304 -7.489 1.00 87.06 396 ILE A N 1
ATOM 3240 C CA . ILE A 1 396 ? -20.959 17.046 -8.711 1.00 87.06 396 ILE A CA 1
ATOM 3241 C C . ILE A 1 396 ? -21.295 18.510 -8.397 1.00 87.06 396 ILE A C 1
ATOM 3243 O O . ILE A 1 396 ? -20.828 19.418 -9.086 1.00 87.06 396 ILE A O 1
ATOM 3247 N N . LEU A 1 397 ? -22.091 18.761 -7.352 1.00 85.12 397 LEU A N 1
ATOM 3248 C CA . LEU A 1 397 ? -22.420 20.123 -6.925 1.00 85.12 397 LEU A CA 1
ATOM 3249 C C . LEU A 1 397 ? -21.166 20.909 -6.528 1.00 85.12 397 LEU A C 1
ATOM 3251 O O . LEU A 1 397 ? -21.050 22.073 -6.904 1.00 85.12 397 LEU A O 1
ATOM 3255 N N . ARG A 1 398 ? -20.213 20.284 -5.831 1.00 87.75 398 ARG A N 1
ATOM 3256 C CA . ARG A 1 398 ? -18.939 20.914 -5.458 1.00 87.75 398 ARG A CA 1
ATOM 3257 C C . ARG A 1 398 ? -18.091 21.249 -6.684 1.00 87.75 398 ARG A C 1
ATOM 3259 O O . ARG A 1 398 ? -17.640 22.385 -6.798 1.00 87.75 398 ARG A O 1
ATOM 3266 N N . ILE A 1 399 ? -17.964 20.337 -7.653 1.00 87.69 399 ILE A N 1
ATOM 3267 C CA . ILE A 1 399 ? -17.269 20.603 -8.931 1.00 87.69 399 ILE A CA 1
ATOM 3268 C C . ILE A 1 399 ? -17.888 21.820 -9.643 1.00 87.69 399 ILE A C 1
ATOM 3270 O O . ILE A 1 399 ? -17.179 22.753 -10.031 1.00 87.69 399 ILE A O 1
ATOM 3274 N N . ASN A 1 400 ? -19.220 21.859 -9.740 1.00 84.94 400 ASN A N 1
ATOM 3275 C CA . ASN A 1 400 ? -19.933 22.952 -10.399 1.00 84.94 400 ASN A CA 1
ATOM 3276 C C . ASN A 1 400 ? -19.799 24.290 -9.643 1.00 84.94 400 ASN A C 1
ATOM 3278 O O . ASN A 1 400 ? -19.588 25.327 -10.269 1.00 84.94 400 ASN A O 1
ATOM 3282 N N . HIS A 1 401 ? -19.926 24.299 -8.311 1.00 85.44 401 HIS A N 1
ATOM 3283 C CA . HIS A 1 401 ? -19.977 25.535 -7.519 1.00 85.44 401 HIS A CA 1
ATOM 3284 C C . HIS A 1 401 ? -18.601 26.063 -7.097 1.00 85.44 401 HIS A C 1
ATOM 3286 O O . HIS A 1 401 ? -18.351 27.263 -7.218 1.00 85.44 401 HIS A O 1
ATOM 3292 N N . GLU A 1 402 ? -17.715 25.195 -6.608 1.00 85.12 402 GLU A N 1
ATOM 3293 C CA . GLU A 1 402 ? -16.397 25.583 -6.090 1.00 85.12 402 GLU A CA 1
ATOM 3294 C C . GLU A 1 402 ? -15.411 25.822 -7.237 1.00 85.12 402 GLU A C 1
ATOM 3296 O O . GLU A 1 402 ? -14.682 26.816 -7.244 1.00 85.12 402 GLU A O 1
ATOM 3301 N N . PHE A 1 403 ? -15.435 24.954 -8.252 1.00 84.06 403 PHE A N 1
ATOM 3302 C CA . PHE A 1 403 ? -14.460 24.980 -9.344 1.00 84.06 403 PHE A CA 1
ATOM 3303 C C . PHE A 1 403 ? -14.998 25.596 -10.635 1.00 84.06 403 PHE A C 1
ATOM 3305 O O . PHE A 1 403 ? -14.206 25.884 -11.539 1.00 84.06 403 PHE A O 1
ATOM 3312 N N . LYS A 1 404 ? -16.311 25.876 -10.704 1.00 86.50 404 LYS A N 1
ATOM 3313 C CA . LYS A 1 404 ? -16.991 26.488 -11.860 1.00 86.50 404 LYS A CA 1
ATOM 3314 C C . LYS A 1 404 ? -16.691 25.741 -13.160 1.00 86.50 404 LYS A C 1
ATOM 3316 O O . LYS A 1 404 ? -16.305 26.369 -14.147 1.00 86.50 404 LYS A O 1
ATOM 3321 N N . VAL A 1 405 ? -16.787 24.413 -13.118 1.00 88.00 405 VAL A N 1
ATOM 3322 C CA . VAL A 1 405 ? -16.642 23.527 -14.278 1.00 88.00 405 VAL A CA 1
ATOM 3323 C C . VAL A 1 405 ? -17.961 22.803 -14.462 1.00 88.00 405 VAL A C 1
ATOM 3325 O O . VAL A 1 405 ? -18.383 22.088 -13.560 1.00 88.00 405 VAL A O 1
ATOM 3328 N N . GLU A 1 406 ? -18.611 22.981 -15.610 1.00 86.19 406 GLU A N 1
ATOM 3329 C CA . GLU A 1 406 ? -19.822 22.224 -15.913 1.00 86.19 406 GLU A CA 1
ATOM 3330 C C . GLU A 1 406 ? -19.462 20.853 -16.484 1.00 86.19 406 GLU A C 1
ATOM 3332 O O . GLU A 1 406 ? -18.780 20.746 -17.507 1.00 86.19 406 GLU A O 1
ATOM 3337 N N . ILE A 1 407 ? -19.969 19.803 -15.845 1.00 87.69 407 ILE A N 1
ATOM 3338 C CA . ILE A 1 407 ? -19.699 18.416 -16.227 1.00 87.69 407 ILE A CA 1
ATOM 3339 C C . ILE A 1 407 ? -20.933 17.720 -16.799 1.00 87.69 407 ILE A C 1
ATOM 3341 O O . ILE A 1 407 ? -22.064 17.959 -16.374 1.00 87.69 407 ILE A O 1
ATOM 3345 N N . ASN A 1 408 ? -20.696 16.836 -17.762 1.00 84.06 408 ASN A N 1
ATOM 3346 C CA . ASN A 1 408 ? -21.632 15.823 -18.216 1.00 84.06 408 ASN A CA 1
ATOM 3347 C C . ASN A 1 408 ? -21.332 14.518 -17.480 1.00 84.06 408 ASN A C 1
ATOM 3349 O O . ASN A 1 408 ? -20.172 14.129 -17.335 1.00 84.06 408 ASN A O 1
ATOM 3353 N N . THR A 1 409 ? -22.383 13.839 -17.034 1.00 82.94 409 THR A N 1
ATOM 3354 C CA . THR A 1 409 ? -22.280 12.528 -16.398 1.00 82.94 409 THR A CA 1
ATOM 3355 C C . THR A 1 409 ? -22.841 11.453 -17.316 1.00 82.94 409 THR A C 1
ATOM 3357 O O . THR A 1 409 ? -23.838 11.659 -18.011 1.00 82.94 409 THR A O 1
ATOM 3360 N N . GLY A 1 410 ? -22.181 10.301 -17.328 1.00 78.69 410 GLY A N 1
ATOM 3361 C CA . GLY A 1 410 ? -22.560 9.151 -18.136 1.00 78.69 410 GLY A CA 1
ATOM 3362 C C . GLY A 1 410 ? -22.280 7.838 -17.419 1.00 78.69 410 GLY A C 1
ATOM 3363 O O . GLY A 1 410 ? -21.696 7.800 -16.334 1.00 78.69 410 GLY A O 1
ATOM 3364 N N . ILE A 1 411 ? -22.727 6.751 -18.036 1.00 73.44 411 ILE A N 1
ATOM 3365 C CA . ILE A 1 411 ? -22.356 5.404 -17.613 1.00 73.44 411 ILE A CA 1
ATOM 3366 C C . ILE A 1 411 ? -20.938 5.139 -18.152 1.00 73.44 411 ILE A C 1
ATOM 3368 O O . ILE A 1 411 ? -20.712 5.434 -19.331 1.00 73.44 411 ILE A O 1
ATOM 3372 N N . PRO A 1 412 ? -20.006 4.594 -17.343 1.00 75.44 412 PRO A N 1
ATOM 3373 C CA . PRO A 1 412 ? -18.669 4.240 -17.809 1.00 75.44 412 PRO A CA 1
ATOM 3374 C C . PRO A 1 412 ? -18.729 3.364 -19.057 1.00 75.44 412 PRO A C 1
ATOM 3376 O O . PRO A 1 412 ? -19.510 2.407 -19.117 1.00 75.44 412 PRO A O 1
ATOM 3379 N N . GLN A 1 413 ? -17.927 3.704 -20.063 1.00 73.62 413 GLN A N 1
ATOM 3380 C CA . GLN A 1 413 ? -17.828 2.878 -21.255 1.00 73.62 413 GLN A CA 1
ATOM 3381 C C . GLN A 1 413 ? -17.096 1.579 -20.925 1.00 73.62 413 GLN A C 1
ATOM 3383 O O . GLN A 1 413 ? -16.127 1.552 -20.176 1.00 73.62 413 GLN A O 1
ATOM 3388 N N . VAL A 1 414 ? -17.579 0.478 -21.492 1.00 79.31 414 VAL A N 1
ATOM 3389 C CA . VAL A 1 414 ? -16.901 -0.811 -21.383 1.00 79.31 414 VAL A CA 1
ATOM 3390 C C . VAL A 1 414 ? -15.786 -0.841 -22.422 1.00 79.31 414 VAL A C 1
ATOM 3392 O O . VAL A 1 414 ? -16.047 -0.610 -23.604 1.00 79.31 414 VAL A O 1
ATOM 3395 N N . ALA A 1 415 ? -14.566 -1.154 -21.988 1.00 79.44 415 ALA A N 1
ATOM 3396 C CA . ALA A 1 415 ? -13.428 -1.384 -22.869 1.00 79.44 415 ALA A CA 1
ATOM 3397 C C . ALA A 1 415 ? -13.639 -2.675 -23.678 1.00 79.44 415 ALA A C 1
ATOM 3399 O O . ALA A 1 415 ? -13.236 -3.765 -23.279 1.00 79.44 415 ALA A O 1
ATOM 3400 N N . TYR A 1 416 ? -14.342 -2.574 -24.805 1.00 84.94 416 TYR A N 1
ATOM 3401 C CA . TYR A 1 416 ? -14.427 -3.662 -25.775 1.00 84.94 416 TYR A CA 1
ATOM 3402 C C . TYR A 1 416 ? -13.090 -3.805 -26.508 1.00 84.94 416 TYR A C 1
ATOM 3404 O O . TYR A 1 416 ? -12.366 -2.830 -26.706 1.00 84.94 416 TYR A O 1
ATOM 3412 N N . LYS A 1 417 ? -12.787 -5.021 -26.961 1.00 86.25 417 LYS A N 1
ATOM 3413 C CA . LYS A 1 417 ? -11.647 -5.304 -27.845 1.00 86.25 417 LYS A CA 1
ATOM 3414 C C . LYS A 1 417 ? -12.123 -5.956 -29.131 1.00 86.25 417 LYS A C 1
ATOM 3416 O O . LYS A 1 417 ? -13.272 -6.375 -29.239 1.00 86.25 417 LYS A O 1
ATOM 3421 N N . GLU A 1 418 ? -11.252 -6.052 -30.121 1.00 88.88 418 GLU A N 1
ATOM 3422 C CA . GLU A 1 418 ? -11.501 -6.846 -31.323 1.00 88.88 418 GLU A CA 1
ATOM 3423 C C . GLU A 1 418 ? -10.527 -8.028 -31.403 1.00 88.88 418 GLU A C 1
ATOM 3425 O O . GLU A 1 418 ? -9.421 -7.985 -30.870 1.00 88.88 418 GLU A O 1
ATOM 3430 N N . ALA A 1 419 ? -10.911 -9.098 -32.090 1.00 89.62 419 ALA A N 1
ATOM 3431 C CA . ALA A 1 419 ? -10.011 -10.210 -32.384 1.00 89.62 419 ALA A CA 1
ATOM 3432 C C . ALA A 1 419 ? -10.233 -10.747 -33.792 1.00 89.62 419 ALA A C 1
ATOM 3434 O O . ALA A 1 419 ? -11.339 -10.696 -34.328 1.00 89.62 419 ALA A O 1
ATOM 3435 N N . LEU A 1 420 ? -9.171 -11.276 -34.395 1.00 91.25 420 LEU A N 1
ATOM 3436 C CA . LEU A 1 420 ? -9.216 -11.906 -35.713 1.00 91.25 420 LEU A CA 1
ATOM 3437 C C . LEU A 1 420 ? -9.486 -13.401 -35.560 1.00 91.25 420 LEU A C 1
ATOM 3439 O O . LEU A 1 420 ? -8.943 -14.034 -34.662 1.00 91.25 420 LEU A O 1
ATOM 3443 N N . THR A 1 421 ? -10.291 -13.986 -36.447 1.00 88.62 421 THR A N 1
ATOM 3444 C CA . THR A 1 421 ? -10.651 -15.418 -36.358 1.00 88.62 421 THR A CA 1
ATOM 3445 C C . THR A 1 421 ? -10.101 -16.258 -37.505 1.00 88.62 421 THR A C 1
ATOM 3447 O O . THR A 1 421 ? -10.052 -17.482 -37.401 1.00 88.62 421 THR A O 1
ATOM 3450 N N . ALA A 1 422 ? -9.665 -15.629 -38.599 1.00 90.94 422 ALA A N 1
ATOM 3451 C CA . ALA A 1 422 ? -9.120 -16.309 -39.768 1.00 90.94 422 ALA A CA 1
ATOM 3452 C C . ALA A 1 422 ? -7.780 -15.704 -40.198 1.00 90.94 422 ALA A C 1
ATOM 3454 O O . ALA A 1 422 ? -7.583 -14.494 -40.097 1.00 90.94 422 ALA A O 1
ATOM 3455 N N . SER A 1 423 ? -6.890 -16.541 -40.734 1.00 92.38 423 SER A N 1
ATOM 3456 C CA . SER A 1 423 ? -5.645 -16.083 -41.352 1.00 92.38 423 SER A CA 1
ATOM 3457 C C . SER A 1 423 ? -5.847 -15.735 -42.826 1.00 92.38 423 SER A C 1
ATOM 3459 O O . SER A 1 423 ? -6.546 -16.446 -43.553 1.00 92.38 423 SER A O 1
ATOM 3461 N N . VAL A 1 424 ? -5.231 -14.646 -43.279 1.00 93.94 424 VAL A N 1
ATOM 3462 C CA . VAL A 1 424 ? -5.349 -14.127 -44.645 1.00 93.94 424 VAL A CA 1
ATOM 3463 C C . VAL A 1 424 ? -3.978 -13.761 -45.188 1.00 93.94 424 VAL A C 1
ATOM 3465 O O . VAL A 1 424 ? -3.261 -12.959 -44.596 1.00 93.94 424 VAL A O 1
ATOM 3468 N N . LEU A 1 425 ? -3.648 -14.302 -46.361 1.00 94.38 425 LEU A N 1
ATOM 3469 C CA . LEU A 1 425 ? -2.492 -13.891 -47.152 1.00 94.38 425 LEU A CA 1
ATOM 3470 C C . LEU A 1 425 ? -2.831 -12.635 -47.957 1.00 94.38 425 LEU A C 1
ATOM 3472 O O . LEU A 1 425 ? -3.810 -12.617 -48.706 1.00 94.38 425 LEU A O 1
ATOM 3476 N N . HIS A 1 426 ? -2.001 -11.603 -47.837 1.00 93.69 426 HIS A N 1
ATOM 3477 C CA . HIS A 1 426 ? -2.164 -10.342 -48.554 1.00 93.69 426 HIS A CA 1
ATOM 3478 C C . HIS A 1 426 ? -0.819 -9.824 -49.072 1.00 93.69 426 HIS A C 1
ATOM 3480 O O . HIS A 1 426 ? 0.239 -10.060 -48.483 1.00 93.69 426 HIS A O 1
ATOM 3486 N N . ARG A 1 427 ? -0.861 -9.116 -50.201 1.00 94.12 427 ARG A N 1
ATOM 3487 C CA . ARG A 1 427 ? 0.280 -8.380 -50.748 1.00 94.12 427 ARG A CA 1
ATOM 3488 C C . ARG A 1 427 ? -0.145 -6.942 -50.964 1.00 94.12 427 ARG A C 1
ATOM 3490 O O . ARG A 1 427 ? -1.138 -6.704 -51.647 1.00 94.12 427 ARG A O 1
ATOM 3497 N N . GLU A 1 428 ? 0.622 -6.018 -50.408 1.00 94.75 428 GLU A N 1
ATOM 3498 C CA . GLU A 1 428 ? 0.351 -4.588 -50.490 1.00 94.75 428 GLU A CA 1
ATOM 3499 C C . GLU A 1 428 ? 1.511 -3.863 -51.166 1.00 94.75 428 GLU A C 1
ATOM 3501 O O . GLU A 1 428 ? 2.674 -4.104 -50.840 1.00 94.75 428 GLU A O 1
ATOM 3506 N N . ILE A 1 429 ? 1.182 -2.959 -52.093 1.00 93.00 429 ILE A N 1
ATOM 3507 C CA . ILE A 1 429 ? 2.155 -2.136 -52.811 1.00 93.00 429 ILE A CA 1
ATOM 3508 C C . ILE A 1 429 ? 1.808 -0.666 -52.601 1.00 93.00 429 ILE A C 1
ATOM 3510 O O . ILE A 1 429 ? 0.798 -0.164 -53.092 1.00 93.00 429 ILE A O 1
ATOM 3514 N N . TYR A 1 430 ? 2.704 0.057 -51.943 1.00 92.44 430 TYR A N 1
ATOM 3515 C CA . TYR A 1 430 ? 2.635 1.499 -51.802 1.00 92.44 430 TYR A CA 1
ATOM 3516 C C . TYR A 1 430 ? 3.508 2.169 -52.863 1.00 92.44 430 TYR A C 1
ATOM 3518 O O . TYR A 1 430 ? 4.736 2.118 -52.799 1.00 92.44 430 TYR A O 1
ATOM 3526 N N . LYS A 1 431 ? 2.872 2.827 -53.839 1.00 89.69 431 LYS A N 1
ATOM 3527 C CA . LYS A 1 431 ? 3.550 3.627 -54.867 1.00 89.69 431 LYS A CA 1
ATOM 3528 C C . LYS A 1 431 ? 2.928 5.016 -54.948 1.00 89.69 431 LYS A C 1
ATOM 3530 O O . LYS A 1 431 ? 1.757 5.150 -55.294 1.00 89.69 431 LYS A O 1
ATOM 3535 N N . LYS A 1 432 ? 3.712 6.061 -54.669 1.00 85.19 432 LYS A N 1
ATOM 3536 C CA . LYS A 1 432 ? 3.266 7.456 -54.802 1.00 85.19 432 LYS A CA 1
ATOM 3537 C C . LYS A 1 432 ? 4.299 8.274 -55.562 1.00 85.19 432 LYS A C 1
ATOM 3539 O O . LYS A 1 432 ? 5.451 8.378 -55.147 1.00 85.19 432 LYS A O 1
ATOM 3544 N N . GLN A 1 433 ? 3.862 8.873 -56.665 1.00 76.56 433 GLN A N 1
ATOM 3545 C CA . GLN A 1 433 ? 4.685 9.744 -57.493 1.00 76.56 433 GLN A CA 1
ATOM 3546 C C . GLN A 1 433 ? 4.102 11.156 -57.438 1.00 76.56 433 GLN A C 1
ATOM 3548 O O . GLN A 1 433 ? 3.093 11.460 -58.064 1.00 76.56 433 GLN A O 1
ATOM 3553 N N . SER A 1 434 ? 4.712 12.014 -56.628 1.00 60.69 434 SER A N 1
ATOM 3554 C CA . SER A 1 434 ? 4.357 13.429 -56.502 1.00 60.69 434 SER A CA 1
ATOM 3555 C C . SER A 1 434 ? 5.604 14.238 -56.802 1.00 60.69 434 SER A C 1
ATOM 3557 O O . SER A 1 434 ? 6.489 14.184 -55.964 1.00 60.69 434 SER A O 1
ATOM 3559 N N . GLY A 1 435 ? 5.648 14.917 -57.960 1.00 66.06 435 GLY A N 1
ATOM 3560 C CA . GLY A 1 435 ? 6.617 15.901 -58.513 1.00 66.06 435 GLY A CA 1
ATOM 3561 C C . GLY A 1 435 ? 8.131 15.880 -58.184 1.00 66.06 435 GLY A C 1
ATOM 3562 O O . GLY A 1 435 ? 8.906 16.366 -58.998 1.00 66.06 435 GLY A O 1
ATOM 3563 N N . GLY A 1 436 ? 8.567 15.354 -57.039 1.00 70.44 436 GLY A N 1
ATOM 3564 C CA . GLY A 1 436 ? 9.939 15.080 -56.610 1.00 70.44 436 GLY A CA 1
ATOM 3565 C C . GLY A 1 436 ? 10.203 13.577 -56.403 1.00 70.44 436 GLY A C 1
ATOM 3566 O O . GLY A 1 436 ? 9.707 12.747 -57.163 1.00 70.44 436 GLY A O 1
ATOM 3567 N N . ARG A 1 437 ? 11.013 13.220 -55.388 1.00 73.00 437 ARG A N 1
ATOM 3568 C CA . ARG A 1 437 ? 11.462 11.835 -55.121 1.00 73.00 437 ARG A CA 1
ATOM 3569 C C . ARG A 1 437 ? 10.259 10.895 -54.929 1.00 73.00 437 ARG A C 1
ATOM 3571 O O . ARG A 1 437 ? 9.414 11.147 -54.068 1.00 73.00 437 ARG A O 1
ATOM 3578 N N . GLY A 1 438 ? 10.175 9.846 -55.750 1.00 81.06 438 GLY A N 1
ATOM 3579 C CA . GLY A 1 438 ? 9.119 8.834 -55.671 1.00 81.06 438 GLY A CA 1
ATOM 3580 C C . GLY A 1 438 ? 9.177 8.044 -54.364 1.00 81.06 438 GLY A C 1
ATOM 3581 O O . GLY A 1 438 ? 10.236 7.947 -53.745 1.00 81.06 438 GLY A O 1
ATOM 3582 N N . LYS A 1 439 ? 8.028 7.503 -53.946 1.00 89.06 439 LYS A N 1
ATOM 3583 C CA . LYS A 1 439 ? 7.902 6.604 -52.793 1.00 89.06 439 LYS A CA 1
ATOM 3584 C C . LYS A 1 439 ? 7.475 5.217 -53.251 1.00 89.06 439 LYS A C 1
ATOM 3586 O O . LYS A 1 439 ? 6.469 5.110 -53.960 1.00 89.06 439 LYS A O 1
ATOM 3591 N N . PHE A 1 440 ? 8.204 4.188 -52.821 1.00 91.19 440 PHE A N 1
ATOM 3592 C CA . PHE A 1 440 ? 7.938 2.795 -53.177 1.00 91.19 440 PHE A CA 1
ATOM 3593 C C . PHE A 1 440 ? 8.155 1.835 -51.998 1.00 91.19 440 PHE A C 1
ATOM 3595 O O . PHE A 1 440 ? 9.211 1.856 -51.366 1.00 91.19 440 PHE A O 1
ATOM 3602 N N . ALA A 1 441 ? 7.193 0.952 -51.739 1.00 91.56 441 ALA A N 1
ATOM 3603 C CA . ALA A 1 441 ? 7.336 -0.193 -50.840 1.00 91.56 441 ALA A CA 1
ATOM 3604 C C . ALA A 1 441 ? 6.373 -1.316 -51.252 1.00 91.56 441 ALA A C 1
ATOM 3606 O O . ALA A 1 441 ? 5.225 -1.042 -51.589 1.00 91.56 441 ALA A O 1
ATOM 3607 N N . ASP A 1 442 ? 6.814 -2.569 -51.192 1.00 93.25 442 ASP A N 1
ATOM 3608 C CA . ASP A 1 442 ? 5.998 -3.755 -51.480 1.00 93.25 442 ASP A CA 1
ATOM 3609 C C . ASP A 1 442 ? 6.251 -4.813 -50.406 1.00 93.25 442 ASP A C 1
ATOM 3611 O O . ASP A 1 442 ? 7.407 -5.136 -50.120 1.00 93.25 442 ASP A O 1
ATOM 3615 N N . ILE A 1 443 ? 5.179 -5.323 -49.798 1.00 93.75 443 ILE A N 1
ATOM 3616 C CA . ILE A 1 443 ? 5.225 -6.319 -48.723 1.00 93.75 443 ILE A CA 1
ATOM 3617 C C . ILE A 1 443 ? 4.226 -7.448 -48.988 1.00 93.75 443 ILE A C 1
ATOM 3619 O O . ILE A 1 443 ? 3.093 -7.219 -49.407 1.00 93.75 443 ILE A O 1
ATOM 3623 N N . GLN A 1 444 ? 4.630 -8.678 -48.679 1.00 94.25 444 GLN A N 1
ATOM 3624 C CA . GLN A 1 444 ? 3.784 -9.866 -48.708 1.00 94.25 444 GLN A CA 1
ATOM 3625 C C . GLN A 1 444 ? 3.750 -10.500 -47.318 1.00 94.25 444 GLN A C 1
ATOM 3627 O O . GLN A 1 444 ? 4.783 -10.929 -46.794 1.00 94.25 444 GLN A O 1
ATOM 3632 N N . PHE A 1 445 ? 2.560 -10.576 -46.728 1.00 94.25 445 PHE A N 1
ATOM 3633 C CA . PHE A 1 445 ? 2.377 -11.019 -45.350 1.00 94.25 445 PHE A CA 1
ATOM 3634 C C . PHE A 1 445 ? 1.101 -11.848 -45.169 1.00 94.25 445 PHE A C 1
ATOM 3636 O O . PHE A 1 445 ? 0.179 -11.805 -45.981 1.00 94.25 445 PHE A O 1
ATOM 3643 N N . GLU A 1 446 ? 1.056 -12.612 -44.083 1.00 95.12 446 GLU A N 1
ATOM 3644 C CA . GLU A 1 446 ? -0.155 -13.236 -43.551 1.00 95.12 446 GLU A CA 1
ATOM 3645 C C . GLU A 1 446 ? -0.549 -12.541 -42.253 1.00 95.12 446 GLU A C 1
ATOM 3647 O O . GLU A 1 446 ? 0.299 -12.352 -41.379 1.00 95.12 446 GLU A O 1
ATOM 3652 N N . ILE A 1 447 ? -1.825 -12.177 -42.140 1.00 93.25 447 ILE A N 1
ATOM 3653 C CA . ILE A 1 447 ? -2.444 -11.616 -40.937 1.00 93.25 447 ILE A CA 1
ATOM 3654 C C . ILE A 1 447 ? -3.444 -12.614 -40.363 1.00 93.25 447 ILE A C 1
ATOM 3656 O O . ILE A 1 447 ? -4.214 -13.196 -41.121 1.00 93.25 447 ILE A O 1
ATOM 3660 N N . GLY A 1 448 ? -3.459 -12.807 -39.047 1.00 91.50 448 GLY A N 1
ATOM 3661 C CA . GLY A 1 448 ? -4.400 -13.713 -38.384 1.00 91.50 448 GLY A CA 1
ATOM 3662 C C . GLY A 1 448 ? -4.349 -13.624 -36.855 1.00 91.50 448 GLY A C 1
ATOM 3663 O O . GLY A 1 448 ? -3.671 -12.740 -36.323 1.00 91.50 448 GLY A O 1
ATOM 3664 N N . PRO A 1 449 ? -5.061 -14.516 -36.142 1.00 90.25 449 PRO A N 1
ATOM 3665 C CA . PRO A 1 449 ? -4.965 -14.625 -34.684 1.00 90.25 449 PRO A CA 1
ATOM 3666 C C . PRO A 1 449 ? -3.557 -15.023 -34.224 1.00 90.25 449 PRO A C 1
ATOM 3668 O O . PRO A 1 449 ? -2.820 -15.693 -34.954 1.00 90.25 449 PRO A O 1
ATOM 3671 N N . ALA A 1 450 ? -3.194 -14.631 -33.000 1.00 87.69 450 ALA A N 1
ATOM 3672 C CA . ALA A 1 450 ? -1.960 -15.089 -32.363 1.00 87.69 450 ALA A CA 1
ATOM 3673 C C . ALA A 1 450 ? -1.964 -16.607 -32.116 1.00 87.69 450 ALA A C 1
ATOM 3675 O O . ALA A 1 450 ? -3.011 -17.214 -31.883 1.00 87.69 450 ALA A O 1
ATOM 3676 N N . ASP A 1 451 ? -0.781 -17.230 -32.151 1.00 84.31 451 ASP A N 1
ATOM 3677 C CA . ASP A 1 451 ? -0.657 -18.656 -31.842 1.00 84.31 451 ASP A CA 1
ATOM 3678 C C . ASP A 1 451 ? -0.979 -18.914 -30.360 1.00 84.31 451 ASP A C 1
ATOM 3680 O O . ASP A 1 451 ? -0.529 -18.178 -29.480 1.00 84.31 451 ASP A O 1
ATOM 3684 N N . GLN A 1 452 ? -1.682 -20.009 -30.053 1.00 78.94 452 GLN A N 1
ATOM 3685 C CA . GLN A 1 452 ? -2.010 -20.367 -28.663 1.00 78.94 452 GLN A CA 1
ATOM 3686 C C . GLN A 1 452 ? -0.766 -20.507 -27.775 1.00 78.94 452 GLN A C 1
ATOM 3688 O O . GLN A 1 452 ? -0.791 -20.078 -26.625 1.00 78.94 452 GLN A O 1
ATOM 3693 N N . SER A 1 453 ? 0.339 -21.036 -28.315 1.00 77.31 453 SER A N 1
ATOM 3694 C CA . SER A 1 453 ? 1.613 -21.144 -27.593 1.00 77.31 453 SER A CA 1
ATOM 3695 C C . SER A 1 453 ? 2.173 -19.777 -27.187 1.00 77.31 453 SER A C 1
ATOM 3697 O O . SER A 1 453 ? 2.704 -19.625 -26.091 1.00 77.31 453 SER A O 1
ATOM 3699 N N . PHE A 1 454 ? 2.009 -18.763 -28.042 1.00 77.62 454 PHE A N 1
ATOM 3700 C CA . PHE A 1 454 ? 2.446 -17.395 -27.769 1.00 77.62 454 PHE A CA 1
ATOM 3701 C C . PHE A 1 454 ? 1.600 -16.742 -26.666 1.00 77.62 454 PHE A C 1
ATOM 3703 O O . PHE A 1 454 ? 2.136 -16.058 -25.796 1.00 77.62 454 PHE A O 1
ATOM 3710 N N . LEU A 1 455 ? 0.290 -17.011 -26.658 1.00 73.75 455 LEU A N 1
ATOM 3711 C CA . LEU A 1 455 ? -0.624 -16.533 -25.618 1.00 73.75 455 LEU A CA 1
ATOM 3712 C C . LEU A 1 455 ? -0.352 -17.203 -24.257 1.00 73.75 455 LEU A C 1
ATOM 3714 O O . LEU A 1 455 ? -0.359 -16.522 -23.234 1.00 73.75 455 LEU A O 1
ATOM 3718 N N . SER A 1 456 ? -0.035 -18.504 -24.232 1.00 65.19 456 SER A N 1
ATOM 3719 C CA . SER A 1 456 ? 0.272 -19.241 -22.991 1.00 65.19 456 SER A CA 1
ATOM 3720 C C . SER A 1 456 ? 1.592 -18.845 -22.318 1.00 65.19 456 SER A C 1
ATOM 3722 O O . SER A 1 456 ? 1.763 -19.081 -21.128 1.00 65.19 456 SER A O 1
ATOM 3724 N N . GLU A 1 457 ? 2.515 -18.212 -23.048 1.00 70.25 457 GLU A N 1
ATOM 3725 C CA . GLU A 1 457 ? 3.760 -17.659 -22.492 1.00 70.25 457 GLU A CA 1
ATOM 3726 C C . GLU A 1 457 ? 3.554 -16.308 -21.773 1.00 70.25 457 GLU A C 1
ATOM 3728 O O . GLU A 1 457 ? 4.524 -15.695 -21.330 1.00 70.25 457 GLU A O 1
ATOM 3733 N N . GLY A 1 458 ? 2.312 -15.812 -21.680 1.00 57.62 458 GLY A N 1
ATOM 3734 C CA . GLY A 1 458 ? 1.983 -14.537 -21.031 1.00 57.62 458 GLY A CA 1
ATOM 3735 C C . GLY A 1 458 ? 2.365 -13.294 -21.846 1.00 57.62 458 GLY A C 1
ATOM 3736 O O . GLY A 1 458 ? 2.282 -12.180 -21.340 1.00 57.62 458 GLY A O 1
ATOM 3737 N N . LYS A 1 459 ? 2.763 -13.458 -23.116 1.00 56.34 459 LYS A N 1
ATOM 3738 C CA . LYS A 1 459 ? 3.221 -12.376 -24.012 1.00 56.34 459 LYS A CA 1
ATOM 3739 C C . LYS A 1 459 ? 2.091 -11.712 -24.810 1.00 56.34 459 LYS A C 1
ATOM 3741 O O . LYS A 1 459 ? 2.353 -11.236 -25.911 1.00 56.34 459 LYS A O 1
ATOM 3746 N N . GLY A 1 460 ? 0.850 -11.736 -24.311 1.00 57.94 460 GLY A N 1
ATOM 3747 C CA . GLY A 1 460 ? -0.341 -11.241 -25.022 1.00 57.94 460 GLY A CA 1
ATOM 3748 C C . GLY A 1 460 ? -0.096 -9.945 -25.814 1.00 57.94 460 GLY A C 1
ATOM 3749 O O . GLY A 1 460 ? 0.646 -9.074 -25.365 1.00 57.94 460 GLY A O 1
ATOM 3750 N N . GLY A 1 461 ? -0.678 -9.838 -27.016 1.00 75.44 461 GLY A N 1
ATOM 3751 C CA . GLY A 1 461 ? -0.492 -8.685 -27.908 1.00 75.44 461 GLY A CA 1
ATOM 3752 C C . GLY A 1 461 ? -0.062 -9.052 -29.335 1.00 75.44 461 GLY A C 1
ATOM 3753 O O . GLY A 1 461 ? -0.659 -9.922 -29.976 1.00 75.44 461 GLY A O 1
ATOM 3754 N N . PHE A 1 462 ? 0.946 -8.348 -29.863 1.00 86.81 462 PHE A N 1
ATOM 3755 C CA . PHE A 1 462 ? 1.370 -8.418 -31.266 1.00 86.81 462 PHE A CA 1
ATOM 3756 C C . PHE A 1 462 ? 2.508 -9.429 -31.511 1.00 86.81 462 PHE A C 1
ATOM 3758 O O . PHE A 1 462 ? 3.657 -9.212 -31.121 1.00 86.81 462 PHE A O 1
ATOM 3765 N N . GLN A 1 463 ? 2.213 -10.517 -32.227 1.00 89.12 463 GLN A N 1
ATOM 3766 C CA . GLN A 1 463 ? 3.180 -11.538 -32.632 1.00 89.12 463 GLN A CA 1
ATOM 3767 C C . GLN A 1 463 ? 3.712 -11.252 -34.047 1.00 89.12 463 GLN A C 1
ATOM 3769 O O . GLN A 1 463 ? 2.998 -11.405 -35.038 1.00 89.12 463 GLN A O 1
ATOM 3774 N N . PHE A 1 464 ? 4.992 -10.896 -34.168 1.00 91.38 464 PHE A N 1
ATOM 3775 C CA . PHE A 1 464 ? 5.639 -10.673 -35.466 1.00 91.38 464 PHE A CA 1
ATOM 3776 C C . PHE A 1 464 ? 6.623 -11.798 -35.807 1.00 91.38 464 PHE A C 1
ATOM 3778 O O . PHE A 1 464 ? 7.567 -12.054 -35.060 1.00 91.38 464 PHE A O 1
ATOM 3785 N N . VAL A 1 465 ? 6.428 -12.447 -36.956 1.00 91.38 465 VAL A N 1
ATOM 3786 C CA . VAL A 1 465 ? 7.276 -13.537 -37.453 1.00 91.38 465 VAL A CA 1
ATOM 3787 C C . VAL A 1 465 ? 7.902 -13.126 -38.782 1.00 91.38 465 VAL A C 1
ATOM 3789 O O . VAL A 1 465 ? 7.223 -13.014 -39.802 1.00 91.38 465 VAL A O 1
ATOM 3792 N N . ASN A 1 466 ? 9.219 -12.932 -38.788 1.00 90.69 466 ASN A N 1
ATOM 3793 C CA . ASN A 1 466 ? 9.972 -12.659 -40.007 1.00 90.69 466 ASN A CA 1
ATOM 3794 C C . ASN A 1 466 ? 10.401 -13.974 -40.681 1.00 90.69 466 ASN A C 1
ATOM 3796 O O . ASN A 1 466 ? 11.157 -14.746 -40.094 1.00 90.69 466 ASN A O 1
ATOM 3800 N N . ARG A 1 467 ? 9.936 -14.224 -41.910 1.00 90.31 467 ARG A N 1
ATOM 3801 C CA . ARG A 1 467 ? 10.349 -15.351 -42.767 1.00 90.31 467 ARG A CA 1
ATOM 3802 C C . ARG A 1 467 ? 10.957 -14.890 -44.096 1.00 90.31 467 ARG A C 1
ATOM 3804 O O . ARG A 1 467 ? 10.996 -15.668 -45.046 1.00 90.31 467 ARG A O 1
ATOM 3811 N N . VAL A 1 468 ? 11.412 -13.641 -44.184 1.00 86.88 468 VAL A N 1
ATOM 3812 C CA . VAL A 1 468 ? 12.059 -13.118 -45.393 1.00 86.88 468 VAL A CA 1
ATOM 3813 C C . VAL A 1 468 ? 13.385 -13.850 -45.621 1.00 86.88 468 VAL A C 1
ATOM 3815 O O . VAL A 1 468 ? 14.234 -13.903 -44.736 1.00 86.88 468 VAL A O 1
ATOM 3818 N N . VAL A 1 469 ? 13.576 -14.399 -46.823 1.00 79.00 469 VAL A N 1
ATOM 3819 C CA . VAL A 1 469 ? 14.805 -15.101 -47.233 1.00 79.00 469 VAL A CA 1
ATOM 3820 C C . VAL A 1 469 ? 15.462 -14.341 -48.385 1.00 79.00 469 VAL A C 1
ATOM 3822 O O . VAL A 1 469 ? 14.777 -13.902 -49.304 1.00 79.00 469 VAL A O 1
ATOM 3825 N N . GLY A 1 470 ? 16.790 -14.195 -48.364 1.00 72.62 470 GLY A N 1
ATOM 3826 C CA . GLY A 1 470 ? 17.555 -13.682 -49.510 1.00 72.62 470 GLY A CA 1
ATOM 3827 C C . GLY A 1 470 ? 17.572 -12.158 -49.688 1.00 72.62 470 GLY A C 1
ATOM 3828 O O . GLY A 1 470 ? 17.879 -11.691 -50.779 1.00 72.62 470 GLY A O 1
ATOM 3829 N N . GLY A 1 471 ? 17.245 -11.375 -48.652 1.00 72.31 471 GLY A N 1
ATOM 3830 C CA . GLY A 1 471 ? 17.423 -9.913 -48.662 1.00 72.31 471 GLY A CA 1
ATOM 3831 C C . GLY A 1 471 ? 16.496 -9.140 -49.612 1.00 72.31 471 GLY A C 1
ATOM 3832 O O . GLY A 1 471 ? 16.774 -7.987 -49.932 1.00 72.31 471 GLY A O 1
ATOM 3833 N N . VAL A 1 472 ? 15.392 -9.752 -50.061 1.00 81.31 472 VAL A N 1
ATOM 3834 C CA . VAL A 1 472 ? 14.405 -9.124 -50.969 1.00 81.31 472 VAL A CA 1
ATOM 3835 C C . VAL A 1 472 ? 13.727 -7.900 -50.331 1.00 81.31 472 VAL A C 1
ATOM 3837 O O . VAL A 1 472 ? 13.264 -7.000 -51.026 1.00 81.31 472 VAL A O 1
ATOM 3840 N N . VAL A 1 473 ? 13.715 -7.846 -49.000 1.00 85.94 473 VAL A N 1
ATOM 3841 C CA . VAL A 1 473 ? 13.488 -6.635 -48.209 1.00 85.94 473 VAL A CA 1
ATOM 3842 C C . VAL A 1 473 ? 14.697 -6.490 -47.278 1.00 85.94 473 VAL A C 1
ATOM 3844 O O . VAL A 1 473 ? 14.969 -7.433 -46.530 1.00 85.94 473 VAL A O 1
ATOM 3847 N N . PRO A 1 474 ? 15.442 -5.370 -47.324 1.00 86.38 474 PRO A N 1
ATOM 3848 C CA . PRO A 1 474 ? 16.558 -5.120 -46.414 1.00 86.38 474 PRO A CA 1
ATOM 3849 C C . PRO A 1 474 ? 16.136 -5.209 -44.944 1.00 86.38 474 PRO A C 1
ATOM 3851 O O . PRO A 1 474 ? 15.067 -4.715 -44.576 1.00 86.38 474 PRO A O 1
ATOM 3854 N N . GLU A 1 475 ? 16.986 -5.801 -44.100 1.00 86.44 475 GLU A N 1
ATOM 3855 C CA . GLU A 1 475 ? 16.696 -5.998 -42.670 1.00 86.44 475 GLU A CA 1
ATOM 3856 C C . GLU A 1 475 ? 16.424 -4.676 -41.938 1.00 86.44 475 GLU A C 1
ATOM 3858 O O . GLU A 1 475 ? 15.560 -4.626 -41.063 1.00 86.44 475 GLU A O 1
ATOM 3863 N N . ASP A 1 476 ? 17.054 -3.587 -42.384 1.00 88.38 476 ASP A N 1
ATOM 3864 C CA . ASP A 1 476 ? 16.880 -2.237 -41.838 1.00 88.38 476 ASP A CA 1
ATOM 3865 C C . ASP A 1 476 ? 15.432 -1.721 -41.922 1.00 88.38 476 ASP A C 1
ATOM 3867 O O . ASP A 1 476 ? 15.025 -0.873 -41.126 1.00 88.38 476 ASP A O 1
ATOM 3871 N N . PHE A 1 477 ? 14.623 -2.222 -42.866 1.00 90.00 477 PHE A N 1
ATOM 3872 C CA . PHE A 1 477 ? 13.230 -1.792 -43.034 1.00 90.00 477 PHE A CA 1
ATOM 3873 C C . PHE A 1 477 ? 12.222 -2.629 -42.237 1.00 90.00 477 PHE A C 1
ATOM 3875 O O . PHE A 1 477 ? 11.096 -2.183 -42.006 1.00 90.00 477 PHE A O 1
ATOM 3882 N N . ILE A 1 478 ? 12.615 -3.814 -41.762 1.00 90.69 478 ILE A N 1
ATOM 3883 C CA . ILE A 1 478 ? 11.733 -4.746 -41.043 1.00 90.69 478 ILE A CA 1
ATOM 3884 C C . ILE A 1 478 ? 11.162 -4.142 -39.743 1.00 90.69 478 ILE A C 1
ATOM 3886 O O . ILE A 1 478 ? 9.955 -4.287 -39.516 1.00 90.69 478 ILE A O 1
ATOM 3890 N N . PRO A 1 479 ? 11.934 -3.403 -38.917 1.00 92.12 479 PRO A N 1
ATOM 3891 C CA . PRO A 1 479 ? 11.394 -2.737 -37.730 1.00 92.12 479 PRO A CA 1
ATOM 3892 C C . PRO A 1 479 ? 10.271 -1.735 -38.040 1.00 92.12 479 PRO A C 1
ATOM 3894 O O . PRO A 1 479 ? 9.323 -1.613 -37.267 1.00 92.12 479 PRO A O 1
ATOM 3897 N N . PHE A 1 480 ? 10.331 -1.050 -39.185 1.00 91.75 480 PHE A N 1
ATOM 3898 C CA . PHE A 1 480 ? 9.317 -0.069 -39.589 1.00 91.75 480 PHE A CA 1
ATOM 3899 C C . PHE A 1 480 ? 8.031 -0.732 -40.087 1.00 91.75 480 PHE A C 1
ATOM 3901 O O . PHE A 1 480 ? 6.937 -0.250 -39.796 1.00 91.75 480 PHE A O 1
ATOM 3908 N N . ILE A 1 481 ? 8.151 -1.877 -40.768 1.00 92.25 481 ILE A N 1
ATOM 3909 C CA . ILE A 1 481 ? 7.002 -2.719 -41.133 1.00 92.25 481 ILE A CA 1
ATOM 3910 C C . ILE A 1 481 ? 6.304 -3.211 -39.861 1.00 92.25 481 ILE A C 1
ATOM 3912 O O . ILE A 1 481 ? 5.091 -3.049 -39.721 1.00 92.25 481 ILE A O 1
ATOM 3916 N N . ARG A 1 482 ? 7.075 -3.751 -38.904 1.00 92.44 482 ARG A N 1
ATOM 3917 C CA . ARG A 1 482 ? 6.567 -4.196 -37.598 1.00 92.44 482 ARG A CA 1
ATOM 3918 C C . ARG A 1 482 ? 5.809 -3.068 -36.893 1.00 92.44 482 ARG A C 1
ATOM 3920 O O . ARG A 1 482 ? 4.653 -3.256 -36.529 1.00 92.44 482 ARG A O 1
ATOM 3927 N N . LYS A 1 483 ? 6.426 -1.889 -36.775 1.00 90.62 483 LYS A N 1
ATOM 3928 C CA . LYS A 1 483 ? 5.819 -0.701 -36.157 1.00 90.62 483 LYS A CA 1
ATOM 3929 C C . LYS A 1 483 ? 4.524 -0.270 -36.857 1.00 90.62 483 LYS A C 1
ATOM 3931 O O . LYS A 1 483 ? 3.569 0.139 -36.199 1.00 90.62 483 LYS A O 1
ATOM 3936 N N . GLY A 1 484 ? 4.463 -0.365 -38.186 1.00 89.75 484 GLY A N 1
ATOM 3937 C CA . GLY A 1 484 ? 3.260 -0.044 -38.955 1.00 89.75 484 GLY A CA 1
ATOM 3938 C C . GLY A 1 484 ? 2.070 -0.942 -38.604 1.00 89.75 484 GLY A C 1
ATOM 3939 O O . GLY A 1 484 ? 0.964 -0.437 -38.411 1.00 89.75 484 GLY A O 1
ATOM 3940 N N . PHE A 1 485 ? 2.296 -2.248 -38.449 1.00 91.94 485 PHE A N 1
ATOM 3941 C CA . PHE A 1 485 ? 1.259 -3.189 -38.008 1.00 91.94 485 PHE A CA 1
ATOM 3942 C C . PHE A 1 485 ? 0.890 -3.012 -36.533 1.00 91.94 485 PHE A C 1
ATOM 3944 O O . PHE A 1 485 ? -0.293 -2.955 -36.211 1.00 91.94 485 PHE A O 1
ATOM 3951 N N . GLU A 1 486 ? 1.881 -2.853 -35.658 1.00 88.56 486 GLU A N 1
ATOM 3952 C CA . GLU A 1 486 ? 1.686 -2.645 -34.217 1.00 88.56 486 GLU A CA 1
ATOM 3953 C C . GLU A 1 486 ? 0.850 -1.391 -33.932 1.00 88.56 486 GLU A C 1
ATOM 3955 O O . GLU A 1 486 ? -0.137 -1.444 -33.211 1.00 88.56 486 GLU A O 1
ATOM 3960 N N . THR A 1 487 ? 1.162 -0.270 -34.586 1.00 86.50 487 THR A N 1
ATOM 3961 C CA . THR A 1 487 ? 0.374 0.968 -34.440 1.00 86.50 487 THR A CA 1
ATOM 3962 C C . THR A 1 487 ? -1.032 0.865 -35.027 1.00 86.50 487 THR A C 1
ATOM 3964 O O . THR A 1 487 ? -1.940 1.550 -34.560 1.00 86.50 487 THR A O 1
ATOM 3967 N N . SER A 1 488 ? -1.228 0.022 -36.044 1.00 87.06 488 SER A N 1
ATOM 3968 C CA . SER A 1 488 ? -2.552 -0.206 -36.634 1.00 87.06 488 SER A CA 1
ATOM 3969 C C . SER A 1 488 ? -3.440 -1.078 -35.749 1.00 87.06 488 SER A C 1
ATOM 3971 O O . SER A 1 488 ? -4.656 -0.934 -35.792 1.00 87.06 488 SER A O 1
ATOM 3973 N N . MET A 1 489 ? -2.840 -1.934 -34.917 1.00 86.50 489 MET A N 1
ATOM 3974 C CA . MET A 1 489 ? -3.541 -2.813 -33.979 1.00 86.50 489 MET A CA 1
ATOM 3975 C C . MET A 1 489 ? -4.397 -2.041 -32.961 1.00 86.50 489 MET A C 1
ATOM 3977 O O . MET A 1 489 ? -5.433 -2.541 -32.534 1.00 86.50 489 MET A O 1
ATOM 3981 N N . ASN A 1 490 ? -4.010 -0.803 -32.638 1.00 81.25 490 ASN A N 1
ATOM 3982 C CA . ASN A 1 490 ? -4.745 0.078 -31.725 1.00 81.25 490 ASN A CA 1
ATOM 3983 C C . ASN A 1 490 ? -6.110 0.531 -32.272 1.00 81.25 490 ASN A C 1
ATOM 3985 O O . ASN A 1 490 ? -6.941 0.996 -31.502 1.00 81.25 490 ASN A O 1
ATOM 3989 N N . TYR A 1 491 ? -6.343 0.410 -33.583 1.00 82.69 491 TYR A N 1
ATOM 3990 C CA . TYR A 1 491 ? -7.587 0.818 -34.234 1.00 82.69 491 TYR A CA 1
ATOM 3991 C C . TYR A 1 491 ? -8.197 -0.368 -34.979 1.00 82.69 491 TYR A C 1
ATOM 3993 O O . TYR A 1 491 ? -7.829 -0.667 -36.120 1.00 82.69 491 TYR A O 1
ATOM 4001 N N . GLY A 1 492 ? -9.137 -1.051 -34.330 1.00 80.50 492 GLY A N 1
ATOM 4002 C CA . GLY A 1 492 ? -9.811 -2.208 -34.900 1.00 80.50 492 GLY A CA 1
ATOM 4003 C C . GLY A 1 492 ? -10.709 -1.860 -36.088 1.00 80.50 492 GLY A C 1
ATOM 4004 O O . GLY A 1 492 ? -11.232 -0.747 -36.199 1.00 80.50 492 GLY A O 1
ATOM 4005 N N . PRO A 1 493 ? -10.890 -2.803 -37.020 1.00 81.31 493 PRO A N 1
ATOM 4006 C CA . PRO A 1 493 ? -11.650 -2.573 -38.242 1.00 81.31 493 PRO A CA 1
ATOM 4007 C C . PRO A 1 493 ? -13.169 -2.459 -38.075 1.00 81.31 493 PRO A C 1
ATOM 4009 O O . PRO A 1 493 ? -13.810 -1.835 -38.925 1.00 81.31 493 PRO A O 1
ATOM 4012 N N . MET A 1 494 ? -13.782 -3.094 -37.071 1.00 79.75 494 MET A N 1
ATOM 4013 C CA . MET A 1 494 ? -15.246 -3.134 -36.968 1.00 79.75 494 MET A CA 1
ATOM 4014 C C . MET A 1 494 ? -15.823 -1.889 -36.306 1.00 79.75 494 MET A C 1
ATOM 4016 O O . MET A 1 494 ? -16.670 -1.209 -36.888 1.00 79.75 494 MET A O 1
ATOM 4020 N N . ALA A 1 495 ? -15.404 -1.641 -35.073 1.00 79.19 495 ALA A N 1
ATOM 4021 C CA . ALA A 1 495 ? -15.953 -0.632 -34.181 1.00 79.19 495 ALA A CA 1
ATOM 4022 C C . ALA A 1 495 ? -14.900 0.406 -33.764 1.00 79.19 495 ALA A C 1
ATOM 4024 O O . ALA A 1 495 ? -15.245 1.385 -33.107 1.00 79.19 495 ALA A O 1
ATOM 4025 N N . GLY A 1 496 ? -13.643 0.225 -34.185 1.00 76.94 496 GLY A N 1
ATOM 4026 C CA . GLY A 1 496 ? -12.529 1.094 -33.812 1.00 76.94 496 GLY A CA 1
ATOM 4027 C C . GLY A 1 496 ? -11.881 0.714 -32.483 1.00 76.94 496 GLY A C 1
ATOM 4028 O O . GLY A 1 496 ? -11.000 1.439 -32.034 1.00 76.94 496 GLY A O 1
ATOM 4029 N N . PHE A 1 497 ? -12.285 -0.403 -31.868 1.00 84.19 497 PHE A N 1
ATOM 4030 C CA . PHE A 1 497 ? -11.697 -0.890 -30.621 1.00 84.19 497 PHE A CA 1
ATOM 4031 C C . PHE A 1 497 ? -10.340 -1.552 -30.875 1.00 84.19 497 PHE A C 1
ATOM 4033 O O . PHE A 1 497 ? -10.160 -2.165 -31.927 1.00 84.19 497 PHE A O 1
ATOM 4040 N N . PRO A 1 498 ? -9.378 -1.479 -29.946 1.00 84.69 498 PRO A N 1
ATOM 4041 C CA . PRO A 1 498 ? -8.073 -2.097 -30.144 1.00 84.69 498 PRO A CA 1
ATOM 4042 C C . PRO A 1 498 ? -8.196 -3.619 -30.293 1.00 84.69 498 PRO A C 1
ATOM 4044 O O . PRO A 1 498 ? -9.006 -4.274 -29.632 1.00 84.69 498 PRO A O 1
ATOM 4047 N N . LEU A 1 499 ? -7.375 -4.196 -31.169 1.00 87.69 499 LEU A N 1
ATOM 4048 C CA . LEU A 1 499 ? -7.257 -5.647 -31.284 1.00 87.69 499 LEU A CA 1
ATOM 4049 C C . LEU A 1 499 ? -6.575 -6.203 -30.025 1.00 87.69 499 LEU A C 1
ATOM 4051 O O . LEU A 1 499 ? -5.555 -5.676 -29.593 1.00 87.69 499 LEU A O 1
ATOM 4055 N N . GLU A 1 500 ? -7.097 -7.284 -29.450 1.00 84.19 500 GLU A N 1
ATOM 4056 C CA . GLU A 1 500 ? -6.499 -7.934 -28.275 1.00 84.19 500 GLU A CA 1
ATOM 4057 C C . GLU A 1 500 ? -5.164 -8.601 -28.622 1.00 84.19 500 GLU A C 1
ATOM 4059 O O . GLU A 1 500 ? -4.169 -8.469 -27.909 1.00 84.19 500 GLU A O 1
ATOM 4064 N N . ASN A 1 501 ? -5.141 -9.328 -29.736 1.00 87.50 501 ASN A N 1
ATOM 4065 C CA . ASN A 1 501 ? -3.958 -10.003 -30.239 1.00 87.50 501 ASN A CA 1
ATOM 4066 C C . ASN A 1 501 ? -3.980 -10.070 -31.769 1.00 87.50 501 ASN A C 1
ATOM 4068 O O . ASN A 1 501 ? -5.036 -10.038 -32.406 1.00 87.50 501 ASN A O 1
ATOM 4072 N N . MET A 1 502 ? -2.793 -10.137 -32.366 1.00 89.75 502 MET A N 1
ATOM 4073 C CA . MET A 1 502 ? -2.629 -10.286 -33.810 1.00 89.75 502 MET A CA 1
ATOM 4074 C C . MET A 1 502 ? -1.293 -10.948 -34.118 1.00 89.75 502 MET A C 1
ATOM 4076 O O . MET A 1 502 ? -0.269 -10.587 -33.539 1.00 89.75 502 MET A O 1
ATOM 4080 N N . LYS A 1 503 ? -1.285 -11.851 -35.098 1.00 92.38 503 LYS A N 1
ATOM 4081 C CA . LYS A 1 503 ? -0.075 -12.395 -35.708 1.00 92.38 503 LYS A CA 1
ATOM 4082 C C . LYS A 1 503 ? 0.127 -11.840 -37.104 1.00 92.38 503 LYS A C 1
ATOM 4084 O O . LYS A 1 503 ? -0.783 -11.868 -37.932 1.00 92.38 503 LYS A O 1
ATOM 4089 N N . ILE A 1 504 ? 1.353 -11.403 -37.372 1.00 93.81 504 ILE A N 1
ATOM 4090 C CA . ILE A 1 504 ? 1.826 -11.053 -38.708 1.00 93.81 504 ILE A CA 1
ATOM 4091 C C . ILE A 1 504 ? 3.024 -11.927 -39.055 1.00 93.81 504 ILE A C 1
ATOM 4093 O O . ILE A 1 504 ? 4.040 -11.906 -38.360 1.00 93.81 504 ILE A O 1
ATOM 4097 N N . THR A 1 505 ? 2.919 -12.664 -40.160 1.00 93.56 505 THR A N 1
ATOM 4098 C CA . THR A 1 505 ? 4.043 -13.404 -40.745 1.00 93.56 505 THR A CA 1
ATOM 4099 C C . THR A 1 505 ? 4.469 -12.732 -42.042 1.00 93.56 505 THR A C 1
ATOM 4101 O O . THR A 1 505 ? 3.708 -12.715 -43.005 1.00 93.56 505 THR A O 1
ATOM 4104 N N . LEU A 1 506 ? 5.677 -12.171 -42.078 1.00 93.50 506 LEU A N 1
ATOM 4105 C CA . LEU A 1 506 ? 6.233 -11.515 -43.263 1.00 93.50 506 LEU A CA 1
ATOM 4106 C C . LEU A 1 506 ? 7.005 -12.538 -44.108 1.00 93.50 506 LEU A C 1
ATOM 4108 O O . LEU A 1 506 ? 7.984 -13.107 -43.629 1.00 93.50 506 LEU A O 1
ATOM 4112 N N . PHE A 1 507 ? 6.590 -12.760 -45.357 1.00 90.56 507 PHE A N 1
ATOM 4113 C CA . PHE A 1 507 ? 7.237 -13.726 -46.260 1.00 90.56 507 PHE A CA 1
ATOM 4114 C C . PHE A 1 507 ? 8.249 -13.084 -47.209 1.00 90.56 507 PHE A C 1
ATOM 4116 O O . PHE A 1 507 ? 9.211 -13.730 -47.615 1.00 90.56 507 PHE A O 1
ATOM 4123 N N . GLY A 1 508 ? 8.032 -11.827 -47.591 1.00 87.38 508 GLY A N 1
ATOM 4124 C CA . GLY A 1 508 ? 8.844 -11.167 -48.607 1.00 87.38 508 GLY A CA 1
ATOM 4125 C C . GLY A 1 508 ? 8.252 -9.839 -49.050 1.00 87.38 508 GLY A C 1
ATOM 4126 O O . GLY A 1 508 ? 7.374 -9.282 -48.393 1.00 87.38 508 GLY A O 1
ATOM 4127 N N . GLY A 1 509 ? 8.745 -9.325 -50.170 1.00 88.06 509 GLY A N 1
ATOM 4128 C CA . GLY A 1 509 ? 8.352 -8.024 -50.692 1.00 88.06 509 GLY A CA 1
ATOM 4129 C C . GLY A 1 509 ? 9.240 -7.597 -51.849 1.00 88.06 509 GLY A C 1
ATOM 4130 O O . GLY A 1 509 ? 9.889 -8.429 -52.479 1.00 88.06 509 GLY A O 1
ATOM 4131 N N . SER A 1 510 ? 9.276 -6.306 -52.142 1.00 87.94 510 SER A N 1
ATOM 4132 C CA . SER A 1 510 ? 10.227 -5.710 -53.082 1.00 87.94 510 SER A CA 1
ATOM 4133 C C . SER A 1 510 ? 10.550 -4.281 -52.655 1.00 87.94 510 SER A C 1
ATOM 4135 O O . SER A 1 510 ? 9.720 -3.588 -52.064 1.00 87.94 510 SER A O 1
ATOM 4137 N N . PHE A 1 511 ? 11.759 -3.820 -52.968 1.00 89.06 511 PHE A N 1
ATOM 4138 C CA . PHE A 1 511 ? 12.197 -2.454 -52.688 1.00 89.06 511 PHE A CA 1
ATOM 4139 C C . PHE A 1 511 ? 12.891 -1.842 -53.906 1.00 89.06 511 PHE A C 1
ATOM 4141 O O . PHE A 1 511 ? 13.378 -2.547 -54.789 1.00 89.06 511 PHE A O 1
ATOM 4148 N N . HIS A 1 512 ? 12.934 -0.514 -53.946 1.00 87.38 512 HIS A N 1
ATOM 4149 C CA . HIS A 1 512 ? 13.637 0.256 -54.958 1.00 87.38 512 HIS A CA 1
ATOM 4150 C C . HIS A 1 512 ? 14.743 1.072 -54.289 1.00 87.38 512 HIS A C 1
ATOM 4152 O O . HIS A 1 512 ? 14.491 1.811 -53.340 1.00 87.38 512 HIS A O 1
ATOM 4158 N N . THR A 1 513 ? 15.968 0.990 -54.803 1.00 81.56 513 THR A N 1
ATOM 4159 C CA . THR A 1 513 ? 17.173 1.539 -54.152 1.00 81.56 513 THR A CA 1
ATOM 4160 C C . THR A 1 513 ? 17.143 3.052 -53.920 1.00 81.56 513 THR A C 1
ATOM 4162 O O . THR A 1 513 ? 17.819 3.543 -53.022 1.00 81.56 513 THR A O 1
ATOM 4165 N N . VAL A 1 514 ? 16.369 3.803 -54.711 1.00 82.25 514 VAL A N 1
ATOM 4166 C CA . VAL A 1 514 ? 16.303 5.277 -54.636 1.00 82.25 514 VAL A CA 1
ATOM 4167 C C . VAL A 1 514 ? 14.966 5.796 -54.094 1.00 82.25 514 VAL A C 1
ATOM 4169 O O . VAL A 1 514 ? 14.907 6.926 -53.607 1.00 82.25 514 VAL A O 1
ATOM 4172 N N . GLU A 1 515 ? 13.903 4.993 -54.192 1.00 83.12 515 GLU A N 1
ATOM 4173 C CA . GLU A 1 515 ? 12.517 5.416 -53.906 1.00 83.12 515 GLU A CA 1
ATOM 4174 C C . GLU A 1 515 ? 11.941 4.773 -52.638 1.00 83.12 515 GLU A C 1
ATOM 4176 O O . GLU A 1 515 ? 10.896 5.202 -52.152 1.00 83.12 515 GLU A O 1
ATOM 4181 N N . SER A 1 516 ? 12.601 3.752 -52.085 1.00 87.00 516 SER A N 1
ATOM 4182 C CA . SER A 1 516 ? 12.188 3.128 -50.830 1.00 87.00 516 SER A CA 1
ATOM 4183 C C . SER A 1 516 ? 12.839 3.803 -49.629 1.00 87.00 516 SER A C 1
ATOM 4185 O O . SER A 1 516 ? 14.060 3.900 -49.536 1.00 87.00 516 SER A O 1
ATOM 4187 N N . ASP A 1 517 ? 12.005 4.235 -48.688 1.00 89.25 517 ASP A N 1
ATOM 4188 C CA . ASP A 1 517 ? 12.392 4.757 -47.381 1.00 89.25 517 ASP A CA 1
ATOM 4189 C C . ASP A 1 517 ? 11.603 4.052 -46.264 1.00 89.25 517 ASP A C 1
ATOM 4191 O O . ASP A 1 517 ? 10.576 3.406 -46.494 1.00 89.25 517 ASP A O 1
ATOM 4195 N N . ALA A 1 518 ? 12.083 4.192 -45.028 1.00 89.31 518 ALA A N 1
ATOM 4196 C CA . ALA A 1 518 ? 11.469 3.595 -43.843 1.00 89.31 518 ALA A CA 1
ATOM 4197 C C . ALA A 1 518 ? 9.985 3.980 -43.682 1.00 89.31 518 ALA A C 1
ATOM 4199 O O . ALA A 1 518 ? 9.140 3.139 -43.373 1.00 89.31 518 ALA A O 1
ATOM 4200 N N . LEU A 1 519 ? 9.655 5.245 -43.965 1.00 89.75 519 LEU A N 1
ATOM 4201 C CA . LEU A 1 519 ? 8.290 5.758 -43.880 1.00 89.75 519 LEU A CA 1
ATOM 4202 C C . LEU A 1 519 ? 7.363 5.112 -44.924 1.00 89.75 519 LEU A C 1
ATOM 4204 O O . LEU A 1 519 ? 6.198 4.861 -44.623 1.00 89.75 519 LEU A O 1
ATOM 4208 N N . SER A 1 520 ? 7.847 4.828 -46.139 1.00 91.56 520 SER A N 1
ATOM 4209 C CA . SER A 1 520 ? 7.047 4.135 -47.158 1.00 91.56 520 SER A CA 1
ATOM 4210 C C . SER A 1 520 ? 6.698 2.714 -46.735 1.00 91.56 520 SER A C 1
ATOM 4212 O O . SER A 1 520 ? 5.564 2.297 -46.952 1.00 91.56 520 SER A O 1
ATOM 4214 N N . PHE A 1 521 ? 7.619 1.991 -46.091 1.00 92.44 521 PHE A N 1
ATOM 4215 C CA . PHE A 1 521 ? 7.342 0.653 -45.561 1.00 92.44 521 PHE A CA 1
ATOM 4216 C C . PHE A 1 521 ? 6.365 0.670 -44.379 1.00 92.44 521 PHE A C 1
ATOM 4218 O O . PHE A 1 521 ? 5.463 -0.165 -44.331 1.00 92.44 521 PHE A O 1
ATOM 4225 N N . GLU A 1 522 ? 6.474 1.649 -43.475 1.00 92.06 522 GLU A N 1
ATOM 4226 C CA . GLU A 1 522 ? 5.505 1.823 -42.383 1.00 92.06 522 GLU A CA 1
ATOM 4227 C C . GLU A 1 522 ? 4.093 2.128 -42.922 1.00 92.06 522 GLU A C 1
ATOM 4229 O O . GLU A 1 522 ? 3.110 1.530 -42.485 1.00 92.06 522 GLU A O 1
ATOM 4234 N N . LEU A 1 523 ? 3.976 3.029 -43.906 1.00 90.75 523 LEU A N 1
ATOM 4235 C CA . LEU A 1 523 ? 2.693 3.359 -44.541 1.00 90.75 523 LEU A CA 1
ATOM 4236 C C . LEU A 1 523 ? 2.123 2.186 -45.346 1.00 90.75 523 LEU A C 1
ATOM 4238 O O . LEU A 1 523 ? 0.913 1.963 -45.320 1.00 90.75 523 LEU A O 1
ATOM 4242 N N . CYS A 1 524 ? 2.980 1.424 -46.027 1.00 92.94 524 CYS A N 1
ATOM 4243 C CA . CYS A 1 524 ? 2.583 0.216 -46.744 1.00 92.94 524 CYS A CA 1
ATOM 4244 C C . CYS A 1 524 ? 1.998 -0.831 -45.785 1.00 92.94 524 CYS A C 1
ATOM 4246 O O . CYS A 1 524 ? 0.930 -1.373 -46.054 1.00 92.94 524 CYS A O 1
ATOM 4248 N N . ALA A 1 525 ? 2.616 -1.036 -44.616 1.00 92.50 525 ALA A N 1
ATOM 4249 C CA . ALA A 1 525 ? 2.082 -1.910 -43.570 1.00 92.50 525 ALA A CA 1
ATOM 4250 C C . ALA A 1 525 ? 0.715 -1.439 -43.043 1.00 92.50 525 ALA A C 1
ATOM 4252 O O . ALA A 1 525 ? -0.207 -2.245 -42.933 1.00 92.50 525 ALA A O 1
ATOM 4253 N N . LYS A 1 526 ? 0.540 -0.132 -42.793 1.00 91.56 526 LYS A N 1
ATOM 4254 C CA . LYS A 1 526 ? -0.752 0.443 -42.363 1.00 91.56 526 LYS A CA 1
ATOM 4255 C C . LYS A 1 526 ? -1.859 0.249 -43.406 1.00 91.56 526 LYS A C 1
ATOM 4257 O O . LYS A 1 526 ? -2.990 -0.081 -43.053 1.00 91.56 526 LYS A O 1
ATOM 4262 N N . ASN A 1 527 ? -1.548 0.436 -44.689 1.00 91.31 527 ASN A N 1
ATOM 4263 C CA . ASN A 1 527 ? -2.507 0.208 -45.774 1.00 91.31 527 ASN A CA 1
ATOM 4264 C C . ASN A 1 527 ? -2.832 -1.280 -45.931 1.00 91.31 527 ASN A C 1
ATOM 4266 O O . ASN A 1 527 ? -4.001 -1.648 -46.004 1.00 91.31 527 ASN A O 1
ATOM 4270 N N . GLY A 1 528 ? -1.808 -2.135 -45.891 1.00 91.31 528 GLY A N 1
ATOM 4271 C CA . GLY A 1 528 ? -1.972 -3.580 -45.980 1.00 91.31 528 GLY A CA 1
ATOM 4272 C C . GLY A 1 528 ? -2.831 -4.118 -44.842 1.00 91.31 528 GLY A C 1
ATOM 4273 O O . GLY A 1 528 ? -3.715 -4.936 -45.081 1.00 91.31 528 GLY A O 1
ATOM 4274 N N . PHE A 1 529 ? -2.632 -3.620 -43.618 1.00 91.38 529 PHE A N 1
ATOM 4275 C CA . PHE A 1 529 ? -3.499 -3.934 -42.486 1.00 91.38 529 PHE A CA 1
ATOM 4276 C C . PHE A 1 529 ? -4.959 -3.582 -42.790 1.00 91.38 529 PHE A C 1
ATOM 4278 O O . PHE A 1 529 ? -5.812 -4.460 -42.705 1.00 91.38 529 PHE A O 1
ATOM 4285 N N . ARG A 1 530 ? -5.249 -2.344 -43.217 1.00 88.62 530 ARG A N 1
ATOM 4286 C CA . ARG A 1 530 ? -6.622 -1.886 -43.513 1.00 88.62 530 ARG A CA 1
ATOM 4287 C C . ARG A 1 530 ? -7.333 -2.753 -44.556 1.00 88.62 530 ARG A C 1
ATOM 4289 O O . ARG A 1 530 ? -8.509 -3.051 -44.387 1.00 88.62 530 ARG A O 1
ATOM 4296 N N . GLU A 1 531 ? -6.628 -3.187 -45.597 1.00 89.62 531 GLU A N 1
ATOM 4297 C CA . GLU A 1 531 ? -7.200 -4.011 -46.673 1.00 89.62 531 GLU A CA 1
ATOM 4298 C C . GLU A 1 531 ? -7.348 -5.497 -46.298 1.00 89.62 531 GLU A C 1
ATOM 4300 O O . GLU A 1 531 ? -8.265 -6.186 -46.761 1.00 89.62 531 GLU A O 1
ATOM 4305 N N . ALA A 1 532 ? -6.441 -6.021 -45.470 1.00 90.44 532 ALA A N 1
ATOM 4306 C CA . ALA A 1 532 ? -6.403 -7.439 -45.122 1.00 90.44 532 ALA A CA 1
ATOM 4307 C C . ALA A 1 532 ? -7.262 -7.781 -43.895 1.00 90.44 532 ALA A C 1
ATOM 4309 O O . ALA A 1 532 ? -7.876 -8.849 -43.849 1.00 90.44 532 ALA A O 1
ATOM 4310 N N . VAL A 1 533 ? -7.356 -6.878 -42.917 1.00 87.44 533 VAL A N 1
ATOM 4311 C CA . VAL A 1 533 ? -7.952 -7.157 -41.603 1.00 87.44 533 VAL A CA 1
ATOM 4312 C C . VAL A 1 533 ? -9.455 -7.473 -41.676 1.00 87.44 533 VAL A C 1
ATOM 4314 O O . VAL A 1 533 ? -9.929 -8.364 -40.978 1.00 87.44 533 VAL A O 1
ATOM 4317 N N . TYR A 1 534 ? -10.214 -6.850 -42.588 1.00 86.69 534 TYR A N 1
ATOM 4318 C CA . TYR A 1 534 ? -11.642 -7.161 -42.777 1.00 86.69 534 TYR A CA 1
ATOM 4319 C C . TYR A 1 534 ? -11.871 -8.586 -43.296 1.00 86.69 534 TYR A C 1
ATOM 4321 O O . TYR A 1 534 ? -12.883 -9.217 -42.984 1.00 86.69 534 TYR A O 1
ATOM 4329 N N . LYS A 1 535 ? -10.921 -9.115 -44.076 1.00 90.31 535 LYS A N 1
ATOM 4330 C CA . LYS A 1 535 ? -10.983 -10.478 -44.622 1.00 90.31 535 LYS A CA 1
ATOM 4331 C C . LYS A 1 535 ? -10.681 -11.527 -43.545 1.00 90.31 535 LYS A C 1
ATOM 4333 O O . LYS A 1 535 ? -11.119 -12.666 -43.682 1.00 90.31 535 LYS A O 1
ATOM 4338 N N . ALA A 1 536 ? -10.002 -11.134 -42.464 1.00 88.25 536 ALA A N 1
ATOM 4339 C CA . ALA A 1 536 ? -9.646 -11.984 -41.325 1.00 88.25 536 ALA A CA 1
ATOM 4340 C C . ALA A 1 536 ? -10.812 -12.237 -40.342 1.00 88.25 536 ALA A C 1
ATOM 4342 O O . ALA A 1 536 ? -10.608 -12.800 -39.265 1.00 88.25 536 ALA A O 1
ATOM 4343 N N . LYS A 1 537 ? -12.043 -11.862 -40.733 1.00 88.75 537 LYS A N 1
ATOM 4344 C CA . LYS A 1 537 ? -13.293 -12.063 -39.978 1.00 88.75 537 LYS A CA 1
ATOM 4345 C C . LYS A 1 537 ? -13.173 -11.574 -38.523 1.00 88.75 537 LYS A C 1
ATOM 4347 O O . LYS A 1 537 ? -13.206 -12.396 -37.604 1.00 88.75 537 LYS A O 1
ATOM 4352 N N . PRO A 1 538 ? -13.002 -10.256 -38.317 1.00 89.75 538 PRO A N 1
ATOM 4353 C CA . PRO A 1 538 ? -12.898 -9.692 -36.981 1.00 89.75 538 PRO A CA 1
ATOM 4354 C C . PRO A 1 538 ? -14.189 -9.916 -36.180 1.00 89.75 538 PRO A C 1
ATOM 4356 O O . PRO A 1 538 ? -15.288 -9.916 -36.740 1.00 89.75 538 PRO A O 1
ATOM 4359 N N . ILE A 1 539 ? -14.048 -10.111 -34.873 1.00 90.44 539 ILE A N 1
ATOM 4360 C CA . ILE A 1 539 ? -15.136 -10.214 -33.895 1.00 90.44 539 ILE A CA 1
ATOM 4361 C C . ILE A 1 539 ? -14.906 -9.211 -32.765 1.00 90.44 539 ILE A C 1
ATOM 4363 O O . ILE A 1 539 ? -13.766 -8.832 -32.509 1.00 90.44 539 ILE A O 1
ATOM 4367 N N . ILE A 1 540 ? -15.981 -8.792 -32.095 1.00 89.56 540 ILE A N 1
ATOM 4368 C CA . ILE A 1 540 ? -15.892 -7.939 -30.902 1.00 89.56 540 ILE A CA 1
ATOM 4369 C C . ILE A 1 540 ? -15.821 -8.840 -29.670 1.00 89.56 540 ILE A C 1
ATOM 4371 O O . ILE A 1 540 ? -16.555 -9.827 -29.578 1.00 89.56 540 ILE A O 1
ATOM 4375 N N . LEU A 1 541 ? -14.950 -8.479 -28.739 1.00 87.88 541 LEU A N 1
ATOM 4376 C CA . LEU A 1 541 ? -14.764 -9.108 -27.446 1.00 87.88 541 LEU A CA 1
ATOM 4377 C C . LEU A 1 541 ? -15.251 -8.179 -26.329 1.00 87.88 541 LEU A C 1
ATOM 4379 O O . LEU A 1 541 ? -14.994 -6.974 -26.368 1.00 87.88 541 LEU A O 1
ATOM 4383 N N . GLU A 1 542 ? -15.923 -8.742 -25.329 1.00 88.06 542 GLU A N 1
ATOM 4384 C CA . GLU A 1 542 ? -16.309 -8.062 -24.091 1.00 88.06 542 GLU A CA 1
ATOM 4385 C C . GLU A 1 542 ? -15.514 -8.601 -22.893 1.00 88.06 542 GLU A C 1
ATOM 4387 O O . GLU A 1 542 ? -15.163 -9.784 -22.872 1.00 88.06 542 GLU A O 1
ATOM 4392 N N . PRO A 1 543 ? -15.221 -7.756 -21.892 1.00 85.88 543 PRO A N 1
ATOM 4393 C CA . PRO A 1 543 ? -14.565 -8.195 -20.671 1.00 85.88 543 PRO A CA 1
ATOM 4394 C C . PRO A 1 543 ? -15.540 -8.967 -19.774 1.00 85.88 543 PRO A C 1
ATOM 4396 O O . PRO A 1 543 ? -16.635 -8.495 -19.440 1.00 85.88 543 PRO A O 1
ATOM 4399 N N . ILE A 1 544 ? -15.106 -10.151 -19.351 1.00 87.81 544 ILE A N 1
ATOM 4400 C CA . ILE A 1 544 ? -15.810 -11.029 -18.424 1.00 87.81 544 ILE A CA 1
ATOM 4401 C C . ILE A 1 544 ? -15.202 -10.885 -17.030 1.00 87.81 544 ILE A C 1
ATOM 4403 O O . ILE A 1 544 ? -13.990 -11.015 -16.827 1.00 87.81 544 ILE A O 1
ATOM 4407 N N . MET A 1 545 ? -16.070 -10.642 -16.054 1.00 84.88 545 MET A N 1
ATOM 4408 C CA . MET A 1 545 ? -15.718 -10.493 -14.649 1.00 84.88 545 MET A CA 1
ATOM 4409 C C . MET A 1 545 ? -16.003 -11.795 -13.907 1.00 84.88 545 MET A C 1
ATOM 4411 O O . MET A 1 545 ? -17.076 -12.371 -14.061 1.00 84.88 545 MET A O 1
ATOM 4415 N N . LEU A 1 546 ? -15.069 -12.240 -13.073 1.00 86.25 546 LEU A N 1
ATOM 4416 C CA . LEU A 1 546 ? -15.333 -13.227 -12.034 1.00 86.25 546 LEU A CA 1
ATOM 4417 C C . LEU A 1 546 ? -15.983 -12.510 -10.852 1.00 86.25 546 LEU A C 1
ATOM 4419 O O . LEU A 1 546 ? -15.410 -11.557 -10.319 1.00 86.25 546 LEU A O 1
ATOM 4423 N N . ILE A 1 547 ? -17.170 -12.956 -10.460 1.00 85.44 547 ILE A N 1
ATOM 4424 C CA . ILE A 1 547 ? -17.923 -12.390 -9.346 1.00 85.44 547 ILE A CA 1
ATOM 4425 C C . ILE A 1 547 ? -18.080 -13.423 -8.236 1.00 85.44 547 ILE A C 1
ATOM 4427 O O . ILE A 1 547 ? -18.351 -14.589 -8.518 1.00 85.44 547 ILE A O 1
ATOM 4431 N N . GLU A 1 548 ? -17.947 -12.983 -6.988 1.00 85.62 548 GLU A N 1
ATOM 4432 C CA . GLU A 1 548 ? -18.295 -13.761 -5.796 1.00 85.62 548 GLU A CA 1
ATOM 4433 C C . GLU A 1 548 ? -19.373 -12.988 -5.032 1.00 85.62 548 GLU A C 1
ATOM 4435 O O . GLU A 1 548 ? -19.136 -11.866 -4.587 1.00 85.62 548 GLU A O 1
ATOM 4440 N N . ILE A 1 549 ? -20.574 -13.559 -4.919 1.00 85.12 549 ILE A N 1
ATOM 4441 C CA . ILE A 1 549 ? -21.693 -12.973 -4.173 1.00 85.12 549 ILE A CA 1
ATOM 4442 C C . ILE A 1 549 ? -21.870 -13.723 -2.862 1.00 85.12 549 ILE A C 1
ATOM 4444 O O . ILE A 1 549 ? -22.031 -14.940 -2.869 1.00 85.12 549 ILE A O 1
ATOM 4448 N N . LEU A 1 550 ? -21.927 -12.989 -1.754 1.00 86.31 550 LEU A N 1
ATOM 4449 C CA . LEU A 1 550 ? -22.307 -13.514 -0.447 1.00 86.31 550 LEU A CA 1
ATOM 4450 C C . LEU A 1 550 ? -23.724 -13.057 -0.115 1.00 86.31 550 LEU A C 1
ATOM 4452 O O . LEU A 1 550 ? -24.009 -11.859 -0.108 1.00 86.31 550 LEU A O 1
ATOM 4456 N N . THR A 1 551 ? -24.618 -14.001 0.166 1.00 85.38 551 THR A N 1
ATOM 4457 C CA . THR A 1 551 ? -26.026 -13.697 0.441 1.00 85.38 551 THR A CA 1
ATOM 4458 C C . THR A 1 551 ? -26.651 -14.677 1.436 1.00 85.38 551 THR A C 1
ATOM 4460 O O . THR A 1 551 ? -26.291 -15.853 1.453 1.00 85.38 551 THR A O 1
ATOM 4463 N N . PRO A 1 552 ? -27.606 -14.247 2.276 1.00 87.31 552 PRO A N 1
ATOM 4464 C CA . PRO A 1 552 ? -28.442 -15.170 3.036 1.00 87.31 552 PRO A CA 1
ATOM 4465 C C . PRO A 1 552 ? -29.226 -16.133 2.127 1.00 87.31 552 PRO A C 1
ATOM 4467 O O . PRO A 1 552 ? -29.717 -15.736 1.069 1.00 87.31 552 PRO A O 1
ATOM 4470 N N . GLU A 1 553 ? -29.432 -17.370 2.591 1.00 88.12 553 GLU A N 1
ATOM 4471 C CA . GLU A 1 553 ? -30.123 -18.444 1.847 1.00 88.12 553 GLU A CA 1
ATOM 4472 C C . GLU A 1 553 ? -31.497 -18.017 1.300 1.00 88.12 553 GLU A C 1
ATOM 4474 O O . GLU A 1 553 ? -31.865 -18.360 0.179 1.00 88.12 553 GLU A O 1
ATOM 4479 N N . GLN A 1 554 ? -32.227 -17.184 2.047 1.00 89.25 554 GLN A N 1
ATOM 4480 C CA . GLN A 1 554 ? -33.562 -16.711 1.669 1.00 89.25 554 GLN A CA 1
ATOM 4481 C C . GLN A 1 554 ? -33.614 -15.891 0.365 1.00 89.25 554 GLN A C 1
ATOM 4483 O O . GLN A 1 554 ? -34.663 -15.861 -0.266 1.00 89.25 554 GLN A O 1
ATOM 4488 N N . PHE A 1 555 ? -32.518 -15.238 -0.043 1.00 89.44 555 PHE A N 1
ATOM 4489 C CA . PHE A 1 555 ? -32.460 -14.418 -1.268 1.00 89.44 555 PHE A CA 1
ATOM 4490 C C . PHE A 1 555 ? -31.685 -15.094 -2.402 1.00 89.44 555 PHE A C 1
ATOM 4492 O O . PHE A 1 555 ? -31.571 -14.548 -3.500 1.00 89.44 555 PHE A O 1
ATOM 4499 N N . PHE A 1 556 ? -31.108 -16.265 -2.135 1.00 89.62 556 PHE A N 1
ATOM 4500 C CA . PHE A 1 556 ? -30.199 -16.942 -3.049 1.00 89.62 556 PHE A CA 1
ATOM 4501 C C . PHE A 1 556 ? -30.844 -17.227 -4.411 1.00 89.62 556 PHE A C 1
ATOM 4503 O O . PHE A 1 556 ? -30.257 -16.945 -5.456 1.00 89.62 556 PHE A O 1
ATOM 4510 N N . VAL A 1 557 ? -32.079 -17.737 -4.402 1.00 91.38 557 VAL A N 1
ATOM 4511 C CA . VAL A 1 557 ? -32.814 -18.097 -5.623 1.00 91.38 557 VAL A CA 1
ATOM 4512 C C . VAL A 1 557 ? -33.088 -16.868 -6.490 1.00 91.38 557 VAL A C 1
ATOM 4514 O O . VAL A 1 557 ? -32.879 -16.919 -7.701 1.00 91.38 557 VAL A O 1
ATOM 4517 N N . ASP A 1 558 ? -33.498 -15.753 -5.886 1.00 91.75 558 ASP A N 1
ATOM 4518 C CA . ASP A 1 558 ? -33.809 -14.525 -6.623 1.00 91.75 558 ASP A CA 1
ATOM 4519 C C . ASP A 1 558 ? -32.553 -13.906 -7.253 1.00 91.75 558 ASP A C 1
ATOM 4521 O O . ASP A 1 558 ? -32.579 -13.476 -8.409 1.00 91.75 558 ASP A O 1
ATOM 4525 N N . ILE A 1 559 ? -31.426 -13.936 -6.533 1.00 91.75 559 ILE A N 1
ATOM 4526 C CA . ILE A 1 559 ? -30.121 -13.486 -7.040 1.00 91.75 559 ILE A CA 1
ATOM 4527 C C . ILE A 1 559 ? -29.658 -14.365 -8.206 1.00 91.75 559 ILE A C 1
ATOM 4529 O O . ILE A 1 559 ? -29.209 -13.847 -9.230 1.00 91.75 559 ILE A O 1
ATOM 4533 N N . LEU A 1 560 ? -29.811 -15.687 -8.089 1.00 91.81 560 LEU A N 1
ATOM 4534 C CA . LEU A 1 560 ? -29.464 -16.628 -9.151 1.00 91.81 560 LEU A CA 1
ATOM 4535 C C . LEU A 1 560 ? -30.307 -16.395 -10.416 1.00 91.81 560 LEU A C 1
ATOM 4537 O O . LEU A 1 560 ? -29.790 -16.469 -11.533 1.00 91.81 560 LEU A O 1
ATOM 4541 N N . VAL A 1 561 ? -31.601 -16.100 -10.265 1.00 92.38 561 VAL A N 1
ATOM 4542 C CA . VAL A 1 561 ? -32.482 -15.775 -11.397 1.00 92.38 561 VAL A CA 1
ATOM 4543 C C . VAL A 1 561 ? -32.049 -14.475 -12.076 1.00 92.38 561 VAL A C 1
ATOM 4545 O O . VAL A 1 561 ? -32.017 -14.427 -13.308 1.00 92.38 561 VAL A O 1
ATOM 4548 N N . ASP A 1 562 ? -31.692 -13.437 -11.314 1.00 92.44 562 ASP A N 1
ATOM 4549 C CA . ASP A 1 562 ? -31.227 -12.169 -11.889 1.00 92.44 562 ASP A CA 1
ATOM 4550 C C . ASP A 1 562 ? -29.893 -12.328 -12.633 1.00 92.44 562 ASP A C 1
ATOM 4552 O O . ASP A 1 562 ? -29.757 -11.869 -13.766 1.00 92.44 562 ASP A O 1
ATOM 4556 N N . LEU A 1 563 ? -28.936 -13.063 -12.062 1.00 90.88 563 LEU A N 1
ATOM 4557 C CA . LEU A 1 563 ? -27.654 -13.327 -12.721 1.00 90.88 563 LEU A CA 1
ATOM 4558 C C . LEU A 1 563 ? -27.806 -14.112 -14.026 1.00 90.88 563 LEU A C 1
ATOM 4560 O O . LEU A 1 563 ? -27.152 -13.789 -15.019 1.00 90.88 563 LEU A O 1
ATOM 4564 N N . ASN A 1 564 ? -28.715 -15.088 -14.071 1.00 89.88 564 ASN A N 1
ATOM 4565 C CA . ASN A 1 564 ? -28.997 -15.816 -15.309 1.00 89.88 564 ASN A CA 1
ATOM 4566 C C . ASN A 1 564 ? -29.555 -14.897 -16.407 1.00 89.88 564 ASN A C 1
ATOM 4568 O O . ASN A 1 564 ? -29.243 -15.082 -17.583 1.00 89.88 564 ASN A O 1
ATOM 4572 N N . ARG A 1 565 ? -30.333 -13.865 -16.047 1.00 89.75 565 ARG A N 1
ATOM 4573 C CA . ARG A 1 565 ? -30.781 -12.841 -17.011 1.00 89.75 565 ARG A CA 1
ATOM 4574 C C . ARG A 1 565 ? -29.618 -12.001 -17.541 1.00 89.75 565 ARG A C 1
ATOM 4576 O O . ARG A 1 565 ? -29.680 -11.545 -18.677 1.00 89.75 565 ARG A O 1
ATOM 4583 N N . ARG A 1 566 ? -28.555 -11.852 -16.749 1.00 89.62 566 ARG A N 1
ATOM 4584 C CA . ARG A 1 566 ? -27.322 -11.110 -17.063 1.00 89.62 566 ARG A CA 1
ATOM 4585 C C . ARG A 1 566 ? -26.250 -11.957 -17.746 1.00 89.62 566 ARG A C 1
ATOM 4587 O O . ARG A 1 566 ? -25.077 -11.604 -17.716 1.00 89.62 566 ARG A O 1
ATOM 4594 N N . ARG A 1 567 ? -26.638 -13.072 -18.375 1.00 90.56 567 ARG A N 1
ATOM 4595 C CA . ARG A 1 567 ? -25.726 -13.953 -19.126 1.00 90.56 567 ARG A CA 1
ATOM 4596 C C . ARG A 1 567 ? -24.586 -14.503 -18.260 1.00 90.56 567 ARG A C 1
ATOM 4598 O O . ARG A 1 567 ? -23.475 -14.678 -18.752 1.00 90.56 567 ARG A O 1
ATOM 4605 N N . CYS A 1 568 ? -24.849 -14.767 -16.977 1.00 90.69 568 CYS A N 1
ATOM 4606 C CA . CYS A 1 568 ? -23.839 -15.361 -16.114 1.00 90.69 568 CYS A CA 1
ATOM 4607 C C . CYS A 1 568 ? -23.517 -16.804 -16.526 1.00 90.69 568 CYS A C 1
ATOM 4609 O O . CYS A 1 568 ? -24.412 -17.574 -16.879 1.00 90.69 568 CYS A O 1
ATOM 4611 N N . MET A 1 569 ? -22.258 -17.202 -16.378 1.00 91.38 569 MET A N 1
ATOM 4612 C CA . MET A 1 569 ? -21.838 -18.598 -16.364 1.00 91.38 569 MET A CA 1
ATOM 4613 C C . MET A 1 569 ? -21.443 -18.973 -14.937 1.00 91.38 569 MET A C 1
ATOM 4615 O O . MET A 1 569 ? -20.431 -18.513 -14.413 1.00 91.38 569 MET A O 1
ATOM 4619 N N . LEU A 1 570 ? -22.268 -19.790 -14.290 1.00 90.81 570 LEU A N 1
ATOM 4620 C CA . LEU A 1 570 ? -22.059 -20.198 -12.905 1.00 90.81 570 LEU A CA 1
ATOM 4621 C C . LEU A 1 570 ? -20.833 -21.116 -12.794 1.00 90.81 570 LEU A C 1
ATOM 4623 O O . LEU A 1 570 ? -20.741 -22.113 -13.508 1.00 90.81 570 LEU A O 1
ATOM 4627 N N . GLN A 1 571 ? -19.908 -20.781 -11.895 1.00 90.12 571 GLN A N 1
ATOM 4628 C CA . GLN A 1 571 ? -18.712 -21.578 -11.622 1.00 90.12 571 GLN A CA 1
ATOM 4629 C C . GLN A 1 571 ? -18.950 -22.550 -10.460 1.00 90.12 571 GLN A C 1
ATOM 4631 O O . GLN A 1 571 ? -18.567 -23.716 -10.541 1.00 90.12 571 GLN A O 1
ATOM 4636 N N . GLY A 1 572 ? -19.583 -22.080 -9.383 1.00 85.56 572 GLY A N 1
ATOM 4637 C CA . GLY A 1 572 ? -19.769 -22.872 -8.174 1.00 85.56 572 GLY A CA 1
ATOM 4638 C C . GLY A 1 572 ? -20.691 -22.217 -7.154 1.00 85.56 572 GLY A C 1
ATOM 4639 O O . GLY A 1 572 ? -21.010 -21.030 -7.241 1.00 85.56 572 GLY A O 1
ATOM 4640 N N . MET A 1 573 ? -21.136 -23.033 -6.203 1.00 90.25 573 MET A N 1
ATOM 4641 C CA . MET A 1 573 ? -21.959 -22.635 -5.066 1.00 90.25 573 MET A CA 1
ATOM 4642 C C . MET A 1 573 ? -21.356 -23.266 -3.814 1.00 90.25 573 MET A C 1
ATOM 4644 O O . MET A 1 573 ? -21.201 -24.485 -3.771 1.00 90.25 573 MET A O 1
ATOM 4648 N N . ASP A 1 574 ? -21.050 -22.446 -2.814 1.00 87.19 574 ASP A N 1
ATOM 4649 C CA . ASP A 1 574 ? -20.489 -22.872 -1.533 1.00 87.19 574 ASP A CA 1
ATOM 4650 C C . ASP A 1 574 ? -21.311 -22.305 -0.373 1.00 87.19 574 ASP A C 1
ATOM 4652 O O . ASP A 1 574 ? -21.952 -21.265 -0.492 1.00 87.19 574 ASP A O 1
ATOM 4656 N N . LYS A 1 575 ? -21.258 -22.954 0.793 1.00 85.25 575 LYS A N 1
ATOM 4657 C CA . LYS A 1 575 ? -21.855 -22.428 2.031 1.00 85.25 575 LYS A CA 1
ATOM 4658 C C . LYS A 1 575 ? -20.756 -22.000 2.998 1.00 85.25 575 LYS A C 1
ATOM 4660 O O . LYS A 1 575 ? -19.891 -22.801 3.350 1.00 85.25 575 LYS A O 1
ATOM 4665 N N . ARG A 1 576 ? -20.809 -20.755 3.486 1.00 77.38 576 ARG A N 1
ATOM 4666 C CA . ARG A 1 576 ? -19.911 -20.226 4.530 1.00 77.38 576 ARG A CA 1
ATOM 4667 C C . ARG A 1 576 ? -20.738 -19.623 5.669 1.00 77.38 576 ARG A C 1
ATOM 4669 O O . ARG A 1 576 ? -21.362 -18.586 5.494 1.00 77.38 576 ARG A O 1
ATOM 4676 N N . ASN A 1 577 ? -20.718 -20.242 6.853 1.00 57.69 577 ASN A N 1
ATOM 4677 C CA . ASN A 1 577 ? -21.276 -19.693 8.106 1.00 57.69 577 ASN A CA 1
ATOM 4678 C C . ASN A 1 577 ? -22.700 -19.091 7.981 1.00 57.69 577 ASN A C 1
ATOM 4680 O O . ASN A 1 577 ? -22.921 -17.940 8.354 1.00 57.69 577 ASN A O 1
ATOM 4684 N N . ASN A 1 578 ? -23.661 -19.876 7.477 1.00 74.12 578 ASN A N 1
ATOM 4685 C CA . ASN A 1 578 ? -25.065 -19.494 7.214 1.00 74.12 578 ASN A CA 1
ATOM 4686 C C . ASN A 1 578 ? -25.292 -18.485 6.068 1.00 74.12 578 ASN A C 1
ATOM 4688 O O . ASN A 1 578 ? -26.403 -17.972 5.923 1.00 74.12 578 ASN A O 1
ATOM 4692 N N . LEU A 1 579 ? -24.276 -18.214 5.249 1.00 79.69 579 LEU A N 1
ATOM 4693 C CA . LEU A 1 579 ? -24.403 -17.484 3.989 1.00 79.69 579 LEU A CA 1
ATOM 4694 C C . LEU A 1 579 ? -24.111 -18.424 2.816 1.00 79.69 579 LEU A C 1
ATOM 4696 O O . LEU A 1 579 ? -23.226 -19.282 2.893 1.00 79.69 579 LEU A O 1
ATOM 4700 N N . GLU A 1 580 ? -24.853 -18.239 1.734 1.00 87.19 580 GLU A N 1
ATOM 4701 C CA . GLU A 1 580 ? -24.574 -18.836 0.436 1.00 87.19 580 GLU A CA 1
ATOM 4702 C C . GLU A 1 580 ? -23.550 -17.962 -0.291 1.00 87.19 580 GLU A C 1
ATOM 4704 O O . GLU A 1 580 ? -23.679 -16.734 -0.340 1.00 87.19 580 GLU A O 1
ATOM 4709 N N . VAL A 1 581 ? -22.533 -18.606 -0.849 1.00 88.44 581 VAL A N 1
ATOM 4710 C CA . VAL A 1 581 ? -21.510 -18.001 -1.693 1.00 88.44 581 VAL A CA 1
ATOM 4711 C C . VAL A 1 581 ? -21.740 -18.485 -3.115 1.00 88.44 581 VAL A C 1
ATOM 4713 O O . VAL A 1 581 ? -21.748 -19.687 -3.380 1.00 88.44 581 VAL A O 1
ATOM 4716 N N . LEU A 1 582 ? -21.942 -17.545 -4.028 1.00 90.19 582 LEU A N 1
ATOM 4717 C CA . LEU A 1 582 ? -22.186 -17.811 -5.436 1.00 90.19 582 LEU A CA 1
ATOM 4718 C C . LEU A 1 582 ? -21.045 -17.242 -6.266 1.00 90.19 582 LEU A C 1
ATOM 4720 O O . LEU A 1 582 ? -20.847 -16.027 -6.279 1.00 90.19 582 LEU A O 1
ATOM 4724 N N . THR A 1 583 ? -20.357 -18.106 -7.003 1.00 90.12 583 THR A N 1
ATOM 4725 C CA . THR A 1 583 ? -19.265 -17.689 -7.882 1.00 90.12 583 THR A CA 1
ATOM 4726 C C . THR A 1 583 ? -19.670 -17.866 -9.337 1.00 90.12 583 THR A C 1
ATOM 4728 O O . THR A 1 583 ? -20.109 -18.946 -9.745 1.00 90.12 583 THR A O 1
ATOM 4731 N N . ALA A 1 584 ? -19.550 -16.806 -10.136 1.00 92.19 584 ALA A N 1
ATOM 4732 C CA . ALA A 1 584 ? -19.960 -16.812 -11.538 1.00 92.19 584 ALA A CA 1
ATOM 4733 C C . ALA A 1 584 ? -19.096 -15.888 -12.402 1.00 92.19 584 ALA A C 1
ATOM 4735 O O . ALA A 1 584 ? -18.531 -14.910 -11.927 1.00 92.19 584 ALA A O 1
ATOM 4736 N N . TYR A 1 585 ? -19.037 -16.178 -13.694 1.00 92.56 585 TYR A N 1
ATOM 4737 C CA . TYR A 1 585 ? -18.518 -15.267 -14.705 1.00 92.56 585 TYR A CA 1
ATOM 4738 C C . TYR A 1 585 ? -19.660 -14.435 -15.273 1.00 92.56 585 TYR A C 1
ATOM 4740 O O . TYR A 1 585 ? -20.677 -14.999 -15.674 1.00 92.56 585 TYR A O 1
ATOM 4748 N N . VAL A 1 586 ? -19.521 -13.111 -15.306 1.00 91.19 586 VAL A N 1
ATOM 4749 C CA . VAL A 1 586 ? -20.554 -12.200 -15.816 1.00 91.19 586 VAL A CA 1
ATOM 4750 C C . VAL A 1 586 ? -19.919 -11.114 -16.683 1.00 91.19 586 VAL A C 1
ATOM 4752 O O . VAL A 1 586 ? -18.899 -10.546 -16.284 1.00 91.19 586 VAL A O 1
ATOM 4755 N N . PRO A 1 587 ? -20.498 -10.777 -17.847 1.00 90.25 587 PRO A N 1
ATOM 4756 C CA . PRO A 1 587 ? -20.008 -9.672 -18.661 1.00 90.25 587 PRO A CA 1
ATOM 4757 C C . PRO A 1 587 ? -20.102 -8.330 -17.930 1.00 90.25 587 PRO A C 1
ATOM 4759 O O . PRO A 1 587 ? -21.147 -7.996 -17.365 1.00 90.25 587 PRO A O 1
ATOM 4762 N N . LEU A 1 588 ? -19.038 -7.520 -17.982 1.00 84.81 588 LEU A N 1
ATOM 4763 C CA . LEU A 1 588 ? -18.977 -6.235 -17.269 1.00 84.81 588 LEU A CA 1
ATOM 4764 C C . LEU A 1 588 ? -20.122 -5.287 -17.663 1.00 84.81 588 LEU A C 1
ATOM 4766 O O . LEU A 1 588 ? -20.670 -4.594 -16.808 1.00 84.81 588 LEU A O 1
ATOM 4770 N N . ASN A 1 589 ? -20.525 -5.298 -18.937 1.00 84.06 589 ASN A N 1
ATOM 4771 C CA . ASN A 1 589 ? -21.625 -4.476 -19.450 1.00 84.06 589 ASN A CA 1
ATOM 4772 C C . ASN A 1 589 ? -22.960 -4.743 -18.732 1.00 84.06 589 ASN A C 1
ATOM 4774 O O . ASN A 1 589 ? -23.766 -3.832 -18.569 1.00 84.06 589 ASN A O 1
ATOM 4778 N N . GLU A 1 590 ? -23.186 -5.973 -18.268 1.00 84.62 590 GLU A N 1
ATOM 4779 C CA . GLU A 1 590 ? -24.398 -6.349 -17.534 1.00 84.62 590 GLU A CA 1
ATOM 4780 C C . GLU A 1 590 ? -24.311 -5.987 -16.042 1.00 84.62 590 GLU A C 1
ATOM 4782 O O . GLU A 1 590 ? -25.304 -6.098 -15.321 1.00 84.62 590 GLU A O 1
ATOM 4787 N N . MET A 1 591 ? -23.138 -5.559 -15.562 1.00 80.56 591 MET A N 1
ATOM 4788 C CA . MET A 1 591 ? -22.844 -5.353 -14.141 1.00 80.56 591 MET A CA 1
ATOM 4789 C C . MET A 1 591 ? -22.796 -3.883 -13.710 1.00 80.56 591 MET A C 1
ATOM 4791 O O . MET A 1 591 ? -22.769 -3.616 -12.509 1.00 80.56 591 MET A O 1
ATOM 4795 N N . LEU A 1 592 ? -22.833 -2.935 -14.654 1.00 74.06 592 LEU A N 1
ATOM 4796 C CA . LEU A 1 592 ? -22.654 -1.496 -14.392 1.00 74.06 592 LEU A CA 1
ATOM 4797 C C . LEU A 1 592 ? -23.631 -0.941 -13.332 1.00 74.06 592 LEU A C 1
ATOM 4799 O O . LEU A 1 592 ? -23.234 -0.129 -12.503 1.00 74.06 592 LEU A O 1
ATOM 4803 N N . ASP A 1 593 ? -24.868 -1.449 -13.294 1.00 74.19 593 ASP A N 1
ATOM 4804 C CA . ASP A 1 593 ? -25.907 -1.072 -12.316 1.00 74.19 593 ASP A CA 1
ATOM 4805 C C . ASP A 1 593 ? -26.289 -2.212 -11.346 1.00 74.19 593 ASP A C 1
ATOM 4807 O O . ASP A 1 593 ? -27.326 -2.166 -10.666 1.00 74.19 593 ASP A O 1
ATOM 4811 N N . TYR A 1 594 ? -25.482 -3.274 -11.271 1.00 81.75 594 TYR A N 1
ATOM 4812 C CA . TYR A 1 594 ? -25.878 -4.485 -10.549 1.00 81.75 594 TYR A CA 1
ATOM 4813 C C . TYR A 1 594 ? -26.038 -4.263 -9.047 1.00 81.75 594 TYR A C 1
ATOM 4815 O O . TYR A 1 594 ? -26.988 -4.771 -8.461 1.00 81.75 594 TYR A O 1
ATOM 4823 N N . LEU A 1 595 ? -25.192 -3.433 -8.431 1.00 76.81 595 LEU A N 1
ATOM 4824 C CA . LEU A 1 595 ? -25.240 -3.147 -6.995 1.00 76.81 595 LEU A CA 1
ATOM 4825 C C . LEU A 1 595 ? -26.624 -2.670 -6.518 1.00 76.81 595 LEU A C 1
ATOM 4827 O O . LEU A 1 595 ? -27.104 -3.102 -5.469 1.00 76.81 595 LEU A O 1
ATOM 4831 N N . LYS A 1 596 ? -27.293 -1.806 -7.295 1.00 75.56 596 LYS A N 1
ATOM 4832 C CA . LYS A 1 596 ? -28.645 -1.319 -6.968 1.00 75.56 596 LYS A CA 1
ATOM 4833 C C . LYS A 1 596 ? -29.666 -2.452 -7.024 1.00 75.56 596 LYS A C 1
ATOM 4835 O O . LYS A 1 596 ? -30.499 -2.582 -6.129 1.00 75.56 596 LYS A O 1
ATOM 4840 N N . THR A 1 597 ? -29.570 -3.280 -8.063 1.00 83.38 597 THR A N 1
ATOM 4841 C CA . THR A 1 597 ? -30.469 -4.420 -8.272 1.00 83.38 597 THR A CA 1
ATOM 4842 C C . THR A 1 597 ? -30.273 -5.466 -7.176 1.00 83.38 597 THR A C 1
ATOM 4844 O O . THR A 1 597 ? -31.244 -5.878 -6.547 1.00 83.38 597 THR A O 1
ATOM 4847 N N . LEU A 1 598 ? -29.020 -5.816 -6.871 1.00 83.94 598 LEU A N 1
ATOM 4848 C CA . LEU A 1 598 ? -28.657 -6.762 -5.822 1.00 83.94 598 LEU A CA 1
ATOM 4849 C C . LEU A 1 598 ? -29.218 -6.323 -4.470 1.00 83.94 598 LEU A C 1
ATOM 4851 O O . LEU A 1 598 ? -29.887 -7.107 -3.810 1.00 83.94 598 LEU A O 1
ATOM 4855 N N . HIS A 1 599 ? -29.026 -5.059 -4.085 1.00 81.25 599 HIS A N 1
ATOM 4856 C CA . HIS A 1 599 ? -29.569 -4.550 -2.826 1.00 81.25 599 HIS A CA 1
ATOM 4857 C C . HIS A 1 599 ? -31.093 -4.543 -2.779 1.00 81.25 599 HIS A C 1
ATOM 4859 O O . HIS A 1 599 ? -31.653 -4.803 -1.715 1.00 81.25 599 HIS A O 1
ATOM 4865 N N . SER A 1 600 ? -31.755 -4.244 -3.898 1.00 83.44 600 SER A N 1
ATOM 4866 C CA . SER A 1 600 ? -33.214 -4.297 -3.980 1.00 83.44 600 SER A CA 1
ATOM 4867 C C . SER A 1 600 ? -33.738 -5.720 -3.796 1.00 83.44 600 SER A C 1
ATOM 4869 O O . SER A 1 600 ? -34.780 -5.893 -3.175 1.00 83.44 600 SER A O 1
ATOM 4871 N N . ILE A 1 601 ? -33.032 -6.722 -4.326 1.00 87.88 601 ILE A N 1
ATOM 4872 C CA . ILE A 1 601 ? -33.399 -8.139 -4.197 1.00 87.88 601 ILE A CA 1
ATOM 4873 C C . ILE A 1 601 ? -33.086 -8.649 -2.786 1.00 87.88 601 ILE A C 1
ATOM 4875 O O . ILE A 1 601 ? -33.894 -9.342 -2.179 1.00 87.88 601 ILE A O 1
ATOM 4879 N N . SER A 1 602 ? -31.920 -8.292 -2.246 1.00 84.12 602 SER A N 1
ATOM 4880 C CA . SER A 1 602 ? -31.403 -8.840 -0.990 1.00 84.12 602 SER A CA 1
ATOM 4881 C C . SER A 1 602 ? -31.747 -8.014 0.250 1.00 84.12 602 SER A C 1
ATOM 4883 O O . SER A 1 602 ? -31.139 -8.225 1.298 1.00 84.12 602 SER A O 1
ATOM 4885 N N . GLU A 1 603 ? -32.569 -6.971 0.118 1.00 83.06 603 GLU A N 1
ATOM 4886 C CA . GLU A 1 603 ? -32.814 -5.968 1.167 1.00 83.06 603 GLU A CA 1
ATOM 4887 C C . GLU A 1 603 ? -31.512 -5.451 1.808 1.00 83.06 603 GLU A C 1
ATOM 4889 O O . GLU A 1 603 ? -31.377 -5.375 3.030 1.00 83.06 603 GLU A O 1
ATOM 4894 N N . TYR A 1 604 ? -30.513 -5.139 0.975 1.00 74.00 604 TYR A N 1
ATOM 4895 C CA . TYR A 1 604 ? -29.177 -4.700 1.403 1.00 74.00 604 TYR A CA 1
ATOM 4896 C C . TYR A 1 604 ? -28.348 -5.710 2.231 1.00 74.00 604 TYR A C 1
ATOM 4898 O O . TYR A 1 604 ? -27.355 -5.310 2.842 1.00 74.00 604 TYR A O 1
ATOM 4906 N N . ARG A 1 605 ? -28.721 -6.998 2.261 1.00 76.88 605 ARG A N 1
ATOM 4907 C CA . ARG A 1 605 ? -28.017 -8.061 3.008 1.00 76.88 605 ARG A CA 1
ATOM 4908 C C . ARG A 1 605 ? -27.068 -8.925 2.175 1.00 76.88 605 ARG A C 1
ATOM 4910 O O . ARG A 1 605 ? -26.428 -9.800 2.749 1.00 76.88 605 ARG A O 1
ATOM 4917 N N . ALA A 1 606 ? -26.987 -8.708 0.864 1.00 77.44 606 ALA A N 1
ATOM 4918 C CA . ALA A 1 606 ? -25.996 -9.343 0.005 1.00 77.44 606 ALA A CA 1
ATOM 4919 C C . ALA A 1 606 ? -24.883 -8.362 -0.372 1.00 77.44 606 ALA A C 1
ATOM 4921 O O . ALA A 1 606 ? -25.113 -7.157 -0.504 1.00 77.44 606 ALA A O 1
ATOM 4922 N N . SER A 1 607 ? -23.687 -8.895 -0.578 1.00 76.69 607 SER A N 1
ATOM 4923 C CA . SER A 1 607 ? -22.533 -8.173 -1.108 1.00 76.69 607 SER A CA 1
ATOM 4924 C C . SER A 1 607 ? -21.915 -8.968 -2.251 1.00 76.69 607 SER A C 1
ATOM 4926 O O . SER A 1 607 ? -22.092 -10.183 -2.333 1.00 76.69 607 SER A O 1
ATOM 4928 N N . TYR A 1 608 ? -21.208 -8.289 -3.153 1.00 79.69 608 TYR A N 1
ATOM 4929 C CA . TYR A 1 608 ? -20.446 -8.959 -4.198 1.00 79.69 608 TYR A CA 1
ATOM 4930 C C . TYR A 1 608 ? -19.070 -8.332 -4.366 1.00 79.69 608 TYR A C 1
ATOM 4932 O O . TYR A 1 608 ? -18.894 -7.130 -4.156 1.00 79.69 608 TYR A O 1
ATOM 4940 N N . THR A 1 609 ? -18.107 -9.153 -4.760 1.00 71.19 609 THR A N 1
ATOM 4941 C CA . THR A 1 609 ? -16.790 -8.724 -5.226 1.00 71.19 609 THR A CA 1
ATOM 4942 C C . THR A 1 609 ? -16.643 -9.077 -6.700 1.00 71.19 609 THR A C 1
ATOM 4944 O O . THR A 1 609 ? -17.294 -9.996 -7.200 1.00 71.19 609 THR A O 1
ATOM 4947 N N . THR A 1 610 ? -15.821 -8.314 -7.419 1.00 75.69 610 THR A N 1
ATOM 4948 C CA . THR A 1 610 ? -15.570 -8.529 -8.849 1.00 75.69 610 THR A CA 1
ATOM 4949 C C . THR A 1 610 ? -14.091 -8.450 -9.157 1.00 75.69 610 THR A C 1
ATOM 4951 O O . THR A 1 610 ? -13.417 -7.531 -8.697 1.00 75.69 610 THR A O 1
ATOM 4954 N N . GLN A 1 611 ? -13.617 -9.340 -10.017 1.00 72.69 611 GLN A N 1
ATOM 4955 C CA . GLN A 1 611 ? -12.261 -9.338 -10.544 1.00 72.69 611 GLN A CA 1
ATOM 4956 C C . GLN A 1 611 ? -12.305 -9.554 -12.057 1.00 72.69 611 GLN A C 1
ATOM 4958 O O . GLN A 1 611 ? -13.114 -10.341 -12.544 1.00 72.69 611 GLN A O 1
ATOM 4963 N N . PHE A 1 612 ? -11.447 -8.872 -12.818 1.00 78.88 612 PHE A N 1
ATOM 4964 C CA . PHE A 1 612 ? -11.299 -9.169 -14.244 1.00 78.88 612 PHE A CA 1
ATOM 4965 C C . PHE A 1 612 ? -10.836 -10.619 -14.432 1.00 78.88 612 PHE A C 1
ATOM 4967 O O . PHE A 1 612 ? -9.901 -11.059 -13.761 1.00 78.88 612 PHE A O 1
ATOM 4974 N N . SER A 1 613 ? -11.482 -11.355 -15.339 1.00 80.50 613 SER A N 1
ATOM 4975 C CA . SER A 1 613 ? -11.086 -12.722 -15.672 1.00 80.50 613 SER A CA 1
ATOM 4976 C C . SER A 1 613 ? -10.421 -12.805 -17.042 1.00 80.50 613 SER A C 1
ATOM 4978 O O . SER A 1 613 ? -9.245 -13.147 -17.125 1.00 80.50 613 SER A O 1
ATOM 4980 N N . HIS A 1 614 ? -11.171 -12.537 -18.110 1.00 83.50 614 HIS A N 1
ATOM 4981 C CA . HIS A 1 614 ? -10.710 -12.672 -19.491 1.00 83.50 614 HIS A CA 1
ATOM 4982 C C . HIS A 1 614 ? -11.648 -11.927 -20.449 1.00 83.50 614 HIS A C 1
ATOM 4984 O O . HIS A 1 614 ? -12.701 -11.438 -20.043 1.00 83.50 614 HIS A O 1
ATOM 4990 N N . TYR A 1 615 ? -11.268 -11.845 -21.723 1.00 85.56 615 TYR A N 1
ATOM 4991 C CA . TYR A 1 615 ? -12.140 -11.376 -22.797 1.00 85.56 615 TYR A CA 1
ATOM 4992 C C . TYR A 1 615 ? -12.845 -12.552 -23.479 1.00 85.56 615 TYR A C 1
ATOM 4994 O O . TYR A 1 615 ? -12.231 -13.588 -23.733 1.00 85.56 615 TYR A O 1
ATOM 5002 N N . GLU A 1 616 ? -14.121 -12.379 -23.816 1.00 88.12 616 GLU A N 1
ATOM 5003 C CA . GLU A 1 616 ? -14.922 -13.376 -24.533 1.00 88.12 616 GLU A CA 1
ATOM 5004 C C . GLU A 1 616 ? -15.666 -12.738 -25.713 1.00 88.12 616 GLU A C 1
ATOM 5006 O O . GLU A 1 616 ? -15.938 -11.539 -25.726 1.00 88.12 616 GLU A O 1
ATOM 5011 N N . SER A 1 617 ? -15.984 -13.529 -26.741 1.00 89.88 617 SER A N 1
ATOM 5012 C CA . SER A 1 617 ? -16.715 -13.048 -27.914 1.00 89.88 617 SER A CA 1
ATOM 5013 C C . SER A 1 617 ? -18.125 -12.575 -27.571 1.00 89.88 617 SER A C 1
ATOM 5015 O O . SER A 1 617 ? -18.924 -13.333 -27.020 1.00 89.88 617 SER A O 1
ATOM 5017 N N . VAL A 1 618 ? -18.463 -11.366 -28.014 1.00 89.38 618 VAL A N 1
ATOM 5018 C CA . VAL A 1 618 ? -19.801 -10.799 -27.841 1.00 89.38 618 VAL A CA 1
ATOM 5019 C C . VAL A 1 618 ? -20.823 -11.583 -28.677 1.00 89.38 618 VAL A C 1
ATOM 5021 O O . VAL A 1 618 ? -20.596 -11.817 -29.872 1.00 89.38 618 VAL A O 1
ATOM 5024 N N . PRO A 1 619 ? -21.996 -11.937 -28.119 1.00 88.88 619 PRO A N 1
ATOM 5025 C CA . PRO A 1 619 ? -23.088 -12.521 -28.889 1.00 88.88 619 PRO A CA 1
ATOM 5026 C C . PRO A 1 619 ? -23.488 -11.650 -30.090 1.00 88.88 619 PRO A C 1
ATOM 5028 O O . PRO A 1 619 ? -23.621 -10.432 -29.982 1.00 88.88 619 PRO A O 1
ATOM 5031 N N . GLN A 1 620 ? -23.781 -12.274 -31.236 1.00 83.75 620 GLN A N 1
ATOM 5032 C CA . GLN A 1 620 ? -24.051 -11.562 -32.499 1.00 83.75 620 GLN A CA 1
ATOM 5033 C C . GLN A 1 620 ? -25.174 -10.514 -32.420 1.00 83.75 620 GLN A C 1
ATOM 5035 O O . GLN A 1 620 ? -25.174 -9.554 -33.191 1.00 83.75 620 GLN A O 1
ATOM 5040 N N . ILE A 1 621 ? -26.153 -10.707 -31.531 1.00 85.56 621 ILE A N 1
ATOM 5041 C CA . ILE A 1 621 ? -27.256 -9.758 -31.321 1.00 85.56 621 ILE A CA 1
ATOM 5042 C C . ILE A 1 621 ? -26.708 -8.457 -30.718 1.00 85.56 621 ILE A C 1
ATOM 5044 O O . ILE A 1 621 ? -26.874 -7.395 -31.311 1.00 85.56 621 ILE A O 1
ATOM 5048 N N . ILE A 1 622 ? -25.957 -8.561 -29.619 1.00 84.44 622 ILE A N 1
ATOM 5049 C CA . ILE A 1 622 ? -25.341 -7.423 -28.922 1.00 84.44 622 ILE A CA 1
ATOM 5050 C C . ILE A 1 622 ? -24.286 -6.755 -29.815 1.00 84.44 622 ILE A C 1
ATOM 5052 O O . ILE A 1 622 ? -24.208 -5.531 -29.881 1.00 84.44 622 ILE A O 1
ATOM 5056 N N . GLN A 1 623 ? -23.531 -7.543 -30.588 1.00 84.25 623 GLN A N 1
ATOM 5057 C CA . GLN A 1 623 ? -22.547 -7.024 -31.540 1.00 84.25 623 GLN A CA 1
ATOM 5058 C C . GLN A 1 623 ? -23.185 -6.076 -32.574 1.00 84.25 623 GLN A C 1
ATOM 5060 O O . GLN A 1 623 ? -22.629 -5.021 -32.886 1.00 84.25 623 GLN A O 1
ATOM 5065 N N . LYS A 1 624 ? -24.372 -6.419 -33.096 1.00 84.25 624 LYS A N 1
ATOM 5066 C CA . LYS A 1 624 ? -25.113 -5.553 -34.029 1.00 84.25 624 LYS A CA 1
ATOM 5067 C C . LYS A 1 624 ? -25.583 -4.266 -33.358 1.00 84.25 624 LYS A C 1
ATOM 5069 O O . LYS A 1 624 ? -25.504 -3.210 -33.987 1.00 84.25 624 LYS A O 1
ATOM 5074 N N . ASP A 1 625 ? -26.023 -4.345 -32.107 1.00 84.12 625 ASP A N 1
ATOM 5075 C CA . ASP A 1 625 ? -26.486 -3.185 -31.345 1.00 84.12 625 ASP A CA 1
ATOM 5076 C C . ASP A 1 625 ? -25.343 -2.207 -31.044 1.00 84.12 625 ASP A C 1
ATOM 5078 O O . ASP A 1 625 ? -25.506 -0.997 -31.223 1.00 84.12 625 ASP A O 1
ATOM 5082 N N . ILE A 1 626 ? -24.160 -2.714 -30.673 1.00 82.88 626 ILE A N 1
ATOM 5083 C CA . ILE A 1 626 ? -22.943 -1.906 -30.485 1.00 82.88 626 ILE A CA 1
ATOM 5084 C C . ILE A 1 626 ? -22.598 -1.165 -31.784 1.00 82.88 626 ILE A C 1
ATOM 5086 O O . ILE A 1 626 ? -22.440 0.059 -31.792 1.00 82.88 626 ILE A O 1
ATOM 5090 N N . LEU A 1 627 ? -22.563 -1.881 -32.913 1.00 83.56 627 LEU A N 1
ATOM 5091 C CA . LEU A 1 627 ? -22.272 -1.288 -34.221 1.00 83.56 627 LEU A CA 1
ATOM 5092 C C . LEU A 1 627 ? -23.332 -0.263 -34.658 1.00 83.56 627 LEU A C 1
ATOM 5094 O O . LEU A 1 627 ? -23.000 0.722 -35.322 1.00 83.56 627 LEU A O 1
ATOM 5098 N N . ALA A 1 628 ? -24.603 -0.468 -34.304 1.00 81.00 628 ALA A N 1
ATOM 5099 C CA . ALA A 1 628 ? -25.675 0.479 -34.594 1.00 81.00 628 ALA A CA 1
ATOM 5100 C C . ALA A 1 628 ? -25.526 1.781 -33.786 1.00 81.00 628 ALA A C 1
ATOM 5102 O O . ALA A 1 628 ? -25.620 2.862 -34.372 1.00 81.00 628 ALA A O 1
ATOM 5103 N N . LYS A 1 629 ? -25.219 1.688 -32.482 1.00 78.31 629 LYS A N 1
ATOM 5104 C CA . LYS A 1 629 ? -24.974 2.850 -31.604 1.00 78.31 629 LYS A CA 1
ATOM 5105 C C . LYS A 1 629 ? -23.778 3.693 -32.065 1.00 78.31 629 LYS A C 1
ATOM 5107 O O . LYS A 1 629 ? -23.843 4.922 -32.079 1.00 78.31 629 LYS A O 1
ATOM 5112 N N . LEU A 1 630 ? -22.699 3.055 -32.516 1.00 73.56 630 LEU A N 1
ATOM 5113 C CA . LEU A 1 630 ? -21.524 3.767 -33.040 1.00 73.56 630 LEU A CA 1
ATOM 5114 C C . LEU A 1 630 ? -21.825 4.493 -34.365 1.00 73.56 630 LEU A C 1
ATOM 5116 O O . LEU A 1 630 ? -21.369 5.618 -34.600 1.00 73.56 630 LEU A O 1
ATOM 5120 N N . LYS A 1 631 ? -22.660 3.897 -35.226 1.00 70.50 631 LYS A N 1
ATOM 5121 C CA . LYS A 1 631 ? -23.118 4.525 -36.478 1.00 70.50 631 LYS A CA 1
ATOM 5122 C C . LYS A 1 631 ? -24.063 5.709 -36.259 1.00 70.50 631 LYS A C 1
ATOM 5124 O O . LYS A 1 631 ? -24.085 6.610 -37.095 1.00 70.50 631 LYS A O 1
ATOM 5129 N N . SER A 1 632 ? -24.845 5.731 -35.177 1.00 60.53 632 SER A N 1
ATOM 5130 C CA . SER A 1 632 ? -25.670 6.899 -34.840 1.00 60.53 632 SER A CA 1
ATOM 5131 C C . SER A 1 632 ? -24.834 8.052 -34.288 1.00 60.53 632 SER A C 1
ATOM 5133 O O . SER A 1 632 ? -25.030 9.184 -34.718 1.00 60.53 632 SER A O 1
ATOM 5135 N N . ASN A 1 633 ? -23.851 7.778 -33.423 1.00 56.34 633 ASN A N 1
ATOM 5136 C CA . ASN A 1 633 ? -23.004 8.823 -32.832 1.00 56.34 633 ASN A CA 1
ATOM 5137 C C . ASN A 1 633 ? -22.076 9.491 -33.864 1.00 56.34 633 ASN A C 1
ATOM 5139 O O . ASN A 1 633 ? -21.903 10.706 -33.849 1.00 56.34 633 ASN A O 1
ATOM 5143 N N . SER A 1 634 ? -21.556 8.730 -34.832 1.00 50.72 634 SER A N 1
ATOM 5144 C CA . SER A 1 634 ? -20.735 9.270 -35.933 1.00 50.72 634 SER A CA 1
ATOM 5145 C C . SER A 1 634 ? -21.504 10.153 -36.929 1.00 50.72 634 SER A C 1
ATOM 5147 O O . SER A 1 634 ? -20.887 10.924 -37.660 1.00 50.72 634 SER A O 1
ATOM 5149 N N . ARG A 1 635 ? -22.843 10.083 -36.962 1.00 39.34 635 ARG A N 1
ATOM 5150 C CA . ARG A 1 635 ? -23.692 10.981 -37.769 1.00 39.34 635 ARG A CA 1
ATOM 5151 C C . ARG A 1 635 ? -24.067 12.280 -37.057 1.00 39.34 635 ARG A C 1
ATOM 5153 O O . ARG A 1 635 ? -24.501 13.204 -37.727 1.00 39.34 635 ARG A O 1
ATOM 5160 N N . ILE A 1 636 ? -23.936 12.338 -35.732 1.00 38.59 636 ILE A N 1
ATOM 5161 C CA . ILE A 1 636 ? -24.252 13.530 -34.928 1.00 38.59 636 ILE A CA 1
ATOM 5162 C C . ILE A 1 636 ? -23.038 14.476 -34.849 1.00 38.59 636 ILE A C 1
ATOM 5164 O O . ILE A 1 636 ? -23.217 15.680 -34.712 1.00 38.59 636 ILE A O 1
ATOM 5168 N N . ASN A 1 637 ? -21.821 13.943 -35.015 1.00 32.19 637 ASN A N 1
ATOM 5169 C CA . ASN A 1 637 ? -20.559 14.696 -34.981 1.00 32.19 637 ASN A CA 1
ATOM 5170 C C . ASN A 1 637 ? -19.999 15.082 -36.371 1.00 32.19 637 ASN A C 1
ATOM 5172 O O . ASN A 1 637 ? -18.848 15.509 -36.448 1.00 32.19 637 ASN A O 1
ATOM 5176 N N . ASN A 1 638 ? -20.778 14.905 -37.448 1.00 27.59 638 ASN A N 1
ATOM 5177 C CA . ASN A 1 638 ? -20.467 15.426 -38.790 1.00 27.59 638 ASN A CA 1
ATOM 5178 C C . ASN A 1 638 ? -21.420 16.567 -39.151 1.00 27.59 638 ASN A C 1
ATOM 5180 O O . ASN A 1 638 ? -22.443 16.288 -39.822 1.00 27.59 638 ASN A O 1
#